Protein AF-A0A1J0LMI7-F1 (afdb_monomer)

Secondary structure (DSSP, 8-state):
-------------------------------PPPPPEEEEEEEES--BTTPEEEEEEEEE-SS-PPB---EEEEEEESSTT-TT-EE-TT--SSEEE--GGGTT-EEEEEEE-BBTTS-B---EEPPPEEPPBPTT-----EEEEEEEETTEE-SPEEP---THHHHHHH-HHHHHHHHHHHHHHS-HHHHTTEEEEEEE-GGGTTT-SEEEEE-SSTTSEEEEEEHHHHSGGGS--HHHHHHHHHHHHHHHHHSSTTTEETTS-GGG-SS------TTS--SS-EEPTTSHHHHHHHHHTHHHHHHHHHTT--S--HHHHHHH-TTT-SSTGGGS-HHHHHHHHHHHHHTT---SSHHHHHHHHHHTT-HHHHHHHHHHHHHHTHHHHHHHHHHHHHTSS------------

Foldseek 3Di:
DDDDDDDDDDDDDDDDDDDDPPDPPPPPVCPPFDAKDKAPWDWDWALEAQIKIAIDIDIGGPVGFAWDDKWKWKWKAQDQVRHPIDTDPPPTDRMDHHHPVLANIWMKMKIWTAGPVGGTDDIDIYGTHDPRHYPPDPLFQWAWKFFADLLDTDPIDGDRDDDPSVVLSPPVVLVVVLSLLLVLQFDSVCSVLEGMETEGAQVSVQNDQWAKAADPAQSHIHTYGYSCNCQPVHRGPSLVSNLSSLLRVLCNQQQGPVFADLVADPVRAPFDQPDDDPPRRRRRHHTDCPGPLRVQCVPQPPVVVVVCVVVVDDAQPLCCQCVVPVLSAPDSQLSRDSSNRLSNLLSCLLLVHADPRVNSNVSSCSLVVPPVSVVSSVSSCVSCDCVSVVSNVVVVVVPPDDPDPPRDDDPDD

Solvent-accessible surface area (backbone atoms only — not comparable to full-atom values): 23473 Å² total; per-residue (Å²): 135,82,90,85,84,91,87,87,84,88,88,81,88,88,90,84,90,81,88,79,83,82,73,79,74,76,74,69,77,76,74,74,86,71,59,27,39,65,41,82,52,40,72,44,68,59,53,30,43,74,31,56,32,36,54,44,66,44,81,49,40,92,92,63,60,53,80,39,82,54,46,39,40,33,33,39,13,71,38,75,86,48,48,82,61,41,78,44,85,90,38,54,52,58,56,44,71,38,43,79,91,41,46,67,20,15,38,31,41,33,42,31,34,18,24,69,88,66,47,59,24,63,74,44,72,30,67,51,46,58,69,16,39,60,79,87,71,73,91,60,28,58,31,35,39,22,47,40,56,92,70,41,73,53,83,64,52,70,52,97,60,60,70,73,52,34,57,56,58,68,39,58,66,60,55,48,56,54,47,52,51,45,61,28,59,45,41,81,92,51,38,70,30,35,44,31,43,32,38,26,37,14,81,74,53,81,60,40,59,54,48,63,44,61,55,100,48,46,70,36,24,34,41,34,40,14,52,58,62,31,23,53,97,78,44,77,35,67,60,64,41,47,52,48,45,41,30,41,47,38,47,60,73,38,55,18,59,89,18,23,39,64,86,40,49,80,93,73,38,91,49,50,59,59,63,82,46,99,79,82,58,64,83,39,17,19,28,38,82,86,13,62,50,27,62,49,31,60,84,73,35,48,69,61,50,54,54,41,47,76,71,70,48,89,67,80,52,34,71,53,42,27,69,75,44,52,63,63,35,90,45,62,66,23,30,41,42,70,69,45,30,49,15,55,36,47,40,35,45,60,38,71,55,84,55,92,38,68,56,34,34,50,57,35,50,51,47,73,75,36,73,66,51,52,51,45,36,50,53,21,40,62,61,40,45,70,52,39,57,56,48,35,54,56,57,72,67,46,81,64,83,71,94,69,84,80,71,88,71,84,80,81,126

Structure (mmCIF, N/CA/C/O backbone):
data_AF-A0A1J0LMI7-F1
#
_entry.id   AF-A0A1J0LMI7-F1
#
loop_
_atom_site.group_PDB
_atom_site.id
_atom_site.type_symbol
_atom_site.label_atom_id
_atom_site.label_alt_id
_atom_site.label_comp_id
_atom_site.label_asym_id
_atom_site.label_entity_id
_atom_site.label_seq_id
_atom_site.pdbx_PDB_ins_code
_atom_site.Cartn_x
_atom_site.Cartn_y
_atom_site.Cartn_z
_atom_site.occupancy
_atom_site.B_iso_or_equiv
_atom_site.auth_seq_id
_atom_site.auth_comp_id
_atom_site.auth_asym_id
_atom_site.auth_atom_id
_atom_site.pdbx_PDB_model_num
ATOM 1 N N . MET A 1 1 ? -2.805 28.679 -95.267 1.00 33.19 1 MET A N 1
ATOM 2 C CA . MET A 1 1 ? -2.846 28.923 -96.724 1.00 33.19 1 MET A CA 1
ATOM 3 C C . MET A 1 1 ? -1.437 28.733 -97.281 1.00 33.19 1 MET A C 1
ATOM 5 O O . MET A 1 1 ? -0.583 29.512 -96.907 1.00 33.19 1 MET A O 1
ATOM 9 N N . ARG A 1 2 ? -1.238 27.694 -98.117 1.00 36.88 2 ARG A N 1
ATOM 10 C CA . ARG A 1 2 ? -0.105 27.423 -99.048 1.00 36.88 2 ARG A CA 1
ATOM 11 C C . ARG A 1 2 ? 1.322 27.319 -98.451 1.00 36.88 2 ARG A C 1
ATOM 13 O O . ARG A 1 2 ? 1.850 28.298 -97.960 1.00 36.88 2 ARG A O 1
ATOM 20 N N . ILE A 1 3 ? 1.893 26.108 -98.337 1.00 33.09 3 ILE A N 1
ATOM 21 C CA . ILE A 1 3 ? 2.705 25.357 -99.342 1.00 33.09 3 ILE A CA 1
ATOM 22 C C . ILE A 1 3 ? 4.093 25.984 -99.567 1.00 33.09 3 ILE A C 1
ATOM 24 O O . ILE A 1 3 ? 4.133 27.136 -99.959 1.00 33.09 3 ILE A O 1
ATOM 28 N N . PHE A 1 4 ? 5.180 25.207 -99.395 1.00 36.38 4 PHE A N 1
ATOM 29 C CA . PHE A 1 4 ? 6.261 24.925 -100.381 1.00 36.38 4 PHE A CA 1
ATOM 30 C C . PHE A 1 4 ? 7.337 24.007 -99.731 1.00 36.38 4 PHE A C 1
ATOM 32 O O . PHE A 1 4 ? 7.985 24.408 -98.775 1.00 36.38 4 PHE A O 1
ATOM 39 N N . LYS A 1 5 ? 7.316 22.689 -100.025 1.00 37.88 5 LYS A N 1
ATOM 40 C CA . LYS A 1 5 ? 8.276 21.897 -100.858 1.00 37.88 5 LYS A CA 1
ATOM 41 C C . LYS A 1 5 ? 9.727 21.908 -100.332 1.00 37.88 5 LYS A C 1
ATOM 43 O O . LYS A 1 5 ? 10.367 22.944 -100.381 1.00 37.88 5 LYS A O 1
ATOM 48 N N . LEU A 1 6 ? 10.259 20.839 -99.727 1.00 36.38 6 LEU A N 1
ATOM 49 C CA . LEU A 1 6 ? 10.685 19.532 -100.282 1.00 36.38 6 LEU A CA 1
ATOM 50 C C . LEU A 1 6 ? 11.757 19.639 -101.388 1.00 36.38 6 LEU A C 1
ATOM 52 O O . LEU A 1 6 ? 11.410 19.907 -102.535 1.00 36.38 6 LEU A O 1
ATOM 56 N N . ILE A 1 7 ? 13.018 19.327 -101.055 1.00 39.56 7 ILE A N 1
ATOM 57 C CA . ILE A 1 7 ? 14.010 18.773 -101.992 1.00 39.56 7 ILE A CA 1
ATOM 58 C C . ILE A 1 7 ? 14.743 17.621 -101.292 1.00 39.56 7 ILE A C 1
ATOM 60 O O . ILE A 1 7 ? 15.329 17.785 -100.227 1.00 39.56 7 ILE A O 1
ATOM 64 N N . ILE A 1 8 ? 14.649 16.457 -101.928 1.00 38.59 8 ILE A N 1
ATOM 65 C CA . ILE A 1 8 ? 15.298 15.180 -101.631 1.00 38.59 8 ILE A CA 1
ATOM 66 C C . ILE A 1 8 ? 16.487 15.055 -102.590 1.00 38.59 8 ILE A C 1
ATOM 68 O O . ILE A 1 8 ? 16.305 15.291 -103.785 1.00 38.59 8 ILE A O 1
ATOM 72 N N . VAL A 1 9 ? 17.653 14.609 -102.114 1.00 40.16 9 VAL A N 1
ATOM 73 C CA . VAL A 1 9 ? 18.681 13.991 -102.969 1.00 40.16 9 VAL A CA 1
ATOM 74 C C . VAL A 1 9 ? 19.178 12.709 -102.298 1.00 40.16 9 VAL A C 1
ATOM 76 O O . VAL A 1 9 ? 19.757 12.733 -101.217 1.00 40.16 9 VAL A O 1
ATOM 79 N N . PHE A 1 10 ? 18.884 11.593 -102.964 1.00 37.59 10 PHE A N 1
ATOM 80 C CA . PHE A 1 10 ? 19.430 10.249 -102.770 1.00 37.59 10 PHE A CA 1
ATOM 81 C C . PHE A 1 10 ? 20.903 10.197 -103.207 1.00 37.59 10 PHE A C 1
ATOM 83 O O . PHE A 1 10 ? 21.219 10.823 -104.211 1.00 37.59 10 PHE A O 1
ATOM 90 N N . PHE A 1 11 ? 21.749 9.372 -102.574 1.00 37.50 11 PHE A N 1
ATOM 91 C CA . PHE A 1 11 ? 22.572 8.371 -103.281 1.00 37.50 11 PHE A CA 1
ATOM 92 C C . PHE A 1 11 ? 23.215 7.354 -102.315 1.00 37.50 11 PHE A C 1
ATOM 94 O O . PHE A 1 11 ? 23.389 7.601 -101.126 1.00 37.50 11 PHE A O 1
ATOM 101 N N . THR A 1 12 ? 23.476 6.172 -102.861 1.00 38.16 12 THR A N 1
ATOM 102 C CA . THR A 1 12 ? 23.510 4.836 -102.247 1.00 38.16 12 THR A CA 1
ATOM 103 C C . THR A 1 12 ? 24.909 4.266 -101.955 1.00 38.16 12 THR A C 1
ATOM 105 O O . THR A 1 12 ? 25.794 4.370 -102.792 1.00 38.16 12 THR A O 1
ATOM 108 N N . ILE A 1 13 ? 25.022 3.570 -100.813 1.00 44.06 13 ILE A N 1
ATOM 109 C CA . ILE A 1 13 ? 25.651 2.252 -100.526 1.00 44.06 13 ILE A CA 1
ATOM 110 C C . ILE A 1 13 ? 26.977 1.875 -101.227 1.00 44.06 13 ILE A C 1
ATOM 112 O O . ILE A 1 13 ? 27.000 1.572 -102.418 1.00 44.06 13 ILE A O 1
ATOM 116 N N . THR A 1 14 ? 28.030 1.632 -100.428 1.00 39.88 14 THR A N 1
ATOM 117 C CA . THR A 1 14 ? 28.945 0.478 -100.595 1.00 39.88 14 THR A CA 1
ATOM 118 C C . THR A 1 14 ? 29.499 0.045 -99.225 1.00 39.88 14 THR A C 1
ATOM 120 O O . THR A 1 14 ? 29.896 0.879 -98.419 1.00 39.88 14 THR A O 1
ATOM 123 N N . LEU A 1 15 ? 29.468 -1.262 -98.956 1.00 37.34 15 LEU A N 1
ATOM 124 C CA . LEU A 1 15 ? 29.792 -1.948 -97.698 1.00 37.34 15 LEU A CA 1
ATOM 125 C C . LEU A 1 15 ? 31.090 -2.765 -97.876 1.00 37.34 15 LEU A C 1
ATOM 127 O O . LEU A 1 15 ? 31.120 -3.552 -98.816 1.00 37.34 15 LEU A O 1
ATOM 131 N N . LEU A 1 16 ? 32.102 -2.614 -97.000 1.00 36.31 16 LEU A N 1
ATOM 132 C CA . LEU A 1 16 ? 32.843 -3.684 -96.273 1.00 36.31 16 LEU A CA 1
ATOM 133 C C . LEU A 1 16 ? 34.152 -3.154 -95.609 1.00 36.31 16 LEU A C 1
ATOM 135 O O . LEU A 1 16 ? 35.082 -2.758 -96.303 1.00 36.31 16 LEU A O 1
ATOM 139 N N . MET A 1 17 ? 34.217 -3.323 -94.276 1.00 39.59 17 MET A N 1
ATOM 140 C CA . MET A 1 17 ? 35.350 -3.817 -93.449 1.00 39.59 17 MET A CA 1
ATOM 141 C C . MET A 1 17 ? 36.549 -2.902 -93.116 1.00 39.59 17 MET A C 1
ATOM 143 O O . MET A 1 17 ? 37.444 -2.723 -93.931 1.00 39.59 17 MET A O 1
ATOM 147 N N . ILE A 1 18 ? 36.646 -2.474 -91.845 1.00 41.72 18 ILE A N 1
ATOM 148 C CA . ILE A 1 18 ? 37.615 -2.939 -90.812 1.00 41.72 18 ILE A CA 1
ATOM 149 C C . ILE A 1 18 ? 37.576 -1.986 -89.598 1.00 41.72 18 ILE A C 1
ATOM 151 O O . ILE A 1 18 ? 37.440 -0.777 -89.752 1.00 41.72 18 ILE A O 1
ATOM 155 N N . GLN A 1 19 ? 37.642 -2.587 -88.404 1.00 43.38 19 GLN A N 1
ATOM 156 C CA . GLN A 1 19 ? 37.589 -2.031 -87.045 1.00 43.38 19 GLN A CA 1
ATOM 157 C C . GLN A 1 19 ? 38.051 -0.575 -86.825 1.00 43.38 19 GLN A C 1
ATOM 159 O O . GLN A 1 19 ? 39.177 -0.219 -87.151 1.00 43.38 19 GLN A O 1
ATOM 164 N N . CYS A 1 20 ? 37.292 0.158 -86.005 1.00 33.19 20 CYS A N 1
ATOM 165 C CA . CYS A 1 20 ? 37.746 0.472 -84.647 1.00 33.19 20 CYS A CA 1
ATOM 166 C C . CYS A 1 20 ? 36.524 0.667 -83.741 1.00 33.19 20 CYS A C 1
ATOM 168 O O . CYS A 1 20 ? 35.668 1.507 -84.000 1.00 33.19 20 CYS A O 1
ATOM 170 N N . SER A 1 21 ? 36.430 -0.184 -82.723 1.00 47.50 21 SER A N 1
ATOM 171 C CA . SER A 1 21 ? 35.571 0.007 -81.561 1.00 47.50 21 SER A CA 1
ATOM 172 C C . SER A 1 21 ? 36.118 1.211 -80.805 1.00 47.50 21 SER A C 1
ATOM 174 O O . SER A 1 21 ? 37.162 1.087 -80.169 1.00 47.50 21 SER A O 1
ATOM 176 N N . GLU A 1 22 ? 35.450 2.360 -80.868 1.00 52.56 22 GLU A N 1
ATOM 177 C CA . GLU A 1 22 ? 35.610 3.351 -79.807 1.00 52.56 22 GLU A CA 1
ATOM 178 C C . GLU A 1 22 ? 34.851 2.803 -78.604 1.00 52.56 22 GLU A C 1
ATOM 180 O O . GLU A 1 22 ? 33.629 2.859 -78.509 1.00 52.56 22 GLU A O 1
ATOM 185 N N . ASP A 1 23 ? 35.635 2.110 -77.785 1.00 49.56 23 ASP A N 1
ATOM 186 C CA . ASP A 1 23 ? 35.344 1.664 -76.437 1.00 49.56 23 ASP A CA 1
ATOM 187 C C . ASP A 1 23 ? 34.688 2.821 -75.668 1.00 49.56 23 ASP A C 1
ATOM 189 O O . ASP A 1 23 ? 35.362 3.741 -75.201 1.00 49.56 23 ASP A O 1
ATOM 193 N N . GLU A 1 24 ? 33.355 2.804 -75.560 1.00 54.66 24 GLU A N 1
ATOM 194 C CA . GLU A 1 24 ? 32.686 3.426 -74.424 1.00 54.66 24 GLU A CA 1
ATOM 195 C C . GLU A 1 24 ? 33.170 2.655 -73.201 1.00 54.66 24 GLU A C 1
ATOM 197 O O . GLU A 1 24 ? 32.558 1.680 -72.762 1.00 54.66 24 GLU A O 1
ATOM 202 N N . SER A 1 25 ? 34.315 3.088 -72.674 1.00 50.28 25 SER A N 1
ATOM 203 C CA . SER A 1 25 ? 34.786 2.688 -71.368 1.00 50.28 25 SER A CA 1
ATOM 204 C C . SER A 1 25 ? 33.684 3.063 -70.387 1.00 50.28 25 SER A C 1
ATOM 206 O O . SER A 1 25 ? 33.573 4.211 -69.948 1.00 50.28 25 SER A O 1
ATOM 208 N N . ILE A 1 26 ? 32.844 2.086 -70.061 1.00 52.62 26 ILE A N 1
ATOM 209 C CA . ILE A 1 26 ? 32.004 2.103 -68.881 1.00 52.62 26 ILE A CA 1
ATOM 210 C C . ILE A 1 26 ? 33.005 2.122 -67.731 1.00 52.62 26 ILE A C 1
ATOM 212 O O . ILE A 1 26 ? 33.441 1.074 -67.254 1.00 52.62 26 ILE A O 1
ATOM 216 N N . ILE A 1 27 ? 33.417 3.314 -67.302 1.00 49.88 27 ILE A N 1
ATOM 217 C CA . ILE A 1 27 ? 34.000 3.475 -65.980 1.00 49.88 27 ILE A CA 1
ATOM 218 C C . ILE A 1 27 ? 32.841 3.180 -65.033 1.00 49.88 27 ILE A C 1
ATOM 220 O O . ILE A 1 27 ? 32.073 4.059 -64.655 1.00 49.88 27 ILE A O 1
ATOM 224 N N . ARG A 1 28 ? 32.665 1.891 -64.713 1.00 51.44 28 ARG A N 1
ATOM 225 C CA . ARG A 1 28 ? 32.084 1.507 -63.437 1.00 51.44 28 ARG A CA 1
ATOM 226 C C . ARG A 1 28 ? 32.966 2.201 -62.420 1.00 51.44 28 ARG A C 1
ATOM 228 O O . ARG A 1 28 ? 34.119 1.813 -62.251 1.00 51.44 28 ARG A O 1
ATOM 235 N N . ASP A 1 29 ? 32.444 3.266 -61.832 1.00 50.97 29 ASP A N 1
ATOM 236 C CA . ASP A 1 29 ? 32.974 3.795 -60.594 1.00 50.97 29 ASP A CA 1
ATOM 237 C C . ASP A 1 29 ? 32.999 2.604 -59.632 1.00 50.97 29 ASP A C 1
ATOM 239 O O . ASP A 1 29 ? 31.952 2.090 -59.231 1.00 50.97 29 ASP A O 1
ATOM 243 N N . ILE A 1 30 ? 34.185 2.037 -59.403 1.00 56.69 30 ILE A N 1
ATOM 244 C CA . ILE A 1 30 ? 34.365 1.033 -58.364 1.00 56.69 30 ILE A CA 1
ATOM 245 C C . ILE A 1 30 ? 34.336 1.842 -57.076 1.00 56.69 30 ILE A C 1
ATOM 247 O O . ILE A 1 30 ? 35.377 2.184 -56.518 1.00 56.69 30 ILE A O 1
ATOM 251 N N . THR A 1 31 ? 33.132 2.191 -56.630 1.00 64.81 31 THR A N 1
ATOM 252 C CA . THR A 1 31 ? 32.911 2.584 -55.248 1.00 64.81 31 THR A CA 1
ATOM 253 C C . THR A 1 31 ? 33.305 1.364 -54.429 1.00 64.81 31 THR A C 1
ATOM 255 O O . THR A 1 31 ? 32.619 0.342 -54.435 1.00 64.81 31 THR A O 1
ATOM 258 N N . THR A 1 32 ? 34.496 1.407 -53.839 1.00 81.81 32 THR A N 1
ATOM 259 C CA . THR A 1 32 ? 34.970 0.365 -52.932 1.00 81.81 32 THR A CA 1
ATOM 260 C C . THR A 1 32 ? 33.956 0.242 -51.803 1.00 81.81 32 THR A C 1
ATOM 262 O O . THR A 1 32 ? 33.772 1.227 -51.091 1.00 81.81 32 THR A O 1
ATOM 265 N N . ASN A 1 33 ? 33.306 -0.918 -51.665 1.00 87.25 33 ASN A N 1
ATOM 266 C CA . ASN A 1 33 ? 32.366 -1.149 -50.571 1.00 87.25 33 ASN A CA 1
ATOM 267 C C . ASN A 1 33 ? 33.096 -0.978 -49.236 1.00 87.25 33 ASN A C 1
ATOM 269 O O . ASN A 1 33 ? 34.183 -1.559 -49.065 1.00 87.25 33 ASN A O 1
ATOM 273 N N . LEU A 1 34 ? 32.566 -0.130 -48.356 1.00 92.31 34 LEU A N 1
ATOM 274 C CA . LEU A 1 34 ? 33.193 0.163 -47.078 1.00 92.31 34 LEU A CA 1
ATOM 275 C C . LEU A 1 34 ? 32.632 -0.769 -46.005 1.00 92.31 34 LEU A C 1
ATOM 277 O O . LEU A 1 34 ? 31.488 -1.196 -46.091 1.00 92.31 34 LEU A O 1
ATOM 281 N N . PRO A 1 35 ? 33.447 -1.121 -45.000 1.00 94.19 35 PRO A N 1
ATOM 282 C CA . PRO A 1 35 ? 32.981 -1.987 -43.936 1.00 94.19 35 PRO A CA 1
ATOM 283 C C . PRO A 1 35 ? 31.952 -1.260 -43.056 1.00 94.19 35 PRO A C 1
ATOM 285 O O . PRO A 1 35 ? 32.098 -0.053 -42.817 1.00 94.19 35 PRO A O 1
ATOM 288 N N . PRO A 1 36 ? 30.983 -1.993 -42.479 1.00 97.62 36 PRO A N 1
ATOM 289 C CA . PRO A 1 36 ? 29.979 -1.398 -41.616 1.00 97.62 36 PRO A CA 1
ATOM 290 C C . PRO A 1 36 ? 30.594 -0.966 -40.281 1.00 97.62 36 PRO A C 1
ATOM 292 O O . PRO A 1 36 ? 31.697 -1.361 -39.898 1.00 97.62 36 PRO A O 1
ATOM 295 N N . THR A 1 37 ? 29.846 -0.180 -39.518 1.00 97.31 37 THR A N 1
ATOM 296 C CA . THR A 1 37 ? 30.247 0.342 -38.209 1.00 97.31 37 THR A CA 1
ATOM 297 C C . THR A 1 37 ? 29.218 -0.007 -37.142 1.00 97.31 37 THR A C 1
ATOM 299 O O . THR A 1 37 ? 28.015 -0.028 -37.399 1.00 97.31 37 THR A O 1
ATOM 302 N N . ALA A 1 38 ? 29.697 -0.278 -35.928 1.00 97.25 38 ALA A N 1
ATOM 303 C CA . ALA A 1 38 ? 28.867 -0.449 -34.742 1.00 97.25 38 ALA A CA 1
ATOM 304 C C . ALA A 1 38 ? 29.083 0.742 -33.804 1.00 97.25 38 ALA A C 1
ATOM 306 O O . ALA A 1 38 ? 30.216 1.135 -33.526 1.00 97.25 38 ALA A O 1
ATOM 307 N N . SER A 1 39 ? 27.999 1.322 -33.300 1.00 94.50 39 SER A N 1
ATOM 308 C CA . SER A 1 39 ? 28.038 2.461 -32.376 1.00 94.50 39 SER A CA 1
ATOM 309 C C . SER A 1 39 ? 26.987 2.330 -31.271 1.00 94.50 39 SER A C 1
ATOM 311 O O . SER A 1 39 ? 26.178 1.402 -31.278 1.00 94.50 39 SER A O 1
ATOM 313 N N . SER A 1 40 ? 27.020 3.228 -30.281 1.00 90.50 40 SER A N 1
ATOM 314 C CA . SER A 1 40 ? 26.037 3.282 -29.180 1.00 90.50 40 SER A CA 1
ATOM 315 C C . SER A 1 40 ? 25.914 1.990 -28.353 1.00 90.50 40 SER A C 1
ATOM 317 O O . SER A 1 40 ? 24.841 1.682 -27.827 1.00 90.50 40 SER A O 1
ATOM 319 N N . LEU A 1 41 ? 27.012 1.233 -28.228 1.00 95.38 41 LEU A N 1
ATOM 320 C CA . LEU A 1 41 ? 27.031 -0.036 -27.503 1.00 95.38 41 LEU A CA 1
ATOM 321 C C . LEU A 1 41 ? 26.663 0.163 -26.028 1.00 95.38 41 LEU A C 1
ATOM 323 O O . LEU A 1 41 ? 27.308 0.934 -25.313 1.00 95.38 41 LEU A O 1
ATOM 327 N N . ASN A 1 42 ? 25.665 -0.576 -25.554 1.00 86.12 42 ASN A N 1
ATOM 328 C CA . ASN A 1 42 ? 25.277 -0.620 -24.146 1.00 86.12 42 ASN A CA 1
ATOM 329 C C . ASN A 1 42 ? 24.706 -1.993 -23.778 1.00 86.12 42 ASN A C 1
ATOM 331 O O . ASN A 1 42 ? 24.350 -2.785 -24.650 1.00 86.12 42 ASN A O 1
ATOM 335 N N . ILE A 1 43 ? 24.608 -2.262 -22.479 1.00 88.25 43 ILE A N 1
ATOM 336 C CA . ILE A 1 43 ? 23.944 -3.449 -21.949 1.00 88.25 43 ILE A CA 1
ATOM 337 C C . ILE A 1 43 ? 22.708 -2.998 -21.176 1.00 88.25 43 ILE A C 1
ATOM 339 O O . ILE A 1 43 ? 22.784 -2.093 -20.348 1.00 88.25 43 ILE A O 1
ATOM 343 N N . SER A 1 44 ? 21.585 -3.657 -21.447 1.00 78.50 44 SER A N 1
ATOM 344 C CA . SER A 1 44 ? 20.328 -3.526 -20.705 1.00 78.50 44 SER A CA 1
ATOM 345 C C . SER A 1 44 ? 20.034 -4.800 -19.913 1.00 78.50 44 SER A C 1
ATOM 347 O O . SER A 1 44 ? 20.521 -5.872 -20.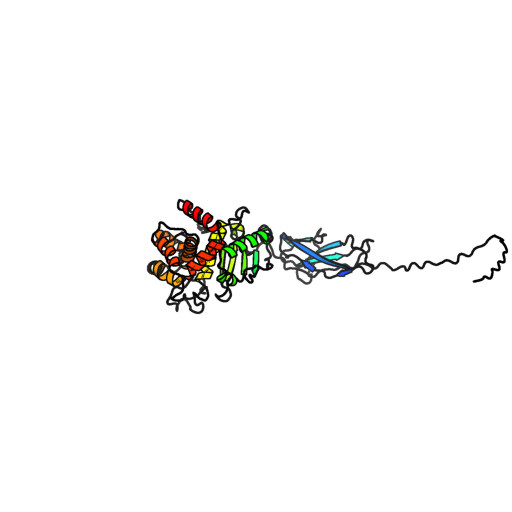273 1.00 78.50 44 SER A O 1
ATOM 349 N N . GLY A 1 45 ? 19.236 -4.686 -18.853 1.00 73.06 45 GLY A N 1
ATOM 350 C CA . GLY A 1 45 ? 19.028 -5.758 -17.876 1.00 73.06 45 GLY A CA 1
ATOM 351 C C . GLY A 1 45 ? 19.941 -5.604 -16.659 1.00 73.06 45 GLY A C 1
ATOM 352 O O . GLY A 1 45 ? 20.856 -4.778 -16.648 1.00 73.06 45 GLY A O 1
ATOM 353 N N . ALA A 1 46 ? 19.669 -6.376 -15.611 1.00 76.00 46 ALA A N 1
ATOM 354 C CA . ALA A 1 46 ? 20.393 -6.261 -14.356 1.00 76.00 46 ALA A CA 1
ATOM 355 C C . ALA A 1 46 ? 21.513 -7.306 -14.231 1.00 76.00 46 ALA A C 1
ATOM 357 O O . ALA A 1 46 ? 21.282 -8.483 -14.517 1.00 76.00 46 ALA A O 1
ATOM 358 N N . PRO A 1 47 ? 22.717 -6.918 -13.770 1.00 79.06 47 PRO A N 1
ATOM 359 C CA . PRO A 1 47 ? 23.823 -7.844 -13.556 1.00 79.06 47 PRO A CA 1
ATOM 360 C C . PRO A 1 47 ? 23.584 -8.656 -12.271 1.00 79.06 47 PRO A C 1
ATOM 362 O O . PRO A 1 47 ? 24.193 -8.404 -11.238 1.00 79.06 47 PRO A O 1
ATOM 365 N N . VAL A 1 48 ? 22.656 -9.609 -12.300 1.00 77.06 48 VAL A N 1
ATOM 366 C CA . VAL A 1 48 ? 22.325 -10.490 -11.167 1.00 77.06 48 VAL A CA 1
ATOM 367 C C . VAL A 1 48 ? 22.192 -11.913 -11.671 1.00 77.06 48 VAL A C 1
ATOM 369 O O . VAL A 1 48 ? 21.613 -12.128 -12.732 1.00 77.06 48 VAL A O 1
ATOM 372 N N . VAL A 1 49 ? 22.718 -12.884 -10.923 1.00 80.94 49 VAL A N 1
ATOM 373 C CA . VAL A 1 49 ? 22.626 -14.308 -11.280 1.00 80.94 49 VAL A CA 1
ATOM 374 C C . VAL A 1 49 ? 21.190 -14.709 -11.640 1.00 80.94 49 VAL A C 1
ATOM 376 O O . VAL A 1 49 ? 20.246 -14.400 -10.918 1.00 80.94 49 VAL A O 1
ATOM 379 N N . GLY A 1 50 ? 21.033 -15.413 -12.762 1.00 76.12 50 GLY A N 1
ATOM 380 C CA . GLY A 1 50 ? 19.753 -15.875 -13.298 1.00 76.12 50 GLY A CA 1
ATOM 381 C C . GLY A 1 50 ? 19.049 -14.880 -14.226 1.00 76.12 50 GLY A C 1
ATOM 382 O O . GLY A 1 50 ? 18.139 -15.286 -14.944 1.00 76.12 50 GLY A O 1
ATOM 383 N N . GLN A 1 51 ? 19.472 -13.610 -14.265 1.00 71.00 51 GLN A N 1
ATOM 384 C CA . GLN A 1 51 ? 18.880 -12.589 -15.136 1.00 71.00 51 GLN A CA 1
ATOM 385 C C . GLN A 1 51 ? 19.453 -12.591 -16.549 1.00 71.00 51 GLN A C 1
ATOM 387 O O . GLN A 1 51 ? 20.572 -13.044 -16.782 1.00 71.00 51 GLN A O 1
ATOM 392 N N . ILE A 1 52 ? 18.679 -12.056 -17.496 1.00 85.38 52 ILE A N 1
ATOM 393 C CA . ILE A 1 52 ? 19.106 -11.880 -18.886 1.00 85.38 52 ILE A CA 1
ATOM 394 C C . ILE A 1 52 ? 19.615 -10.453 -19.080 1.00 85.38 52 ILE A C 1
ATOM 396 O O . ILE A 1 52 ? 18.887 -9.478 -18.895 1.00 85.38 52 ILE A O 1
ATOM 400 N N . LEU A 1 53 ? 20.863 -10.338 -19.515 1.00 84.25 53 LEU A N 1
ATOM 401 C CA . LEU A 1 53 ? 21.421 -9.122 -20.078 1.00 84.25 53 LEU A CA 1
ATOM 402 C C . LEU A 1 53 ? 21.230 -9.126 -21.591 1.00 84.25 53 LEU A C 1
ATOM 404 O O . LEU A 1 53 ? 21.403 -10.154 -22.244 1.00 84.25 53 LEU A O 1
ATOM 408 N N . LYS A 1 54 ? 20.911 -7.965 -22.160 1.00 93.44 54 LYS A N 1
ATOM 409 C CA . LYS A 1 54 ? 20.818 -7.763 -23.606 1.00 93.44 54 LYS A CA 1
ATOM 410 C C . LYS A 1 54 ? 21.820 -6.709 -24.054 1.00 93.44 54 LYS A C 1
ATOM 412 O O . LYS A 1 54 ? 21.758 -5.567 -23.593 1.00 93.44 54 LYS A O 1
ATOM 417 N N . GLY A 1 55 ? 22.716 -7.103 -24.953 1.00 92.19 55 GLY A N 1
ATOM 418 C CA . GLY A 1 55 ? 23.634 -6.220 -25.660 1.00 92.19 55 GLY A CA 1
ATOM 419 C C . GLY A 1 55 ? 22.902 -5.471 -26.770 1.00 92.19 55 GLY A C 1
ATOM 420 O O . GLY A 1 55 ? 22.260 -6.080 -27.625 1.00 92.19 55 GLY A O 1
ATOM 421 N N . ASN A 1 56 ? 22.986 -4.144 -26.744 1.00 88.50 56 ASN A N 1
ATOM 422 C CA . ASN A 1 56 ? 22.383 -3.255 -27.730 1.00 88.50 56 ASN A CA 1
ATOM 423 C C . ASN A 1 56 ? 23.483 -2.493 -28.471 1.00 88.50 56 ASN A C 1
ATOM 425 O O . ASN A 1 56 ? 24.466 -2.078 -27.857 1.00 88.50 56 ASN A O 1
ATOM 429 N N . TYR A 1 57 ? 23.300 -2.272 -29.771 1.00 96.88 57 TYR A N 1
ATOM 430 C CA . TYR A 1 57 ? 24.178 -1.450 -30.604 1.00 96.88 57 TYR A CA 1
ATOM 431 C C . TYR A 1 57 ? 23.414 -0.912 -31.819 1.00 96.88 57 TYR A C 1
ATOM 433 O O . TYR A 1 57 ? 22.335 -1.396 -32.163 1.00 96.88 57 TYR A O 1
ATOM 441 N N . THR A 1 58 ? 23.984 0.099 -32.464 1.00 96.31 58 THR A N 1
ATOM 442 C CA . THR A 1 58 ? 23.515 0.648 -33.736 1.00 96.31 58 THR A CA 1
ATOM 443 C C . THR A 1 58 ? 24.469 0.217 -34.839 1.00 96.31 58 THR A C 1
ATOM 445 O O . THR A 1 58 ? 25.632 0.624 -34.840 1.00 96.31 58 THR A O 1
ATOM 448 N N . TYR A 1 59 ? 23.966 -0.583 -35.775 1.00 97.69 59 TYR A N 1
ATOM 449 C CA . TYR A 1 59 ? 24.634 -0.874 -37.038 1.00 97.69 59 TYR A CA 1
ATOM 450 C C . TYR A 1 59 ? 24.486 0.319 -37.990 1.00 97.69 59 TYR A C 1
ATOM 452 O O . TYR A 1 59 ? 23.410 0.913 -38.107 1.00 97.69 59 TYR A O 1
ATOM 460 N N . THR A 1 60 ? 25.554 0.693 -38.684 1.00 96.38 60 THR A N 1
ATOM 461 C CA . THR A 1 60 ? 25.510 1.708 -39.740 1.00 96.38 60 THR A CA 1
ATOM 462 C C . THR A 1 60 ? 26.475 1.330 -40.841 1.00 96.38 60 THR A C 1
ATOM 464 O O . THR A 1 60 ? 27.649 1.090 -40.577 1.00 96.38 60 THR A O 1
ATOM 467 N N . ASP A 1 61 ? 25.982 1.348 -42.069 1.00 96.38 61 ASP A N 1
ATOM 468 C CA . ASP A 1 61 ? 26.793 1.208 -43.264 1.00 96.38 61 ASP A CA 1
ATOM 469 C C . ASP A 1 61 ? 26.671 2.470 -44.132 1.00 96.38 61 ASP A C 1
ATOM 471 O O . ASP A 1 61 ? 25.620 3.122 -44.138 1.00 96.38 61 ASP A O 1
ATOM 475 N N . LYS A 1 62 ? 27.754 2.861 -44.809 1.00 93.25 62 LYS A N 1
ATOM 476 C CA . LYS A 1 62 ? 27.796 4.120 -45.569 1.00 93.25 62 LYS A CA 1
ATOM 477 C C . LYS A 1 62 ? 27.092 3.998 -46.917 1.00 93.25 62 LYS A C 1
ATOM 479 O O . LYS A 1 62 ? 26.511 4.979 -47.389 1.00 93.25 62 LYS A O 1
ATOM 484 N N . GLU A 1 63 ? 27.133 2.821 -47.517 1.00 93.81 63 GLU A N 1
ATOM 485 C CA . GLU A 1 63 ? 26.482 2.492 -48.779 1.00 93.81 63 GLU A CA 1
ATOM 486 C C . GLU A 1 63 ? 25.024 2.035 -48.567 1.00 93.81 63 GLU A C 1
ATOM 488 O O . GLU A 1 63 ? 24.223 2.046 -49.504 1.00 93.81 63 GLU A O 1
ATOM 493 N N . GLY A 1 64 ? 24.648 1.746 -47.318 1.00 92.25 64 GLY A N 1
ATOM 494 C CA . GLY A 1 64 ? 23.307 1.339 -46.909 1.00 92.25 64 GLY A CA 1
ATOM 495 C C . GLY A 1 64 ? 23.099 -0.174 -46.933 1.00 92.25 64 GLY A C 1
ATOM 496 O O . GLY A 1 64 ? 21.948 -0.625 -46.950 1.00 92.25 64 GLY A O 1
ATOM 497 N N . ASP A 1 65 ? 24.182 -0.952 -46.937 1.00 95.38 65 ASP A N 1
ATOM 498 C CA . ASP A 1 65 ? 24.135 -2.408 -46.923 1.00 95.38 65 ASP A CA 1
ATOM 499 C C . ASP A 1 65 ? 23.512 -2.927 -45.626 1.00 95.38 65 ASP A C 1
ATOM 501 O O . ASP A 1 65 ? 23.836 -2.498 -44.517 1.00 95.38 65 ASP A O 1
ATOM 505 N N . GLN A 1 66 ? 22.601 -3.890 -45.763 1.00 96.44 66 GLN A N 1
ATOM 506 C CA . GLN A 1 66 ? 21.911 -4.485 -44.624 1.00 96.44 66 GLN A CA 1
ATOM 507 C C . GLN A 1 66 ? 22.856 -5.345 -43.783 1.00 96.44 66 GLN A C 1
ATOM 509 O O . GLN A 1 66 ? 23.707 -6.067 -44.306 1.00 96.44 66 GLN A O 1
ATOM 514 N N . GLU A 1 67 ? 22.629 -5.328 -42.474 1.00 97.38 67 GLU A N 1
ATOM 515 C CA . GLU A 1 67 ? 23.299 -6.213 -41.534 1.00 97.38 67 GLU A CA 1
ATOM 516 C C . GLU A 1 67 ? 22.940 -7.684 -41.784 1.00 97.38 67 GLU A C 1
ATOM 518 O O . GLU A 1 67 ? 21.767 -8.043 -41.924 1.00 97.38 67 GLU A O 1
ATOM 523 N N . ASN A 1 68 ? 23.951 -8.555 -41.803 1.00 96.38 68 ASN A N 1
ATOM 524 C CA . ASN A 1 68 ? 23.765 -9.998 -41.855 1.00 96.38 68 ASN A CA 1
ATOM 525 C C . ASN A 1 68 ? 24.931 -10.751 -41.195 1.00 96.38 68 ASN A C 1
ATOM 527 O O . ASN A 1 68 ? 26.062 -10.759 -41.686 1.00 96.38 68 ASN A O 1
ATOM 531 N N . GLY A 1 69 ? 24.623 -11.479 -40.121 1.00 94.25 69 GLY A N 1
ATOM 532 C CA . GLY A 1 69 ? 25.568 -12.391 -39.480 1.00 94.25 69 GLY A CA 1
ATOM 533 C C . GLY A 1 69 ? 26.651 -11.702 -38.650 1.00 94.25 69 GLY A C 1
ATOM 534 O O . GLY A 1 69 ? 27.777 -12.201 -38.615 1.00 94.25 69 GLY A O 1
ATOM 535 N N . SER A 1 70 ? 26.327 -10.572 -38.013 1.00 97.94 70 SER A N 1
ATOM 536 C CA . SER A 1 70 ? 27.175 -9.950 -36.991 1.00 97.94 70 SER A CA 1
ATOM 537 C C . SER A 1 70 ? 27.506 -10.942 -35.876 1.00 97.94 70 SER A C 1
ATOM 539 O O . SER A 1 70 ? 26.696 -11.802 -35.524 1.00 97.94 70 SER A O 1
ATOM 541 N N . GLU A 1 71 ? 28.723 -10.842 -35.352 1.00 98.25 71 GLU A N 1
ATOM 542 C CA . GLU A 1 71 ? 29.273 -11.788 -34.379 1.00 98.25 71 GLU A CA 1
ATOM 543 C C . GLU A 1 71 ? 29.297 -11.154 -32.990 1.00 98.25 71 GLU A C 1
ATOM 545 O O . GLU A 1 71 ? 29.638 -9.977 -32.858 1.00 98.25 71 GLU A O 1
ATOM 550 N N . TYR A 1 72 ? 28.961 -11.937 -31.962 1.00 98.31 72 TYR A N 1
ATOM 551 C CA . TYR A 1 72 ? 28.827 -11.451 -30.591 1.00 98.31 72 TYR A CA 1
ATOM 552 C C . TYR A 1 72 ? 29.669 -12.256 -29.615 1.00 98.31 72 TYR A C 1
ATOM 554 O O . TYR A 1 72 ? 29.829 -13.470 -29.770 1.00 98.31 72 TYR A O 1
ATOM 562 N N . LYS A 1 73 ? 30.162 -11.574 -28.581 1.00 98.50 73 LYS A N 1
ATOM 563 C CA . LYS A 1 73 ? 30.821 -12.196 -27.431 1.00 98.50 73 LYS A CA 1
ATOM 564 C C . LYS A 1 73 ? 30.459 -11.483 -26.139 1.00 98.50 73 LYS A C 1
ATOM 566 O O . LYS A 1 73 ? 30.236 -10.272 -26.122 1.00 98.50 73 LYS A O 1
ATOM 571 N N . TRP A 1 74 ? 30.492 -12.229 -25.041 1.00 98.62 74 TRP A N 1
ATOM 572 C CA . TRP A 1 74 ? 30.406 -11.686 -23.690 1.00 98.62 74 TRP A CA 1
ATOM 573 C C . TRP A 1 74 ? 31.692 -11.941 -22.921 1.00 98.62 74 TRP A C 1
ATOM 575 O O . TRP A 1 74 ? 32.354 -12.968 -23.084 1.00 98.62 74 TRP A O 1
ATOM 585 N N . TYR A 1 75 ? 32.034 -11.001 -22.049 1.00 98.38 75 TYR A N 1
ATOM 586 C CA . TYR A 1 75 ? 33.219 -11.080 -21.210 1.00 98.38 75 TYR A CA 1
ATOM 587 C C . TYR A 1 75 ? 32.872 -10.801 -19.756 1.00 98.38 75 TYR A C 1
ATOM 589 O O . TYR A 1 75 ? 31.960 -10.027 -19.472 1.00 98.38 75 TYR A O 1
ATOM 597 N N . ARG A 1 76 ? 33.664 -11.374 -18.848 1.00 97.81 76 ARG A N 1
ATOM 598 C CA . ARG A 1 76 ? 33.679 -11.036 -17.422 1.00 97.81 76 ARG A CA 1
ATOM 599 C C . ARG A 1 76 ? 35.033 -10.458 -17.018 1.00 97.81 76 ARG A C 1
ATOM 601 O O . ARG A 1 76 ? 36.062 -10.897 -17.527 1.00 97.81 76 ARG A O 1
ATOM 608 N N . ALA A 1 77 ? 35.039 -9.498 -16.102 1.00 96.06 77 ALA A N 1
ATOM 609 C CA . ALA A 1 77 ? 36.232 -8.825 -15.594 1.00 96.06 77 ALA A CA 1
ATOM 610 C C . ALA A 1 77 ? 36.145 -8.568 -14.082 1.00 96.06 77 ALA A C 1
ATOM 612 O O . ALA A 1 77 ? 35.066 -8.599 -13.490 1.00 96.06 77 ALA A O 1
ATOM 613 N N . ASP A 1 78 ? 37.288 -8.286 -13.460 1.00 91.31 78 ASP A N 1
ATOM 614 C CA . ASP A 1 78 ? 37.396 -8.060 -12.013 1.00 91.31 78 ASP A CA 1
ATOM 615 C C . ASP A 1 78 ? 37.000 -6.637 -11.584 1.00 91.31 78 ASP A C 1
ATOM 617 O O . ASP A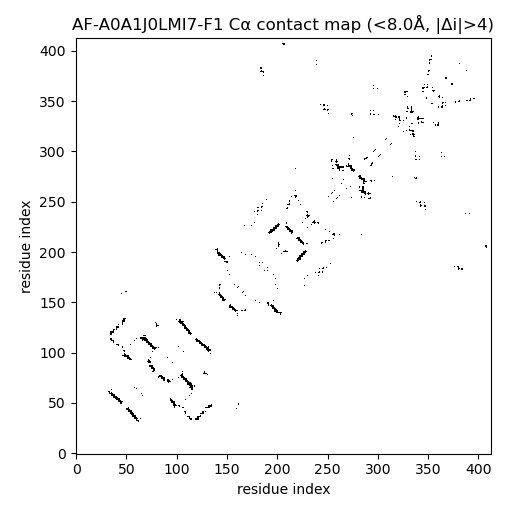 1 78 ? 36.801 -6.384 -10.398 1.00 91.31 78 ASP A O 1
ATOM 621 N N . ASN A 1 79 ? 36.888 -5.694 -12.523 1.00 83.38 79 ASN A N 1
ATOM 622 C CA . ASN A 1 79 ? 36.463 -4.320 -12.256 1.00 83.38 79 ASN A CA 1
ATOM 623 C C . ASN A 1 79 ? 35.780 -3.681 -13.481 1.00 83.38 79 ASN A C 1
ATOM 625 O O . ASN A 1 79 ? 35.762 -4.244 -14.577 1.00 83.38 79 ASN A O 1
ATOM 629 N N . ASN A 1 80 ? 35.273 -2.461 -13.306 1.00 86.62 80 ASN A N 1
ATOM 630 C CA . ASN A 1 80 ? 34.593 -1.691 -14.350 1.00 86.62 80 ASN A CA 1
ATOM 631 C C . ASN A 1 80 ? 35.510 -1.142 -15.466 1.00 86.62 80 ASN A C 1
ATOM 633 O O . ASN A 1 80 ? 35.015 -0.478 -16.374 1.00 86.62 80 ASN A O 1
ATOM 637 N N . THR A 1 81 ? 36.823 -1.406 -15.425 1.00 89.25 81 THR A N 1
ATOM 638 C CA . THR A 1 81 ? 37.781 -1.024 -16.479 1.00 89.25 81 THR A CA 1
ATOM 639 C C . THR A 1 81 ? 38.318 -2.217 -17.270 1.00 89.25 81 THR A C 1
ATOM 641 O O . THR A 1 81 ? 39.099 -2.029 -18.203 1.00 89.25 81 THR A O 1
ATOM 644 N N . GLY A 1 82 ? 37.888 -3.442 -16.950 1.00 93.50 82 GLY A N 1
ATOM 645 C CA . GLY A 1 82 ? 38.270 -4.646 -17.684 1.00 93.50 82 GLY A CA 1
ATOM 646 C C . GLY A 1 82 ? 39.524 -5.360 -17.189 1.00 93.50 82 GLY A C 1
ATOM 647 O O . GLY A 1 82 ? 40.140 -6.109 -17.950 1.00 93.50 82 GLY A O 1
ATOM 648 N N . LEU A 1 83 ? 39.923 -5.148 -15.931 1.00 94.81 83 LEU A N 1
ATOM 649 C CA . LEU A 1 83 ? 41.028 -5.888 -15.319 1.00 94.81 83 LEU A CA 1
ATOM 650 C C . LEU A 1 83 ? 40.753 -7.399 -15.368 1.00 94.81 83 LEU A C 1
ATOM 652 O O . LEU A 1 83 ? 39.665 -7.843 -15.005 1.00 94.81 83 LEU A O 1
ATOM 656 N N . ASN A 1 84 ? 41.750 -8.179 -15.800 1.00 95.94 84 ASN A N 1
ATOM 657 C CA . ASN A 1 84 ? 41.668 -9.638 -15.943 1.00 95.94 84 ASN A CA 1
ATOM 658 C C . ASN A 1 84 ? 40.449 -10.112 -16.755 1.00 95.94 84 ASN A C 1
ATOM 660 O O . ASN A 1 84 ? 39.837 -11.125 -16.421 1.00 95.94 84 ASN A O 1
ATOM 664 N N . ARG A 1 85 ? 40.086 -9.380 -17.818 1.00 97.44 85 ARG A N 1
ATOM 665 C CA . ARG A 1 85 ? 38.986 -9.761 -18.711 1.00 97.44 85 ARG A CA 1
ATOM 666 C C . ARG A 1 85 ? 39.180 -11.178 -19.265 1.00 97.44 85 ARG A C 1
ATOM 668 O O . ARG A 1 85 ? 40.217 -11.480 -19.855 1.00 97.44 85 ARG A O 1
ATOM 675 N N . ILE A 1 86 ? 38.142 -12.001 -19.149 1.00 97.69 86 ILE A N 1
ATOM 676 C CA . ILE A 1 86 ? 38.063 -13.357 -19.704 1.00 97.69 86 ILE A CA 1
ATOM 677 C C . ILE A 1 86 ? 36.783 -13.478 -20.540 1.00 97.69 86 ILE A C 1
ATOM 679 O O . ILE A 1 86 ? 35.724 -12.996 -20.137 1.00 97.69 86 ILE A O 1
ATOM 683 N N . GLU A 1 87 ? 36.888 -14.101 -21.716 1.00 98.25 87 GLU A N 1
ATOM 684 C CA . GLU A 1 87 ? 35.744 -14.426 -22.582 1.00 98.25 87 GLU A CA 1
ATOM 685 C C . GLU A 1 87 ? 34.868 -15.499 -21.930 1.00 98.25 87 GLU A C 1
ATOM 687 O O . GLU A 1 87 ? 35.380 -16.481 -21.387 1.00 98.25 87 GLU A O 1
ATOM 692 N N . ILE A 1 88 ? 33.549 -15.322 -21.992 1.00 97.94 88 ILE A N 1
ATOM 693 C CA . ILE A 1 88 ? 32.581 -16.293 -21.488 1.00 97.94 88 ILE A CA 1
ATOM 694 C C . ILE A 1 88 ? 32.291 -17.306 -22.605 1.00 97.94 88 ILE A C 1
ATOM 696 O O . ILE A 1 88 ? 31.724 -16.930 -23.634 1.00 97.94 88 ILE A O 1
ATOM 700 N N . PRO A 1 89 ? 32.662 -18.591 -22.442 1.00 95.62 89 PRO A N 1
ATOM 701 C CA . PRO A 1 89 ? 32.525 -19.571 -23.514 1.00 95.62 89 PRO A CA 1
ATOM 702 C C . PRO A 1 89 ? 31.070 -19.749 -23.963 1.00 95.62 89 PRO A C 1
ATOM 704 O O . PRO A 1 89 ? 30.177 -19.896 -23.132 1.00 95.62 89 PRO A O 1
ATOM 707 N N . ASN A 1 90 ? 30.855 -19.816 -25.280 1.00 93.88 90 ASN A N 1
ATOM 708 C CA . ASN A 1 90 ? 29.557 -20.038 -25.938 1.00 93.88 90 ASN A CA 1
ATOM 709 C C . ASN A 1 90 ? 28.507 -18.923 -25.758 1.00 93.88 90 ASN A C 1
ATOM 711 O O . ASN A 1 90 ? 27.380 -19.085 -26.216 1.00 93.88 90 ASN A O 1
ATOM 715 N N . ALA A 1 91 ? 28.850 -17.791 -25.138 1.00 96.69 91 ALA A N 1
ATOM 716 C CA . ALA A 1 91 ? 27.970 -16.627 -25.056 1.00 96.69 91 ALA A CA 1
ATOM 717 C C . ALA A 1 91 ? 28.038 -15.812 -26.361 1.00 96.69 91 ALA A C 1
ATOM 719 O O . ALA A 1 91 ? 28.685 -14.766 -26.422 1.00 96.69 91 ALA A O 1
ATOM 720 N N . THR A 1 92 ? 27.415 -16.340 -27.417 1.00 97.50 92 THR A N 1
ATOM 721 C CA . THR A 1 92 ? 27.508 -15.826 -28.798 1.00 97.50 92 THR A CA 1
ATOM 722 C C . THR A 1 92 ? 26.238 -15.147 -29.308 1.00 97.50 92 THR A C 1
ATOM 724 O O . THR A 1 92 ? 26.157 -14.820 -30.489 1.00 97.50 92 THR A O 1
ATOM 727 N N . ASP A 1 93 ? 25.249 -14.943 -28.440 1.00 97.12 93 ASP A N 1
ATOM 728 C CA . ASP A 1 93 ? 24.004 -14.241 -28.751 1.00 97.12 93 ASP A CA 1
ATOM 729 C C . ASP A 1 93 ? 24.027 -12.796 -28.229 1.00 97.12 93 ASP A C 1
ATOM 731 O O . ASP A 1 93 ? 24.805 -12.425 -27.344 1.00 97.12 93 ASP A O 1
ATOM 735 N N . THR A 1 94 ? 23.101 -11.967 -28.720 1.00 94.19 94 THR A N 1
ATOM 736 C CA . THR A 1 94 ? 22.861 -10.620 -28.166 1.00 94.19 94 THR A CA 1
ATOM 737 C C . THR A 1 94 ? 22.266 -10.652 -26.757 1.00 94.19 94 THR A C 1
ATOM 739 O O . THR A 1 94 ? 22.120 -9.607 -26.128 1.00 94.19 94 THR A O 1
ATOM 742 N N . VAL A 1 95 ? 21.875 -11.831 -26.272 1.00 93.38 95 VAL A N 1
ATOM 743 C CA . VAL A 1 95 ? 21.344 -12.059 -24.928 1.00 93.38 95 VAL A CA 1
ATOM 744 C C . VAL A 1 95 ? 22.274 -12.985 -24.150 1.00 93.38 95 VAL A C 1
ATOM 746 O O . VAL A 1 95 ? 22.816 -13.936 -24.707 1.00 93.38 95 VAL A O 1
ATOM 749 N N . TYR A 1 96 ? 22.454 -12.714 -22.861 1.00 95.81 96 TYR A N 1
ATOM 750 C CA . TYR A 1 96 ? 23.283 -13.515 -21.965 1.00 95.81 96 TYR A CA 1
ATOM 751 C C . TYR A 1 96 ? 22.601 -13.698 -20.615 1.00 95.81 96 TYR A C 1
ATOM 753 O O . TYR A 1 96 ? 22.248 -12.719 -19.962 1.00 95.81 96 TYR A O 1
ATOM 761 N N . THR A 1 97 ? 22.436 -14.947 -20.182 1.00 92.38 97 THR A N 1
ATOM 762 C CA . THR A 1 97 ? 21.953 -15.261 -18.833 1.00 92.38 97 THR A CA 1
ATOM 763 C C . THR A 1 97 ? 23.122 -15.252 -17.855 1.00 92.38 97 THR A C 1
ATOM 765 O O . THR A 1 97 ? 24.060 -16.034 -17.997 1.00 92.38 97 THR A O 1
ATOM 768 N N . VAL A 1 98 ? 23.059 -14.383 -16.849 1.00 90.06 98 VAL A N 1
ATOM 769 C CA . VAL A 1 98 ? 24.085 -14.245 -15.812 1.00 90.06 98 VAL A CA 1
ATOM 770 C C . VAL A 1 98 ? 24.149 -15.517 -14.966 1.00 90.06 98 VAL A C 1
ATOM 772 O O . VAL A 1 98 ? 23.127 -16.049 -14.534 1.00 90.06 98 VAL A O 1
ATOM 775 N N . THR A 1 99 ? 25.358 -15.998 -14.701 1.00 91.12 99 THR A N 1
ATOM 776 C CA . THR A 1 99 ? 25.619 -17.257 -13.990 1.00 91.12 99 THR A CA 1
ATOM 777 C C . THR A 1 99 ? 26.288 -17.006 -12.643 1.00 91.12 99 THR A C 1
ATOM 779 O O . THR A 1 99 ? 26.884 -15.953 -12.431 1.00 91.12 99 THR A O 1
ATOM 782 N N . ASP A 1 100 ? 26.289 -17.999 -11.751 1.00 85.00 100 ASP A N 1
ATOM 783 C CA . ASP A 1 100 ? 27.011 -17.919 -10.468 1.00 85.00 100 ASP A CA 1
ATOM 784 C C . ASP A 1 100 ? 28.500 -17.576 -10.637 1.00 85.00 100 ASP A C 1
ATOM 786 O O . ASP A 1 100 ? 29.112 -16.925 -9.795 1.00 85.00 100 ASP A O 1
ATOM 790 N N . ALA A 1 101 ? 29.098 -17.979 -11.759 1.00 90.12 101 ALA A N 1
ATOM 791 C CA . ALA A 1 101 ? 30.501 -17.714 -12.051 1.00 90.12 101 ALA A CA 1
ATOM 792 C C . ALA A 1 101 ? 30.787 -16.239 -12.406 1.00 90.12 101 ALA A C 1
ATOM 794 O O . ALA A 1 101 ? 31.955 -15.860 -12.547 1.00 90.12 101 ALA A O 1
ATOM 795 N N . ASP A 1 102 ? 29.741 -15.427 -12.568 1.00 94.31 102 ASP A N 1
ATOM 796 C CA . ASP A 1 102 ? 29.824 -13.988 -12.793 1.00 94.31 102 ASP A CA 1
ATOM 797 C C . ASP A 1 102 ? 29.729 -13.186 -11.488 1.00 94.31 102 ASP A C 1
ATOM 799 O O . ASP A 1 102 ? 30.029 -11.999 -11.510 1.00 94.31 102 ASP A O 1
ATOM 803 N N . VAL A 1 103 ? 29.363 -13.794 -10.351 1.00 86.81 103 VAL A N 1
ATOM 804 C CA . VAL A 1 103 ? 29.230 -13.091 -9.062 1.00 86.81 103 VAL A CA 1
ATOM 805 C C . VAL A 1 103 ? 30.493 -12.309 -8.721 1.00 86.81 103 VAL A C 1
ATOM 807 O O . VAL A 1 103 ? 31.622 -12.785 -8.865 1.00 86.81 103 VAL A O 1
ATOM 810 N N . SER A 1 104 ? 30.294 -11.084 -8.238 1.00 83.69 104 SER A N 1
ATOM 811 C CA . SER A 1 104 ? 31.346 -10.120 -7.928 1.00 83.69 104 SER A CA 1
ATOM 812 C C . SER A 1 104 ? 32.180 -9.652 -9.131 1.00 83.69 104 SER A C 1
ATOM 814 O O . SER A 1 104 ? 33.159 -8.930 -8.929 1.00 83.69 104 SER A O 1
ATOM 816 N N . LYS A 1 105 ? 31.806 -10.015 -10.366 1.00 94.56 105 LYS A N 1
ATOM 817 C CA . LYS A 1 105 ? 32.460 -9.581 -11.611 1.00 94.56 105 LYS A CA 1
ATOM 818 C C . LYS A 1 105 ? 31.698 -8.449 -12.290 1.00 94.56 105 LYS A C 1
ATOM 820 O O . LYS A 1 105 ? 30.625 -8.034 -11.864 1.00 94.56 105 LYS A O 1
ATOM 825 N N . PHE A 1 106 ? 32.284 -7.952 -13.366 1.00 95.81 106 PHE A N 1
ATOM 826 C CA . PHE A 1 106 ? 31.701 -6.979 -14.273 1.00 95.81 106 PHE A CA 1
ATOM 827 C C . PHE A 1 106 ? 31.600 -7.592 -15.669 1.00 95.81 106 PHE A C 1
ATOM 829 O O . PHE A 1 106 ? 32.539 -8.249 -16.113 1.00 95.81 106 PHE A O 1
ATOM 836 N N . LEU A 1 107 ? 30.483 -7.379 -16.358 1.00 97.50 107 LEU A N 1
ATOM 837 C CA . LEU A 1 107 ? 30.170 -7.987 -17.650 1.00 97.50 107 LEU A CA 1
ATOM 838 C C . LEU A 1 107 ? 30.236 -6.955 -18.779 1.00 97.50 107 LEU A C 1
ATOM 840 O O . LEU A 1 107 ? 29.805 -5.820 -18.594 1.00 97.50 107 LEU A O 1
ATOM 844 N N . SER A 1 108 ? 30.750 -7.339 -19.947 1.00 97.81 108 SER A N 1
ATOM 845 C CA . SER A 1 108 ? 30.748 -6.501 -21.157 1.00 97.81 108 SER A CA 1
ATOM 846 C C . SER A 1 108 ? 30.328 -7.293 -22.391 1.00 97.81 108 SER A C 1
ATOM 848 O O . SER A 1 108 ? 30.584 -8.495 -22.478 1.00 97.81 108 SER A O 1
ATOM 850 N N . PHE A 1 109 ? 29.760 -6.591 -23.364 1.00 98.19 109 PHE A N 1
ATOM 851 C CA . PHE A 1 109 ? 29.267 -7.119 -24.628 1.00 98.19 109 PHE A CA 1
ATOM 852 C C . PHE A 1 109 ? 30.145 -6.615 -25.773 1.00 98.19 109 PHE A C 1
ATOM 854 O O . PHE A 1 109 ? 30.491 -5.435 -25.824 1.00 98.19 109 PHE A O 1
ATOM 861 N N . GLU A 1 110 ? 30.503 -7.504 -26.688 1.00 98.38 110 GLU A N 1
ATOM 862 C CA . GLU A 1 110 ? 31.282 -7.203 -27.883 1.00 98.38 110 GLU A CA 1
ATOM 863 C C . GLU A 1 110 ? 30.492 -7.560 -29.132 1.00 98.38 110 GLU A C 1
ATOM 865 O O . GLU A 1 110 ? 29.828 -8.598 -29.179 1.00 98.38 110 GLU A O 1
ATOM 870 N N . VAL A 1 111 ? 30.611 -6.711 -30.150 1.00 98.50 111 VAL A N 1
ATOM 871 C CA . VAL A 1 111 ? 30.041 -6.949 -31.472 1.00 98.50 111 VAL A CA 1
ATOM 872 C C . VAL A 1 111 ? 31.065 -6.671 -32.566 1.00 98.50 111 VAL A C 1
ATOM 874 O O . VAL A 1 111 ? 31.775 -5.664 -32.538 1.00 98.50 111 VAL A O 1
ATOM 877 N N . THR A 1 112 ? 31.094 -7.549 -33.565 1.00 98.31 112 THR A N 1
ATOM 878 C CA . THR A 1 112 ? 31.719 -7.304 -34.867 1.00 98.31 112 THR A CA 1
ATOM 879 C C . THR A 1 112 ? 30.603 -7.218 -35.910 1.00 98.31 112 THR A C 1
ATOM 881 O O . THR A 1 112 ? 30.038 -8.261 -36.262 1.00 98.31 112 THR A O 1
ATOM 884 N N . PRO A 1 113 ? 30.246 -6.011 -36.390 1.00 97.94 113 PRO A N 1
ATOM 885 C CA . PRO A 1 113 ? 29.166 -5.856 -37.352 1.00 97.94 113 PRO A CA 1
ATOM 886 C C . PRO A 1 113 ? 29.572 -6.478 -38.688 1.00 97.94 113 PRO A C 1
ATOM 888 O O . PRO A 1 113 ? 30.725 -6.367 -39.122 1.00 97.94 113 PRO A O 1
ATOM 891 N N . LYS A 1 114 ? 28.624 -7.140 -39.343 1.00 97.81 114 LYS A N 1
ATOM 892 C CA . LYS A 1 114 ? 28.843 -7.800 -40.627 1.00 97.81 114 LYS A CA 1
ATOM 893 C C . LYS A 1 114 ? 27.694 -7.487 -41.565 1.00 97.81 114 LYS A C 1
ATOM 895 O O . LYS A 1 114 ? 26.531 -7.599 -41.184 1.00 97.81 114 LYS A O 1
ATOM 900 N N . GLN A 1 115 ? 28.028 -7.110 -42.788 1.00 96.00 115 GLN A N 1
ATOM 901 C CA . GLN A 1 115 ? 27.036 -6.762 -43.795 1.00 96.00 115 GLN A CA 1
ATOM 902 C C . GLN A 1 115 ? 26.715 -7.937 -44.720 1.00 96.00 115 GLN A C 1
ATOM 904 O O . GLN A 1 115 ? 27.350 -8.997 -44.669 1.00 96.00 115 GLN A O 1
ATOM 909 N N . ILE A 1 116 ? 25.707 -7.754 -45.572 1.00 94.56 116 ILE A N 1
ATOM 910 C CA . ILE A 1 116 ? 25.137 -8.791 -46.444 1.00 94.56 116 ILE A CA 1
ATOM 911 C C . ILE A 1 116 ? 26.162 -9.496 -47.349 1.00 94.56 116 ILE A C 1
ATOM 913 O O . ILE A 1 116 ? 26.020 -10.693 -47.607 1.00 94.56 116 ILE A O 1
ATOM 917 N N . ASP A 1 117 ? 27.222 -8.806 -47.778 1.00 90.81 117 ASP A N 1
ATOM 918 C CA . ASP A 1 117 ? 28.300 -9.351 -48.618 1.00 90.81 117 ASP A CA 1
ATOM 919 C C . ASP A 1 117 ? 29.422 -10.054 -47.823 1.00 90.81 117 ASP A C 1
ATOM 921 O O . ASP A 1 117 ? 30.414 -10.514 -48.389 1.00 90.81 117 ASP A O 1
ATOM 925 N N . SER A 1 118 ? 29.235 -10.196 -46.508 1.00 91.94 118 SER A N 1
ATOM 926 C CA . SER A 1 118 ? 30.173 -10.760 -45.539 1.00 91.94 118 SER A CA 1
ATOM 927 C C . SER A 1 118 ? 31.411 -9.933 -45.191 1.00 91.94 118 SER A C 1
ATOM 929 O O . SER A 1 118 ? 32.257 -10.438 -44.441 1.00 91.94 118 SER A O 1
ATOM 931 N N . GLN A 1 119 ? 31.518 -8.684 -45.646 1.00 94.75 119 GLN A N 1
ATOM 932 C CA . GLN A 1 119 ? 32.527 -7.759 -45.133 1.00 94.75 119 GLN A CA 1
ATOM 933 C C . GLN A 1 119 ? 32.239 -7.414 -43.659 1.00 94.75 119 GLN A C 1
ATOM 935 O O . GLN A 1 119 ? 31.085 -7.310 -43.235 1.00 94.75 119 GLN A O 1
ATOM 940 N N . LYS A 1 120 ? 33.306 -7.287 -42.861 1.00 97.25 120 LYS A N 1
ATOM 941 C CA . LYS A 1 120 ? 33.243 -7.042 -41.414 1.00 97.25 120 LYS A CA 1
ATOM 942 C C . LYS A 1 120 ? 33.742 -5.645 -41.073 1.00 97.25 120 LYS A C 1
ATOM 944 O O . LYS A 1 120 ? 34.744 -5.201 -41.632 1.00 97.25 120 LYS A O 1
ATOM 949 N N . GLY A 1 121 ? 33.068 -5.019 -40.119 1.00 96.81 121 GLY A N 1
ATOM 950 C CA . GLY A 1 121 ? 33.513 -3.796 -39.467 1.00 96.81 121 GLY A CA 1
ATOM 951 C C . GLY A 1 121 ? 34.543 -4.019 -38.373 1.00 96.81 121 GLY A C 1
ATOM 952 O O . GLY A 1 121 ? 34.962 -5.143 -38.088 1.00 96.81 121 GLY A O 1
ATOM 953 N N . GLU A 1 122 ? 34.928 -2.916 -37.736 1.00 97.25 122 GLU A N 1
ATOM 954 C CA . GLU A 1 122 ? 35.741 -2.960 -36.526 1.00 97.25 122 GLU A CA 1
ATOM 955 C C . GLU A 1 122 ? 34.953 -3.564 -35.359 1.00 97.25 122 GLU A C 1
ATOM 957 O O . GLU A 1 122 ? 33.763 -3.301 -35.170 1.00 97.25 122 GLU A O 1
ATOM 962 N N . THR A 1 123 ? 35.638 -4.380 -34.560 1.00 97.75 123 THR A N 1
ATOM 963 C CA . THR A 1 123 ? 35.083 -4.942 -33.331 1.00 97.75 123 THR A CA 1
ATOM 964 C C . THR A 1 123 ? 34.981 -3.867 -32.261 1.00 97.75 123 THR A C 1
ATOM 966 O O . THR A 1 123 ? 35.969 -3.205 -31.943 1.00 97.75 123 THR A O 1
ATOM 969 N N . MET A 1 124 ? 33.802 -3.750 -31.656 1.00 97.50 124 MET A N 1
ATOM 970 C CA . MET A 1 124 ? 33.515 -2.768 -30.618 1.00 97.50 124 MET A CA 1
ATOM 971 C C . MET A 1 124 ? 33.105 -3.461 -29.321 1.00 97.50 124 MET A C 1
ATOM 973 O O . MET A 1 124 ? 32.352 -4.433 -29.337 1.00 97.50 124 MET A O 1
ATOM 977 N N . LEU A 1 125 ? 33.577 -2.926 -28.193 1.00 96.75 125 LEU A N 1
ATOM 978 C CA . LEU A 1 125 ? 33.277 -3.409 -26.845 1.00 96.75 125 LEU A CA 1
ATOM 979 C C . LEU A 1 125 ? 32.436 -2.371 -26.094 1.00 96.75 125 LEU A C 1
ATOM 981 O O . LEU A 1 125 ? 32.732 -1.175 -26.141 1.00 96.75 125 LEU A O 1
ATOM 985 N N . SER A 1 126 ? 31.402 -2.818 -25.387 1.00 95.44 126 SER A N 1
ATOM 986 C CA . SER A 1 126 ? 30.602 -1.965 -24.511 1.00 95.44 126 SER A CA 1
ATOM 987 C C . SER A 1 126 ? 31.377 -1.551 -23.257 1.00 95.44 126 SER A C 1
ATOM 989 O O . SER A 1 126 ? 32.368 -2.171 -22.866 1.00 95.44 126 SER A O 1
ATOM 991 N N . ASN A 1 127 ? 30.847 -0.556 -22.543 1.00 92.50 127 ASN A N 1
ATOM 992 C CA . ASN A 1 127 ? 31.199 -0.371 -21.137 1.00 92.50 127 ASN A CA 1
ATOM 993 C C . ASN A 1 127 ? 30.807 -1.609 -20.316 1.00 92.50 127 ASN A C 1
ATOM 995 O O . ASN A 1 127 ? 29.911 -2.370 -20.698 1.00 92.50 127 ASN A O 1
ATOM 999 N N . TYR A 1 128 ? 31.466 -1.780 -19.175 1.00 93.62 128 TYR A N 1
ATOM 1000 C CA . TYR A 1 128 ? 31.157 -2.849 -18.238 1.00 93.62 128 TYR A CA 1
ATOM 1001 C C . TYR A 1 128 ? 29.938 -2.513 -17.372 1.00 93.62 128 TYR A C 1
ATOM 1003 O O . TYR A 1 128 ? 29.815 -1.388 -16.887 1.00 93.62 128 TYR A O 1
ATOM 1011 N N . VAL A 1 129 ? 29.090 -3.510 -17.113 1.00 82.62 129 VAL A N 1
ATOM 1012 C CA . VAL A 1 129 ? 27.991 -3.453 -16.137 1.00 82.62 129 VAL A CA 1
ATOM 1013 C C . VAL A 1 129 ? 28.252 -4.419 -14.983 1.00 82.62 129 VAL A C 1
ATOM 1015 O O . VAL A 1 129 ? 28.786 -5.509 -15.172 1.00 82.62 129 VAL A O 1
ATOM 1018 N N . GLY A 1 130 ? 27.918 -4.008 -13.766 1.00 83.88 130 GLY A N 1
ATOM 1019 C CA . GLY A 1 130 ? 28.237 -4.728 -12.534 1.00 83.88 130 GLY A CA 1
ATOM 1020 C C . GLY A 1 130 ? 28.420 -3.748 -11.372 1.00 83.88 130 GLY A C 1
ATOM 1021 O O . GLY A 1 130 ? 28.236 -2.545 -11.542 1.00 83.88 130 GLY A O 1
ATOM 1022 N N . GLN A 1 131 ? 28.811 -4.185 -10.182 1.00 89.38 131 GLN A N 1
ATOM 1023 C CA . GLN A 1 131 ? 29.224 -5.538 -9.811 1.00 89.38 131 GLN A CA 1
ATOM 1024 C C . GLN A 1 131 ? 28.050 -6.532 -9.842 1.00 89.38 131 GLN A C 1
ATOM 1026 O O . GLN A 1 131 ? 26.948 -6.191 -9.424 1.00 89.38 131 GLN A O 1
ATOM 1031 N N . VAL A 1 132 ? 28.274 -7.739 -10.372 1.00 83.19 132 VAL A N 1
ATOM 1032 C CA . VAL A 1 132 ? 27.239 -8.776 -10.426 1.00 83.19 132 VAL A CA 1
ATOM 1033 C C . VAL A 1 132 ? 26.931 -9.264 -9.019 1.00 83.19 132 VAL A C 1
ATOM 1035 O O . VAL A 1 132 ? 27.828 -9.748 -8.324 1.00 83.19 132 VAL A O 1
ATOM 1038 N N . ASN A 1 133 ? 25.666 -9.181 -8.622 1.00 76.00 133 ASN A N 1
ATOM 1039 C CA . ASN A 1 133 ? 25.228 -9.671 -7.320 1.00 76.00 133 ASN A CA 1
ATOM 1040 C C . ASN A 1 133 ? 24.829 -11.144 -7.407 1.00 76.00 133 ASN A C 1
ATOM 1042 O O . ASN A 1 133 ? 24.271 -11.595 -8.415 1.00 76.00 133 ASN A O 1
ATOM 1046 N N . ASP A 1 134 ? 25.117 -11.887 -6.339 1.00 71.56 134 ASP A N 1
ATOM 1047 C CA . ASP A 1 134 ? 24.516 -13.197 -6.156 1.00 71.56 134 ASP A CA 1
ATOM 1048 C C . ASP A 1 134 ? 23.018 -13.056 -5.865 1.00 71.56 134 ASP A C 1
ATOM 1050 O O . ASP A 1 134 ? 22.521 -12.008 -5.452 1.00 71.56 134 ASP A O 1
ATOM 1054 N N . ASN A 1 135 ? 22.279 -14.138 -6.081 1.00 58.47 135 ASN A N 1
ATOM 1055 C CA . ASN A 1 135 ? 20.872 -14.196 -5.700 1.00 58.47 135 ASN A CA 1
ATOM 1056 C C . ASN A 1 135 ? 20.691 -14.367 -4.170 1.00 58.47 135 ASN A C 1
ATOM 1058 O O . ASN A 1 135 ? 19.583 -14.595 -3.692 1.00 58.47 135 ASN A O 1
ATOM 1062 N N . SER A 1 136 ? 21.769 -14.287 -3.378 1.00 50.94 136 SER A N 1
ATOM 1063 C CA . SER A 1 136 ? 21.764 -14.559 -1.932 1.00 50.94 136 SER A CA 1
ATOM 1064 C C . SER A 1 136 ? 21.442 -13.332 -1.076 1.00 50.94 136 SER A C 1
ATOM 1066 O O . SER A 1 136 ? 21.514 -13.415 0.150 1.00 50.94 136 SER A O 1
ATOM 1068 N N . SER A 1 137 ? 21.123 -12.183 -1.674 1.00 44.22 137 SER A N 1
ATOM 1069 C CA . SER A 1 137 ? 20.993 -10.924 -0.928 1.00 44.22 137 SER A CA 1
ATOM 1070 C C . SER A 1 137 ? 19.921 -9.964 -1.451 1.00 44.22 137 SER A C 1
ATOM 1072 O O . SER A 1 137 ? 19.985 -8.766 -1.185 1.00 44.22 137 SER A O 1
ATOM 1074 N N . ILE A 1 138 ? 18.873 -10.471 -2.110 1.00 45.50 138 ILE A N 1
ATOM 1075 C CA . ILE A 1 138 ? 17.663 -9.676 -2.364 1.00 45.50 138 ILE A CA 1
ATOM 1076 C C . ILE A 1 138 ? 16.614 -10.021 -1.301 1.00 45.50 138 ILE A C 1
ATOM 1078 O O . ILE A 1 138 ? 15.688 -10.796 -1.516 1.00 45.50 138 ILE A O 1
ATOM 1082 N N . SER A 1 139 ? 16.761 -9.402 -0.129 1.00 49.12 139 SER A N 1
ATOM 1083 C CA . SER A 1 139 ? 15.685 -9.210 0.855 1.00 49.12 139 SER A CA 1
ATOM 1084 C C . SER A 1 139 ? 14.677 -8.172 0.337 1.00 49.12 139 SER A C 1
ATOM 1086 O O . SER A 1 139 ? 14.361 -7.203 1.026 1.00 49.12 139 SER A O 1
ATOM 1088 N N . GLN A 1 140 ? 14.223 -8.303 -0.908 1.00 59.12 140 GLN A N 1
ATOM 1089 C CA . GLN A 1 140 ? 13.280 -7.360 -1.491 1.00 59.12 140 GLN A CA 1
ATOM 1090 C C . GLN A 1 140 ? 11.974 -8.083 -1.781 1.00 59.12 140 GLN A C 1
ATOM 1092 O O . GLN A 1 140 ? 11.776 -8.676 -2.835 1.00 59.12 140 GLN A O 1
ATOM 1097 N N . SER A 1 141 ? 11.096 -8.054 -0.781 1.00 74.88 141 SER A N 1
ATOM 1098 C CA . SER A 1 141 ? 9.675 -8.342 -0.946 1.00 74.88 141 SER A CA 1
ATOM 1099 C C . SER A 1 141 ? 9.027 -7.335 -1.895 1.00 74.88 141 SER A C 1
ATOM 1101 O O . SER A 1 141 ? 8.121 -7.688 -2.636 1.00 74.88 141 SER A O 1
ATOM 1103 N N . MET A 1 142 ? 9.501 -6.087 -1.909 1.00 85.25 142 MET A N 1
ATOM 1104 C CA . MET A 1 142 ? 8.976 -5.028 -2.764 1.00 85.25 142 MET A CA 1
ATOM 1105 C C . MET A 1 142 ? 9.314 -5.258 -4.244 1.00 85.25 142 MET A C 1
ATOM 1107 O O . MET A 1 142 ? 10.486 -5.308 -4.612 1.00 85.25 142 MET A O 1
ATOM 1111 N N . ILE A 1 143 ? 8.298 -5.348 -5.104 1.00 89.88 143 ILE A N 1
ATOM 1112 C CA . ILE A 1 143 ? 8.495 -5.637 -6.532 1.00 89.88 143 ILE A CA 1
ATOM 1113 C C . ILE A 1 143 ? 8.308 -4.396 -7.406 1.00 89.88 143 ILE A C 1
ATOM 1115 O O . ILE A 1 143 ? 9.098 -4.178 -8.324 1.00 89.88 143 ILE A O 1
ATOM 1119 N N . THR A 1 144 ? 7.349 -3.524 -7.089 1.00 91.88 144 THR A N 1
ATOM 1120 C CA . THR A 1 144 ? 7.010 -2.371 -7.938 1.00 91.88 144 THR A CA 1
ATOM 1121 C C . THR A 1 144 ? 6.493 -1.194 -7.117 1.00 91.88 144 THR A C 1
ATOM 1123 O O . THR A 1 144 ? 5.758 -1.389 -6.152 1.00 91.88 144 THR A O 1
ATOM 1126 N N . VAL A 1 145 ? 6.828 0.031 -7.535 1.00 90.44 145 VAL A N 1
ATOM 1127 C CA . VAL A 1 145 ? 6.256 1.280 -7.007 1.00 90.44 145 VAL A CA 1
ATOM 1128 C C . VAL A 1 145 ? 5.630 2.089 -8.132 1.00 90.44 145 VAL A C 1
ATOM 1130 O O . VAL A 1 145 ? 6.258 2.340 -9.158 1.00 90.44 145 VAL A O 1
ATOM 1133 N N . TYR A 1 146 ? 4.416 2.553 -7.896 1.00 95.06 146 TYR A N 1
ATOM 1134 C CA . TYR A 1 146 ? 3.684 3.499 -8.718 1.00 95.06 146 TYR A CA 1
ATOM 1135 C C . TYR A 1 146 ? 3.600 4.838 -7.997 1.00 95.06 146 TYR A C 1
ATOM 1137 O O . TYR A 1 146 ? 3.319 4.868 -6.801 1.00 95.06 146 TYR A O 1
ATOM 1145 N N . GLN A 1 147 ? 3.776 5.942 -8.722 1.00 93.81 147 GLN A N 1
ATOM 1146 C CA . GLN A 1 147 ? 3.343 7.246 -8.223 1.00 93.81 147 GLN A CA 1
ATOM 1147 C C . GLN A 1 147 ? 1.840 7.380 -8.466 1.00 93.81 147 GLN A C 1
ATOM 1149 O O . GLN A 1 147 ? 1.340 6.915 -9.493 1.00 93.81 147 GLN A O 1
ATOM 1154 N N . VAL A 1 148 ? 1.127 8.016 -7.544 1.00 94.06 148 VAL A N 1
ATOM 1155 C CA . VAL A 1 148 ? -0.313 8.262 -7.645 1.00 94.06 148 VAL A CA 1
ATOM 1156 C C . VAL A 1 148 ? -0.538 9.750 -7.884 1.00 94.06 148 VAL A C 1
ATOM 1158 O O . VAL A 1 148 ? -0.162 10.592 -7.075 1.00 94.06 148 VAL A O 1
ATOM 1161 N N . ASN A 1 149 ? -1.165 10.085 -9.009 1.00 89.25 149 ASN A N 1
ATOM 1162 C CA . ASN A 1 149 ? -1.467 11.458 -9.400 1.00 89.25 149 ASN A CA 1
ATOM 1163 C C . ASN A 1 149 ? -2.956 11.590 -9.710 1.00 89.25 149 ASN A C 1
ATOM 1165 O O . ASN A 1 149 ? -3.447 10.986 -10.662 1.00 89.25 149 ASN A O 1
ATOM 1169 N N . ASN A 1 150 ? -3.673 12.410 -8.935 1.00 89.00 150 ASN A N 1
ATOM 1170 C CA . ASN A 1 150 ? -5.122 12.605 -9.079 1.00 89.00 150 ASN A CA 1
ATOM 1171 C C . ASN A 1 150 ? -5.904 11.278 -9.079 1.00 89.00 150 ASN A C 1
ATOM 1173 O O . ASN A 1 150 ? -6.818 11.086 -9.878 1.00 89.00 150 ASN A O 1
ATOM 1177 N N . GLY A 1 151 ? -5.496 10.349 -8.213 1.00 91.00 151 GLY A N 1
ATOM 1178 C CA . GLY A 1 151 ? -6.075 9.013 -8.110 1.00 91.00 151 GLY A CA 1
ATOM 1179 C C . GLY A 1 151 ? -5.632 8.013 -9.178 1.00 91.00 151 GLY A C 1
ATOM 1180 O O . GLY A 1 151 ? -6.012 6.856 -9.078 1.00 91.00 151 GLY A O 1
ATOM 1181 N N . GLU A 1 152 ? -4.812 8.376 -10.164 1.00 95.06 152 GLU A N 1
ATOM 1182 C CA . GLU A 1 152 ? -4.319 7.429 -11.174 1.00 95.06 152 GLU A CA 1
ATOM 1183 C C . GLU A 1 152 ? -2.851 7.055 -10.946 1.00 95.06 152 GLU A C 1
ATOM 1185 O O . GLU A 1 152 ? -2.034 7.903 -10.586 1.00 95.06 152 GLU A O 1
ATOM 1190 N N . ILE A 1 153 ? -2.513 5.781 -11.170 1.00 95.69 153 ILE A N 1
ATOM 1191 C CA . ILE A 1 153 ? -1.134 5.286 -11.074 1.00 95.69 153 ILE A CA 1
ATOM 1192 C C . ILE A 1 153 ? -0.350 5.555 -12.365 1.00 95.69 153 ILE A C 1
ATOM 1194 O O . ILE A 1 153 ? -0.890 5.460 -13.466 1.00 95.69 153 ILE A O 1
ATOM 1198 N N . THR A 1 154 ? 0.928 5.914 -12.233 1.00 90.69 154 THR A N 1
ATOM 1199 C CA . THR A 1 154 ? 1.827 6.222 -13.363 1.00 90.69 154 THR A CA 1
ATOM 1200 C C . THR A 1 154 ? 2.469 4.978 -13.981 1.00 90.69 154 THR A C 1
ATOM 1202 O O . THR A 1 154 ? 2.186 3.850 -13.593 1.00 90.69 154 THR A O 1
ATOM 1205 N N . ASP A 1 155 ? 3.416 5.172 -14.904 1.00 87.69 155 ASP A N 1
ATOM 1206 C CA . ASP A 1 155 ? 4.390 4.125 -15.211 1.00 87.69 155 ASP A CA 1
ATOM 1207 C C . ASP A 1 155 ? 5.179 3.752 -13.938 1.00 87.69 155 ASP A C 1
ATOM 1209 O O . ASP A 1 155 ? 5.551 4.649 -13.165 1.00 87.69 155 ASP A O 1
ATOM 1213 N N . PRO A 1 156 ? 5.420 2.452 -13.690 1.00 90.44 156 PRO A N 1
ATOM 1214 C CA . PRO A 1 156 ? 6.053 2.001 -12.462 1.00 90.44 156 PRO A CA 1
ATOM 1215 C C . PRO A 1 156 ? 7.571 2.180 -12.457 1.00 90.44 156 PRO A C 1
ATOM 1217 O O . PRO A 1 156 ? 8.256 1.955 -13.458 1.00 90.44 156 PRO A O 1
ATOM 1220 N N . PHE A 1 157 ? 8.116 2.431 -11.269 1.00 82.00 157 PHE A N 1
ATOM 1221 C CA . PHE A 1 157 ? 9.483 2.052 -10.944 1.00 82.00 157 PHE A CA 1
ATOM 1222 C C . PHE A 1 157 ? 9.508 0.576 -10.533 1.00 82.00 157 PHE A C 1
ATOM 1224 O O . PHE A 1 157 ? 8.864 0.170 -9.564 1.00 82.00 157 PHE A O 1
ATOM 1231 N N . ASN A 1 158 ? 10.274 -0.228 -11.262 1.00 86.44 158 ASN A N 1
ATOM 1232 C CA . ASN A 1 158 ? 10.401 -1.658 -11.016 1.00 86.44 158 ASN A CA 1
ATOM 1233 C C . ASN A 1 158 ? 11.711 -1.962 -10.298 1.00 86.44 158 ASN A C 1
ATOM 1235 O O . ASN A 1 158 ? 12.793 -1.605 -10.773 1.00 86.44 158 ASN A O 1
ATOM 1239 N N . TYR A 1 159 ? 11.608 -2.657 -9.166 1.00 78.06 159 TYR A N 1
ATOM 1240 C CA . TYR A 1 159 ? 12.782 -3.185 -8.492 1.00 78.06 159 TYR A CA 1
ATOM 1241 C C . TYR A 1 159 ? 13.387 -4.325 -9.297 1.00 78.06 159 TYR A C 1
ATOM 1243 O O . TYR A 1 159 ? 12.716 -5.010 -10.071 1.00 78.06 159 TYR A O 1
ATOM 1251 N N . ASN A 1 160 ? 14.682 -4.537 -9.110 1.00 70.31 160 ASN A N 1
ATOM 1252 C CA . ASN A 1 160 ? 15.373 -5.624 -9.770 1.00 70.31 160 ASN A CA 1
ATOM 1253 C C . ASN A 1 160 ? 15.063 -6.953 -9.062 1.00 70.31 160 ASN A C 1
ATOM 1255 O O . ASN A 1 160 ? 15.750 -7.326 -8.112 1.00 70.31 160 ASN A O 1
ATOM 1259 N N . VAL A 1 161 ? 14.014 -7.639 -9.517 1.00 73.62 161 VAL A N 1
ATOM 1260 C CA . VAL A 1 161 ? 13.501 -8.893 -8.945 1.00 73.62 161 VAL A CA 1
ATOM 1261 C C . VAL A 1 161 ? 13.530 -10.024 -9.974 1.00 73.62 161 VAL A C 1
ATOM 1263 O O . VAL A 1 161 ? 13.649 -9.785 -11.176 1.00 73.62 161 VAL A O 1
ATOM 1266 N N . ILE A 1 162 ? 13.466 -11.276 -9.509 1.00 66.38 162 ILE A N 1
ATOM 1267 C CA . ILE A 1 162 ? 13.654 -12.470 -10.346 1.00 66.38 162 ILE A CA 1
ATOM 1268 C C . ILE A 1 162 ? 12.580 -13.537 -10.072 1.00 66.38 162 ILE A C 1
ATOM 1270 O O . ILE A 1 162 ? 11.903 -13.486 -9.047 1.00 66.38 162 ILE A O 1
ATOM 1274 N N . GLY A 1 163 ? 12.458 -14.537 -10.954 1.00 79.62 163 GLY A N 1
ATOM 1275 C CA . GLY A 1 163 ? 11.559 -15.682 -10.749 1.00 79.62 163 GLY A CA 1
ATOM 1276 C C . GLY A 1 163 ? 10.091 -15.266 -10.624 1.00 79.62 163 GLY A C 1
ATOM 1277 O O . GLY A 1 163 ? 9.637 -14.394 -11.360 1.00 79.62 163 GLY A O 1
ATOM 1278 N N . GLU A 1 164 ? 9.367 -15.846 -9.665 1.00 82.50 164 GLU A N 1
ATOM 1279 C CA . GLU A 1 164 ? 7.943 -15.549 -9.421 1.00 82.50 164 GLU A CA 1
ATOM 1280 C C . GLU A 1 164 ? 7.687 -14.061 -9.113 1.00 82.50 164 GLU A C 1
ATOM 1282 O O . GLU A 1 164 ? 6.668 -13.513 -9.524 1.00 82.50 164 GLU A O 1
ATOM 1287 N N . LEU A 1 165 ? 8.638 -13.365 -8.472 1.00 86.06 165 LEU A N 1
ATOM 1288 C CA . LEU A 1 165 ? 8.541 -11.919 -8.227 1.00 86.06 165 LEU A CA 1
ATOM 1289 C C . LEU A 1 165 ? 8.596 -11.113 -9.525 1.00 86.06 165 LEU A C 1
ATOM 1291 O O . LEU A 1 165 ? 7.911 -10.102 -9.657 1.00 86.06 165 LEU A O 1
ATOM 1295 N N . TYR A 1 166 ? 9.419 -11.554 -10.480 1.00 83.94 166 TYR A N 1
ATOM 1296 C CA . TYR A 1 166 ? 9.494 -10.934 -11.798 1.00 83.94 166 TYR A CA 1
ATOM 1297 C C . TYR A 1 166 ? 8.218 -11.196 -12.594 1.00 83.94 166 TYR A C 1
ATOM 1299 O O . TYR A 1 166 ? 7.668 -10.263 -13.170 1.00 83.94 166 TYR A O 1
ATOM 1307 N N . GLU A 1 167 ? 7.705 -12.428 -12.579 1.00 88.00 167 GLU A N 1
ATOM 1308 C CA . GLU A 1 167 ? 6.425 -12.758 -13.220 1.00 88.00 167 GLU A CA 1
ATOM 1309 C C . GLU A 1 167 ? 5.278 -11.909 -12.658 1.00 88.00 167 GLU A C 1
ATOM 1311 O O . GLU A 1 167 ? 4.518 -11.322 -13.428 1.00 88.00 167 GLU A O 1
ATOM 1316 N N . ALA A 1 168 ? 5.205 -11.772 -11.331 1.00 91.75 168 ALA A N 1
ATOM 1317 C CA . ALA A 1 168 ? 4.247 -10.904 -10.656 1.00 91.75 168 ALA A CA 1
ATOM 1318 C C . ALA A 1 168 ? 4.429 -9.428 -11.049 1.00 91.75 168 ALA A C 1
ATOM 1320 O O . ALA A 1 168 ? 3.456 -8.772 -11.404 1.00 91.75 168 ALA A O 1
ATOM 1321 N N . GLN A 1 169 ? 5.670 -8.929 -11.077 1.00 92.31 169 GLN A N 1
ATOM 1322 C CA . GLN A 1 169 ? 5.998 -7.555 -11.474 1.00 92.31 169 GLN A CA 1
ATOM 1323 C C . GLN A 1 169 ? 5.530 -7.220 -12.900 1.00 92.31 169 GLN A C 1
ATOM 1325 O O . GLN A 1 169 ? 5.149 -6.079 -13.168 1.00 92.31 169 GLN A O 1
ATOM 1330 N N . GLN A 1 170 ? 5.580 -8.182 -13.828 1.00 93.38 170 GLN A N 1
ATOM 1331 C CA . GLN A 1 170 ? 5.158 -7.965 -15.215 1.00 93.38 170 GLN A CA 1
ATOM 1332 C C . GLN A 1 170 ? 3.628 -7.973 -15.396 1.00 93.38 170 GLN A C 1
ATOM 1334 O O . GLN A 1 170 ? 3.142 -7.554 -16.450 1.00 93.38 170 GLN A O 1
ATOM 1339 N N . ASP A 1 171 ? 2.850 -8.417 -14.404 1.00 96.56 171 ASP A N 1
ATOM 1340 C CA . ASP A 1 171 ? 1.390 -8.528 -14.500 1.00 96.56 171 ASP A CA 1
ATOM 1341 C C . ASP A 1 171 ? 0.684 -7.203 -14.157 1.00 96.56 171 ASP A C 1
ATOM 1343 O O . ASP A 1 171 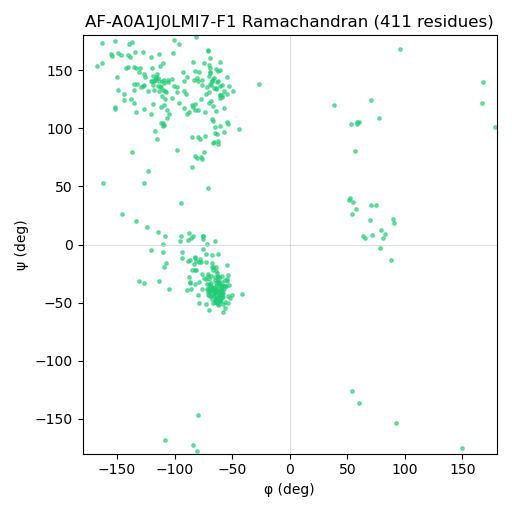? -0.046 -7.053 -13.174 1.00 96.56 171 ASP A O 1
ATOM 1347 N N . ILE A 1 172 ? 0.894 -6.209 -15.022 1.00 96.50 172 ILE A N 1
ATOM 1348 C CA . ILE A 1 172 ? 0.329 -4.859 -14.882 1.00 96.50 172 ILE A CA 1
ATOM 1349 C C . ILE A 1 172 ? -1.208 -4.881 -14.831 1.00 96.50 172 ILE A C 1
ATOM 1351 O O . ILE A 1 172 ? -1.820 -3.996 -14.231 1.00 96.50 172 ILE A O 1
ATOM 1355 N N . ALA A 1 173 ? -1.856 -5.886 -15.428 1.00 97.94 173 ALA A N 1
ATOM 1356 C CA . ALA A 1 173 ? -3.306 -6.041 -15.349 1.00 97.94 173 ALA A CA 1
ATOM 1357 C C . ALA A 1 173 ? -3.755 -6.311 -13.906 1.00 97.94 173 ALA A C 1
ATOM 1359 O O . ALA A 1 173 ? -4.659 -5.630 -13.420 1.00 97.94 173 ALA A O 1
ATOM 1360 N N . LYS A 1 174 ? -3.072 -7.218 -13.195 1.00 98.31 174 LYS A N 1
ATOM 1361 C CA . LYS A 1 174 ? -3.350 -7.479 -11.777 1.00 98.31 174 LYS A CA 1
ATOM 1362 C C . LYS A 1 174 ? -3.079 -6.273 -10.889 1.00 98.31 174 LYS A C 1
ATOM 1364 O O . LYS A 1 174 ? -3.856 -6.012 -9.974 1.00 98.31 174 LYS A O 1
ATOM 1369 N N . HIS A 1 175 ? -2.011 -5.522 -11.160 1.00 98.38 175 HIS A N 1
ATOM 1370 C CA . HIS A 1 175 ? -1.706 -4.299 -10.410 1.00 98.38 175 HIS A CA 1
ATOM 1371 C C . HIS A 1 175 ? -2.830 -3.265 -10.547 1.00 98.38 175 HIS A C 1
ATOM 1373 O O . HIS A 1 175 ? -3.270 -2.701 -9.545 1.00 98.38 175 HIS A O 1
ATOM 1379 N N . ASN A 1 176 ? -3.335 -3.062 -11.770 1.00 98.44 176 ASN A N 1
ATOM 1380 C CA . ASN A 1 176 ? -4.471 -2.176 -12.025 1.00 98.44 176 ASN A CA 1
ATOM 1381 C C . ASN A 1 176 ? -5.758 -2.681 -11.363 1.00 98.44 176 ASN A C 1
ATOM 1383 O O . ASN A 1 176 ? -6.487 -1.882 -10.789 1.00 98.44 176 ASN A O 1
ATOM 1387 N N . GLU A 1 177 ? -6.029 -3.987 -11.393 1.00 98.50 177 GLU A N 1
ATOM 1388 C CA . GLU A 1 177 ? -7.216 -4.565 -10.748 1.00 98.50 177 GLU A CA 1
ATOM 1389 C C . GLU A 1 177 ? -7.193 -4.376 -9.218 1.00 98.50 177 GLU A C 1
ATOM 1391 O O . GLU A 1 177 ? -8.214 -4.014 -8.627 1.00 98.50 177 GLU A O 1
ATOM 1396 N N . ILE A 1 178 ? -6.023 -4.516 -8.578 1.00 98.62 178 ILE A N 1
ATOM 1397 C CA . ILE A 1 178 ? -5.843 -4.173 -7.157 1.00 98.62 178 ILE A CA 1
ATOM 1398 C C . ILE A 1 178 ? -6.065 -2.671 -6.942 1.00 98.62 178 ILE A C 1
ATOM 1400 O O . ILE A 1 178 ? -6.834 -2.286 -6.060 1.00 98.62 178 ILE A O 1
ATOM 1404 N N . TRP A 1 179 ? -5.422 -1.813 -7.742 1.00 98.56 179 TRP A N 1
ATOM 1405 C CA . TRP A 1 179 ? -5.547 -0.360 -7.601 1.00 98.56 179 TRP A CA 1
ATOM 1406 C C . TRP A 1 179 ? -6.989 0.127 -7.791 1.00 98.56 179 TRP A C 1
ATOM 1408 O O . TRP A 1 179 ? -7.467 0.970 -7.036 1.00 98.56 179 TRP A O 1
ATOM 1418 N N . ASP A 1 180 ? -7.733 -0.445 -8.735 1.00 98.38 180 ASP A N 1
ATOM 1419 C CA . ASP A 1 180 ? -9.147 -0.136 -8.944 1.00 98.38 180 ASP A CA 1
ATOM 1420 C C . ASP A 1 180 ? -10.002 -0.480 -7.718 1.00 98.38 180 ASP A C 1
ATOM 1422 O O . ASP A 1 180 ? -10.968 0.230 -7.417 1.00 98.38 180 ASP A O 1
ATOM 1426 N N . LEU A 1 181 ? -9.662 -1.542 -6.980 1.00 98.56 181 LEU A N 1
ATOM 1427 C CA . LEU A 1 181 ? -10.313 -1.848 -5.708 1.00 98.56 181 LEU A CA 1
ATOM 1428 C C . LEU A 1 181 ? -9.924 -0.844 -4.613 1.00 98.56 181 LEU A C 1
ATOM 1430 O O . LEU A 1 181 ? -10.801 -0.425 -3.853 1.00 98.56 181 LEU A O 1
ATOM 1434 N N . VAL A 1 182 ? -8.666 -0.390 -4.574 1.00 98.50 182 VAL A N 1
ATOM 1435 C CA . VAL A 1 182 ? -8.229 0.707 -3.688 1.00 98.50 182 VAL A CA 1
ATOM 1436 C C . VAL A 1 182 ? -9.038 1.975 -3.966 1.00 98.50 182 VAL A C 1
ATOM 1438 O O . VAL A 1 182 ? -9.679 2.495 -3.051 1.00 98.50 182 VAL A O 1
ATOM 1441 N N . LYS A 1 183 ? -9.141 2.405 -5.230 1.00 97.88 183 LYS A N 1
ATOM 1442 C CA . LYS A 1 183 ? -9.948 3.571 -5.643 1.00 97.88 183 LYS A CA 1
ATOM 1443 C C . LYS A 1 183 ? -11.426 3.459 -5.262 1.00 97.88 183 LYS A C 1
ATOM 1445 O O . LYS A 1 183 ? -12.056 4.457 -4.926 1.00 97.88 183 LYS A O 1
ATOM 1450 N N . LYS A 1 184 ? -12.006 2.255 -5.318 1.00 97.25 184 LYS A N 1
ATOM 1451 C CA . LYS A 1 184 ? -13.402 2.025 -4.898 1.00 97.25 184 LYS A CA 1
ATOM 1452 C C . LYS A 1 184 ? -13.583 2.072 -3.382 1.00 97.25 184 LYS A C 1
ATOM 1454 O O . LYS A 1 184 ? -14.671 2.397 -2.917 1.00 97.25 184 LYS A O 1
ATOM 1459 N N . SER A 1 185 ? -12.550 1.707 -2.630 1.00 97.44 185 SER A N 1
ATOM 1460 C CA . SER A 1 185 ? -12.602 1.588 -1.170 1.00 97.44 185 SER A CA 1
ATOM 1461 C C . SER A 1 185 ? -12.312 2.916 -0.467 1.00 97.44 185 SER A C 1
ATOM 1463 O O . SER A 1 185 ? -12.887 3.194 0.586 1.00 97.44 185 SER A O 1
ATOM 1465 N N . VAL A 1 186 ? -11.450 3.741 -1.065 1.00 97.38 186 VAL A N 1
ATOM 1466 C CA . VAL A 1 186 ? -11.009 5.033 -0.531 1.00 97.38 186 VAL A CA 1
ATOM 1467 C C . VAL A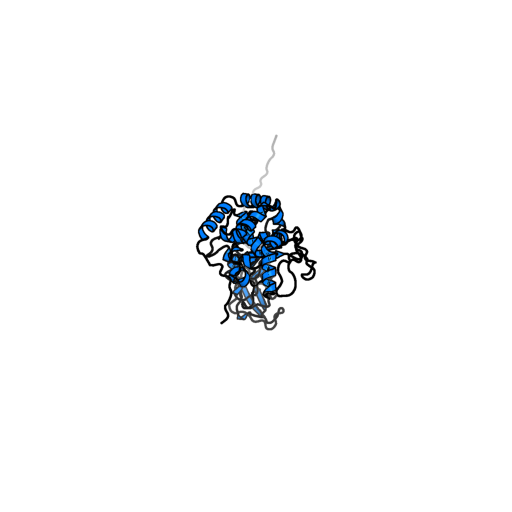 1 186 ? -11.910 6.170 -1.058 1.00 97.38 186 VAL A C 1
ATOM 1469 O O . VAL A 1 186 ? -12.174 6.243 -2.264 1.00 97.38 186 VAL A O 1
ATOM 1472 N N . PRO A 1 187 ? -12.402 7.077 -0.193 1.00 96.00 187 PRO A N 1
ATOM 1473 C CA . PRO A 1 187 ? -13.142 8.265 -0.618 1.00 96.00 187 PRO A CA 1
ATOM 1474 C C . PRO A 1 187 ? -12.318 9.190 -1.524 1.00 96.00 187 PRO A C 1
ATOM 1476 O O . PRO A 1 187 ? -11.102 9.313 -1.368 1.00 96.00 187 PRO A O 1
ATOM 1479 N N . ASP A 1 188 ? -12.975 9.909 -2.434 1.00 93.50 188 ASP A N 1
ATOM 1480 C CA . ASP A 1 188 ? -12.325 10.794 -3.413 1.00 93.50 188 ASP A CA 1
ATOM 1481 C C . ASP A 1 188 ? -11.559 11.931 -2.725 1.00 93.50 188 ASP A C 1
ATOM 1483 O O . ASP A 1 188 ? -10.506 12.355 -3.198 1.00 93.50 188 ASP A O 1
ATOM 1487 N N . SER A 1 189 ? -12.048 12.401 -1.573 1.00 94.19 189 SER A N 1
ATOM 1488 C CA . SER A 1 189 ? -11.361 13.411 -0.760 1.00 94.19 189 SER A CA 1
ATOM 1489 C C . SER A 1 189 ? -10.046 12.912 -0.152 1.00 94.19 189 SER A C 1
ATOM 1491 O O . SER A 1 189 ? -9.200 13.730 0.202 1.00 94.19 189 SER A O 1
ATOM 1493 N N . TYR A 1 190 ? -9.852 11.594 -0.059 1.00 96.06 190 TYR A N 1
ATOM 1494 C CA . TYR A 1 190 ? -8.681 10.970 0.553 1.00 96.06 190 TYR A CA 1
ATOM 1495 C C . TYR A 1 190 ? -7.724 10.331 -0.458 1.00 96.06 190 TYR A C 1
ATOM 1497 O O . TYR A 1 190 ? -6.571 10.089 -0.106 1.00 96.06 190 TYR A O 1
ATOM 1505 N N . ILE A 1 191 ? -8.132 10.092 -1.711 1.00 95.31 191 ILE A N 1
ATOM 1506 C CA . ILE A 1 191 ? -7.284 9.376 -2.680 1.00 95.31 191 ILE A CA 1
ATOM 1507 C C . ILE A 1 191 ? -5.947 10.086 -2.941 1.00 95.31 191 ILE A C 1
ATOM 1509 O O . ILE A 1 191 ? -4.915 9.436 -3.058 1.00 95.31 191 ILE A O 1
ATOM 1513 N N . ASN A 1 192 ? -5.938 11.423 -2.940 1.00 92.56 192 ASN A N 1
ATOM 1514 C CA . ASN A 1 192 ? -4.729 12.230 -3.146 1.00 92.56 192 ASN A CA 1
ATOM 1515 C C . ASN A 1 192 ? -3.794 12.262 -1.930 1.00 92.56 192 ASN A C 1
ATOM 1517 O O . ASN A 1 192 ? -2.716 12.846 -2.002 1.00 92.56 192 ASN A O 1
ATOM 1521 N N . ARG A 1 193 ? -4.198 11.649 -0.815 1.00 94.38 193 ARG A N 1
ATOM 1522 C CA . ARG A 1 193 ? -3.312 11.410 0.324 1.00 94.38 193 ARG A CA 1
ATOM 1523 C C . ARG A 1 193 ? -2.453 10.170 0.122 1.00 94.38 193 ARG A C 1
ATOM 1525 O O . ARG A 1 193 ? -1.518 9.978 0.884 1.00 94.38 193 ARG A O 1
ATOM 1532 N N . ILE A 1 194 ? -2.744 9.342 -0.880 1.00 96.25 194 ILE A N 1
ATOM 1533 C CA . ILE A 1 194 ? -1.869 8.251 -1.299 1.00 96.25 194 ILE A CA 1
ATOM 1534 C C . ILE A 1 194 ? -0.926 8.820 -2.358 1.00 96.25 194 ILE A C 1
ATOM 1536 O O . ILE A 1 194 ? -1.376 9.184 -3.439 1.00 96.25 194 ILE A O 1
ATOM 1540 N N . ALA A 1 195 ? 0.362 8.926 -2.037 1.00 91.38 195 ALA A N 1
ATOM 1541 C CA . ALA A 1 195 ? 1.396 9.411 -2.954 1.00 91.38 195 ALA A CA 1
ATOM 1542 C C . ALA A 1 195 ? 2.012 8.269 -3.768 1.00 91.38 195 ALA A C 1
ATOM 1544 O O . ALA A 1 195 ? 2.261 8.415 -4.964 1.00 91.38 195 ALA A O 1
ATOM 1545 N N . GLU A 1 196 ? 2.221 7.115 -3.130 1.00 92.38 196 GLU A N 1
ATOM 1546 C CA . GLU A 1 196 ? 2.764 5.929 -3.782 1.00 92.38 196 GLU A CA 1
ATOM 1547 C C . GLU A 1 196 ? 1.860 4.722 -3.563 1.00 92.38 196 GLU A C 1
ATOM 1549 O O . GLU A 1 196 ? 1.409 4.461 -2.446 1.00 92.38 196 GLU A O 1
ATOM 1554 N N . PHE A 1 197 ? 1.659 3.946 -4.625 1.00 97.56 197 PHE A N 1
ATOM 1555 C CA . PHE A 1 197 ? 1.063 2.620 -4.555 1.00 97.56 197 PHE A CA 1
ATOM 1556 C C . PHE A 1 197 ? 2.136 1.564 -4.813 1.00 97.56 197 PHE A C 1
ATOM 1558 O O . PHE A 1 197 ? 2.849 1.603 -5.815 1.00 97.56 197 PHE A O 1
ATOM 1565 N N . LYS A 1 198 ? 2.284 0.626 -3.885 1.00 94.12 198 LYS A N 1
ATOM 1566 C CA . LYS A 1 198 ? 3.389 -0.328 -3.828 1.00 94.12 198 LYS A CA 1
ATOM 1567 C C . LYS A 1 198 ? 2.861 -1.747 -3.960 1.00 94.12 198 LYS A C 1
ATOM 1569 O O . LYS A 1 198 ? 1.927 -2.132 -3.261 1.00 94.12 198 LYS A O 1
ATOM 1574 N N . ILE A 1 199 ? 3.495 -2.534 -4.819 1.00 96.62 199 ILE A N 1
ATOM 1575 C CA . ILE A 1 199 ? 3.255 -3.971 -4.909 1.00 96.62 199 ILE A CA 1
ATOM 1576 C C . ILE A 1 199 ? 4.455 -4.691 -4.314 1.00 96.62 199 ILE A C 1
ATOM 1578 O O . ILE A 1 199 ? 5.604 -4.415 -4.675 1.00 96.62 199 ILE A O 1
ATOM 1582 N N . PHE A 1 200 ? 4.181 -5.641 -3.430 1.00 92.94 200 PHE A N 1
ATOM 1583 C CA . PHE A 1 200 ? 5.194 -6.495 -2.827 1.00 92.94 200 PHE A CA 1
ATOM 1584 C C . PHE A 1 200 ? 4.732 -7.951 -2.760 1.00 92.94 200 PHE A C 1
ATOM 1586 O O . PHE A 1 200 ? 3.599 -8.283 -3.102 1.00 92.94 200 PHE A O 1
ATOM 1593 N N . TRP A 1 201 ? 5.635 -8.823 -2.331 1.00 89.31 201 TRP A N 1
ATOM 1594 C CA . TRP A 1 201 ? 5.399 -10.235 -2.087 1.00 89.31 201 TRP A CA 1
ATOM 1595 C C . TRP A 1 201 ? 5.352 -10.498 -0.586 1.00 89.31 201 TRP A C 1
ATOM 1597 O O . TRP A 1 201 ? 6.356 -10.402 0.125 1.00 89.31 201 TRP A O 1
ATOM 1607 N N . GLY A 1 202 ? 4.162 -10.794 -0.085 1.00 80.81 202 GLY A N 1
ATOM 1608 C CA . GLY A 1 202 ? 3.862 -10.855 1.333 1.00 80.81 202 GLY A CA 1
ATOM 1609 C C . GLY A 1 202 ? 4.556 -12.003 2.047 1.00 80.81 202 GLY A C 1
ATOM 1610 O O . GLY A 1 202 ? 5.047 -11.809 3.161 1.00 80.81 202 GLY A O 1
ATOM 1611 N N . VAL A 1 203 ? 4.679 -13.182 1.425 1.00 73.50 203 VAL A N 1
ATOM 1612 C CA . VAL A 1 203 ? 5.362 -14.335 2.048 1.00 73.50 203 VAL A CA 1
ATOM 1613 C C . VAL A 1 203 ? 6.800 -14.003 2.461 1.00 73.50 203 VAL A C 1
ATOM 1615 O O . VAL A 1 203 ? 7.254 -14.479 3.507 1.00 73.50 203 VAL A O 1
ATOM 1618 N N . THR A 1 204 ? 7.508 -13.182 1.684 1.00 62.09 204 THR A N 1
ATOM 1619 C CA . THR A 1 204 ? 8.886 -12.765 1.984 1.00 62.09 204 THR A CA 1
ATOM 1620 C C . THR A 1 204 ? 8.955 -11.509 2.860 1.00 62.09 204 THR A C 1
ATOM 1622 O O . THR A 1 204 ? 9.993 -11.285 3.476 1.00 62.09 204 THR A O 1
ATOM 1625 N N . ASP A 1 205 ? 7.854 -10.762 3.026 1.00 54.69 205 ASP A N 1
ATOM 1626 C CA . ASP A 1 205 ? 7.740 -9.592 3.920 1.00 54.69 205 ASP A CA 1
ATOM 1627 C C . ASP A 1 205 ? 7.173 -9.922 5.311 1.00 54.69 205 ASP A C 1
ATOM 1629 O O . ASP A 1 205 ? 6.376 -9.184 5.888 1.00 54.69 205 ASP A O 1
ATOM 1633 N N . GLY A 1 206 ? 7.508 -11.087 5.862 1.00 61.12 206 GLY A N 1
ATOM 1634 C CA . GLY A 1 206 ? 6.978 -11.490 7.168 1.00 61.12 206 GLY A CA 1
ATOM 1635 C C . GLY A 1 206 ? 5.480 -11.828 7.164 1.00 61.12 206 GLY A C 1
ATOM 1636 O O . GLY A 1 206 ? 4.879 -11.881 8.236 1.00 61.12 206 GLY A O 1
ATOM 1637 N N . ARG A 1 207 ? 4.905 -12.143 5.991 1.00 70.00 207 ARG A N 1
ATOM 1638 C CA . ARG A 1 207 ? 3.497 -12.542 5.777 1.00 70.00 207 ARG A CA 1
ATOM 1639 C C . ARG A 1 207 ? 2.476 -11.415 5.962 1.00 70.00 207 ARG A C 1
ATOM 1641 O O . ARG A 1 207 ? 1.369 -11.674 6.430 1.00 70.00 207 ARG A O 1
ATOM 1648 N N . LYS A 1 208 ? 2.838 -10.182 5.604 1.00 78.38 208 LYS A N 1
ATOM 1649 C CA . LYS A 1 208 ? 1.896 -9.053 5.572 1.00 78.38 208 LYS A CA 1
ATOM 1650 C C . LYS A 1 208 ? 0.985 -9.129 4.346 1.00 78.38 208 LYS A C 1
ATOM 1652 O O . LYS A 1 208 ? 1.446 -9.488 3.265 1.00 78.38 208 LYS A O 1
ATOM 1657 N N . LEU A 1 209 ? -0.284 -8.766 4.529 1.00 87.25 209 LEU A N 1
ATOM 1658 C CA . LEU A 1 209 ? -1.285 -8.666 3.455 1.00 87.25 209 LEU A CA 1
ATOM 1659 C C . LEU A 1 209 ? -1.226 -7.297 2.761 1.00 87.25 209 LEU A C 1
ATOM 1661 O O . LEU A 1 209 ? -1.333 -7.196 1.543 1.00 87.25 209 LEU A O 1
ATOM 1665 N N . GLY A 1 210 ? -1.000 -6.253 3.548 1.00 91.25 210 GLY A N 1
ATOM 1666 C CA . GLY A 1 210 ? -0.831 -4.875 3.126 1.00 91.25 210 GLY A CA 1
ATOM 1667 C C . GLY A 1 210 ? -0.180 -4.086 4.255 1.00 91.25 210 GLY A C 1
ATOM 1668 O O . GLY A 1 210 ? 0.087 -4.644 5.323 1.00 91.25 210 GLY A O 1
ATOM 1669 N N . TYR A 1 211 ? 0.159 -2.834 3.978 1.00 89.38 211 TYR A N 1
ATOM 1670 C CA . TYR A 1 211 ? 0.500 -1.852 5.002 1.00 89.38 211 TYR A CA 1
ATOM 1671 C C . TYR A 1 211 ? 0.421 -0.439 4.423 1.00 89.38 211 TYR A C 1
ATOM 1673 O O . TYR A 1 211 ? 0.631 -0.235 3.221 1.00 89.38 211 TYR A O 1
ATOM 1681 N N . VAL A 1 212 ? 0.221 0.549 5.291 1.00 89.81 212 VAL A N 1
ATOM 1682 C CA . VAL A 1 212 ? 0.471 1.959 4.975 1.00 89.81 212 VAL A CA 1
ATOM 1683 C C . VAL A 1 212 ? 1.634 2.542 5.767 1.0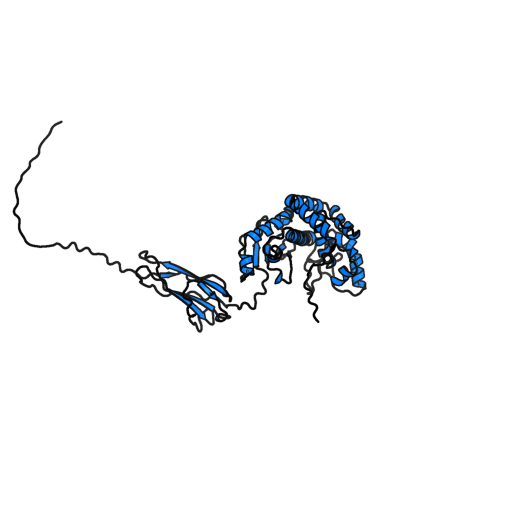0 89.81 212 VAL A C 1
ATOM 1685 O O . VAL A 1 212 ? 2.008 2.092 6.856 1.00 89.81 212 VAL A O 1
ATOM 1688 N N . GLU A 1 213 ? 2.252 3.554 5.177 1.00 85.38 213 GLU A N 1
ATOM 1689 C CA . GLU A 1 213 ? 3.371 4.280 5.761 1.00 85.38 213 GLU A CA 1
ATOM 1690 C C . GLU A 1 213 ? 3.285 5.752 5.387 1.00 85.38 213 GLU A C 1
ATOM 1692 O O . GLU A 1 213 ? 3.243 6.076 4.203 1.00 85.38 213 GLU A O 1
ATOM 1697 N N . ALA A 1 214 ? 3.274 6.640 6.377 1.00 83.00 214 ALA A N 1
ATOM 1698 C CA . ALA A 1 214 ? 3.408 8.066 6.122 1.00 83.00 214 ALA A CA 1
ATOM 1699 C C . ALA A 1 214 ? 4.769 8.370 5.473 1.00 83.00 214 ALA A C 1
ATOM 1701 O O . ALA A 1 214 ? 5.753 7.664 5.709 1.00 83.00 214 ALA A O 1
ATOM 1702 N N . ASN A 1 215 ? 4.821 9.407 4.640 1.00 77.12 215 ASN A N 1
ATOM 1703 C CA . ASN A 1 215 ? 6.078 9.893 4.075 1.00 77.12 215 ASN A CA 1
ATOM 1704 C C . ASN A 1 215 ? 6.829 10.761 5.101 1.00 77.12 215 ASN A C 1
ATOM 1706 O O . ASN A 1 215 ? 6.809 10.485 6.295 1.00 77.12 215 ASN A O 1
ATOM 1710 N N . SER A 1 216 ? 7.554 11.786 4.647 1.00 71.88 216 SER A N 1
ATOM 1711 C CA . SER A 1 216 ? 8.309 12.684 5.527 1.00 71.88 216 SER A CA 1
ATOM 1712 C C . SER A 1 216 ? 7.439 13.494 6.486 1.00 71.88 216 SER A C 1
ATOM 1714 O O . SER A 1 216 ? 7.978 14.024 7.448 1.00 71.88 216 SER A O 1
ATOM 1716 N N . ASP A 1 217 ? 6.148 13.619 6.181 1.00 78.44 217 ASP A N 1
ATOM 1717 C CA . ASP A 1 217 ? 5.120 14.195 7.038 1.00 78.44 217 ASP A CA 1
ATOM 1718 C C . ASP A 1 217 ? 3.839 13.343 6.928 1.00 78.44 217 ASP A C 1
ATOM 1720 O O . ASP A 1 217 ? 3.656 12.563 5.985 1.00 78.44 217 ASP A O 1
ATOM 1724 N N . LEU A 1 218 ? 2.935 13.480 7.898 1.00 86.81 218 LEU A N 1
ATOM 1725 C CA . LEU A 1 218 ? 1.687 12.706 7.968 1.00 86.81 218 LEU A CA 1
ATOM 1726 C C . LEU A 1 218 ? 0.606 13.158 6.968 1.00 86.81 218 LEU A C 1
ATOM 1728 O O . LEU A 1 218 ? -0.540 12.687 7.027 1.00 86.81 218 LEU A O 1
ATOM 1732 N N . THR A 1 219 ? 0.930 14.075 6.049 1.00 88.94 219 THR A N 1
ATOM 1733 C CA . THR A 1 219 ? -0.038 14.607 5.081 1.00 88.94 219 THR A CA 1
ATOM 1734 C C . THR A 1 219 ? -0.315 13.596 3.967 1.00 88.94 219 THR A C 1
ATOM 1736 O O . THR A 1 219 ? -1.479 13.412 3.580 1.00 88.94 219 THR A O 1
ATOM 1739 N N . VAL A 1 220 ? 0.729 12.883 3.523 1.00 88.81 220 VAL A N 1
ATOM 1740 C CA . VAL A 1 220 ? 0.701 11.909 2.425 1.00 88.81 220 VAL A CA 1
ATOM 1741 C C . VAL A 1 220 ? 1.350 10.577 2.806 1.00 88.81 220 VAL A C 1
ATOM 1743 O O . VAL A 1 220 ? 2.292 10.508 3.591 1.00 88.81 220 VAL A O 1
ATOM 1746 N N . TRP A 1 221 ? 0.839 9.503 2.214 1.00 90.75 221 TRP A N 1
ATOM 1747 C CA . TRP A 1 221 ? 1.076 8.124 2.620 1.00 90.75 221 TRP A CA 1
ATOM 1748 C C . TRP A 1 221 ? 1.418 7.242 1.423 1.00 90.75 221 TRP A C 1
ATOM 1750 O O . TRP A 1 221 ? 0.980 7.468 0.295 1.00 90.75 221 TRP A O 1
ATOM 1760 N N . ASN A 1 222 ? 2.177 6.194 1.692 1.00 90.44 222 ASN A N 1
ATOM 1761 C CA . ASN A 1 222 ? 2.445 5.098 0.785 1.00 90.44 222 ASN A CA 1
ATOM 1762 C C . ASN A 1 222 ? 1.508 3.952 1.136 1.00 90.44 222 ASN A C 1
ATOM 1764 O O . ASN A 1 222 ? 1.411 3.567 2.300 1.00 90.44 222 ASN A O 1
ATOM 1768 N N . PHE A 1 223 ? 0.852 3.394 0.129 1.00 95.25 223 PHE A N 1
ATOM 1769 C CA . PHE A 1 223 ? -0.072 2.282 0.277 1.00 95.25 223 PHE A CA 1
ATOM 1770 C C . PHE A 1 223 ? 0.525 1.044 -0.385 1.00 95.25 223 PHE A C 1
ATOM 1772 O O . PHE A 1 223 ? 0.761 1.049 -1.592 1.00 95.25 223 PHE A O 1
ATOM 1779 N N . ALA A 1 224 ? 0.774 -0.016 0.378 1.00 95.06 224 ALA A N 1
ATOM 1780 C CA . ALA A 1 224 ? 1.383 -1.242 -0.119 1.00 95.06 224 ALA A CA 1
ATOM 1781 C C . ALA A 1 224 ? 0.412 -2.424 -0.051 1.00 95.06 224 ALA A C 1
ATOM 1783 O O . ALA A 1 224 ? -0.249 -2.634 0.964 1.00 95.06 224 ALA A O 1
ATOM 1784 N N . MET A 1 225 ? 0.369 -3.231 -1.113 1.00 97.38 225 MET A N 1
ATOM 1785 C CA . MET A 1 225 ? -0.447 -4.444 -1.193 1.00 97.38 225 MET A CA 1
ATOM 1786 C C . MET A 1 225 ? 0.388 -5.649 -1.634 1.00 97.38 225 MET A C 1
ATOM 1788 O O . MET A 1 225 ? 1.186 -5.560 -2.575 1.00 97.38 225 MET A O 1
ATOM 1792 N N . ALA A 1 226 ? 0.188 -6.783 -0.963 1.00 95.31 226 ALA A N 1
ATOM 1793 C CA . ALA A 1 226 ? 0.854 -8.033 -1.291 1.00 95.31 226 ALA A CA 1
ATOM 1794 C C . ALA A 1 226 ? 0.128 -8.753 -2.438 1.00 95.31 226 ALA A C 1
ATOM 1796 O O . ALA A 1 226 ? -1.019 -9.181 -2.292 1.00 95.31 226 ALA A O 1
ATOM 1797 N N . ILE A 1 227 ? 0.783 -8.909 -3.590 1.00 96.38 227 ILE A N 1
ATOM 1798 C CA . ILE A 1 227 ? 0.137 -9.485 -4.782 1.00 96.38 227 ILE A CA 1
ATOM 1799 C C . ILE A 1 227 ? -0.155 -10.982 -4.646 1.00 96.38 227 ILE A C 1
ATOM 1801 O O . ILE A 1 227 ? -1.179 -11.453 -5.135 1.00 96.38 227 ILE A O 1
ATOM 1805 N N . ASP A 1 228 ? 0.699 -11.726 -3.950 1.00 92.94 228 ASP A N 1
ATOM 1806 C CA . ASP A 1 228 ? 0.532 -13.153 -3.655 1.00 92.94 228 ASP A CA 1
ATOM 1807 C C . ASP A 1 228 ? -0.679 -13.431 -2.754 1.00 92.94 228 ASP A C 1
ATOM 1809 O O . ASP A 1 228 ? -1.328 -14.467 -2.896 1.00 92.94 228 ASP A O 1
ATOM 1813 N N . TYR A 1 229 ? -1.028 -12.493 -1.871 1.00 92.25 229 TYR A N 1
ATOM 1814 C CA . TYR A 1 229 ? -2.235 -12.578 -1.045 1.00 92.25 229 TYR A CA 1
ATOM 1815 C C . TYR A 1 229 ? -3.480 -11.999 -1.711 1.00 92.25 229 TYR A C 1
ATOM 1817 O O . TYR A 1 229 ? -4.580 -12.462 -1.422 1.00 92.25 229 TYR A O 1
ATOM 1825 N N . ALA A 1 230 ? -3.326 -11.031 -2.615 1.00 96.56 230 ALA A N 1
ATOM 1826 C CA . ALA A 1 230 ? -4.425 -10.576 -3.458 1.00 96.56 230 ALA A CA 1
ATOM 1827 C C . ALA A 1 230 ? -4.823 -11.643 -4.493 1.00 96.56 230 ALA A C 1
ATOM 1829 O O . ALA A 1 230 ? -5.990 -11.730 -4.861 1.00 96.56 230 ALA A O 1
ATOM 1830 N N . TYR A 1 231 ? -3.878 -12.480 -4.939 1.00 96.31 231 TYR A N 1
ATOM 1831 C CA . TYR A 1 231 ? -4.100 -13.551 -5.916 1.00 96.31 231 TYR A CA 1
ATOM 1832 C C . TYR A 1 231 ? -3.689 -14.931 -5.385 1.00 96.31 231 TYR A C 1
ATOM 1834 O O . TYR A 1 231 ? -2.799 -15.567 -5.968 1.00 96.31 231 TYR A O 1
ATOM 1842 N N . PRO A 1 232 ? -4.331 -15.444 -4.319 1.00 89.88 232 PRO A N 1
ATOM 1843 C CA . PRO A 1 232 ? -4.066 -16.798 -3.862 1.00 89.88 232 PRO A CA 1
ATOM 1844 C C . PRO A 1 232 ? -4.367 -17.782 -4.999 1.00 89.88 232 PRO A C 1
ATOM 1846 O O . PRO A 1 232 ? -5.421 -17.724 -5.637 1.00 89.88 232 PRO A O 1
ATOM 1849 N N . ASP A 1 233 ? -3.407 -18.657 -5.296 1.00 88.31 233 ASP A N 1
ATOM 1850 C CA . ASP A 1 233 ? -3.473 -19.613 -6.410 1.00 88.31 233 ASP A CA 1
ATOM 1851 C C . ASP A 1 233 ? -3.763 -18.956 -7.784 1.00 88.31 233 ASP A C 1
ATOM 1853 O O . ASP A 1 233 ? -4.307 -19.586 -8.694 1.00 88.31 233 ASP A O 1
ATOM 1857 N N . GLY A 1 234 ? -3.403 -17.676 -7.946 1.00 89.88 234 GLY A N 1
ATOM 1858 C CA . GLY A 1 234 ? -3.565 -16.910 -9.184 1.00 89.88 234 GLY A CA 1
ATOM 1859 C C . GLY A 1 234 ? -4.965 -16.332 -9.425 1.00 89.88 234 GLY A C 1
ATOM 1860 O O . GLY A 1 234 ? -5.192 -15.758 -10.492 1.00 89.88 234 GLY A O 1
ATOM 1861 N N . VAL A 1 235 ? -5.895 -16.454 -8.473 1.00 94.62 235 VAL A N 1
ATOM 1862 C CA . VAL A 1 235 ? -7.274 -15.942 -8.578 1.00 94.62 235 VAL A CA 1
ATOM 1863 C C . VAL A 1 235 ? -7.450 -14.733 -7.671 1.00 94.62 235 VAL A C 1
ATOM 1865 O O . VAL A 1 235 ? -7.113 -14.817 -6.498 1.00 94.62 235 VAL A O 1
ATOM 1868 N N . PHE A 1 236 ? -8.023 -13.639 -8.183 1.00 96.69 236 PHE A N 1
ATOM 1869 C CA . PHE A 1 236 ? -8.213 -12.430 -7.383 1.00 96.69 236 PHE A CA 1
ATOM 1870 C C . PHE A 1 236 ? -9.170 -12.671 -6.206 1.00 96.69 236 PHE A C 1
ATOM 1872 O O . PHE A 1 236 ? -10.369 -12.914 -6.396 1.00 96.69 236 PHE A O 1
ATOM 1879 N N . ASP A 1 237 ? -8.658 -12.570 -4.982 1.00 95.44 237 ASP A N 1
ATOM 1880 C CA . ASP A 1 237 ? -9.461 -12.525 -3.766 1.00 95.44 237 ASP A CA 1
ATOM 1881 C C . ASP A 1 237 ? -9.963 -11.098 -3.530 1.00 95.44 237 ASP A C 1
ATOM 1883 O O . ASP A 1 237 ? -9.475 -10.356 -2.676 1.00 95.44 237 ASP A O 1
ATOM 1887 N N . GLU A 1 238 ? -10.973 -10.711 -4.311 1.00 95.06 238 GLU A N 1
ATOM 1888 C CA . GLU A 1 238 ? -11.611 -9.390 -4.238 1.00 95.06 238 GLU A CA 1
ATOM 1889 C C . GLU A 1 238 ? -12.141 -9.078 -2.821 1.00 95.06 238 GLU A C 1
ATOM 1891 O O . GLU A 1 238 ? -12.169 -7.923 -2.406 1.00 95.06 238 GLU A O 1
ATOM 1896 N N . ALA A 1 239 ? -12.550 -10.096 -2.050 1.00 93.31 239 ALA A N 1
ATOM 1897 C CA . ALA A 1 239 ? -13.083 -9.908 -0.701 1.00 93.31 239 ALA A CA 1
ATOM 1898 C C . ALA A 1 239 ? -11.971 -9.684 0.332 1.00 93.31 239 ALA A C 1
ATOM 1900 O O . ALA A 1 239 ? -12.036 -8.705 1.074 1.00 93.31 239 ALA A O 1
ATOM 1901 N N . GLY A 1 240 ? -10.951 -10.548 0.357 1.00 92.12 240 GLY A N 1
ATOM 1902 C CA . GLY A 1 240 ? -9.809 -10.394 1.264 1.00 92.12 240 GLY A CA 1
ATOM 1903 C C . GLY A 1 240 ? -8.989 -9.136 0.964 1.00 92.12 240 GLY A C 1
ATOM 1904 O O . GLY A 1 240 ? -8.572 -8.424 1.881 1.00 92.12 240 GLY A O 1
ATOM 1905 N N . THR A 1 241 ? -8.841 -8.791 -0.321 1.00 96.12 241 THR A N 1
ATOM 1906 C CA . THR A 1 241 ? -8.176 -7.547 -0.740 1.00 96.12 241 THR A CA 1
ATOM 1907 C C . THR A 1 241 ? -8.989 -6.317 -0.324 1.00 96.12 241 THR A C 1
ATOM 1909 O O . THR A 1 241 ? -8.405 -5.322 0.100 1.00 96.12 241 THR A O 1
ATOM 1912 N N . LEU A 1 242 ? -10.329 -6.370 -0.378 1.00 97.31 242 LEU A N 1
ATOM 1913 C CA . LEU A 1 242 ? -11.188 -5.287 0.119 1.00 97.31 242 LEU A CA 1
ATOM 1914 C C . LEU A 1 242 ? -11.036 -5.092 1.631 1.00 97.31 242 LEU A C 1
ATOM 1916 O O . LEU A 1 242 ? -10.892 -3.958 2.077 1.00 97.31 242 LEU A O 1
ATOM 1920 N N . GLU A 1 243 ? -11.068 -6.171 2.417 1.00 95.69 243 GLU A N 1
ATOM 1921 C CA . GLU A 1 243 ? -10.902 -6.095 3.877 1.00 95.69 243 GLU A CA 1
ATOM 1922 C C . GLU A 1 243 ? -9.543 -5.491 4.242 1.00 95.69 243 GLU A C 1
ATOM 1924 O O . GLU A 1 243 ? -9.496 -4.523 4.999 1.00 95.69 243 GLU A O 1
ATOM 1929 N N . THR A 1 244 ? -8.469 -5.970 3.606 1.00 95.88 244 THR A N 1
ATOM 1930 C CA . THR A 1 244 ? -7.118 -5.403 3.765 1.00 95.88 244 THR A CA 1
ATOM 1931 C C . THR A 1 244 ? -7.094 -3.925 3.372 1.00 95.88 244 THR A C 1
ATOM 1933 O O . THR A 1 244 ? -6.544 -3.092 4.079 1.00 95.88 244 THR A O 1
ATOM 1936 N N . THR A 1 245 ? -7.747 -3.556 2.271 1.00 98.25 245 THR A N 1
ATOM 1937 C CA . THR A 1 245 ? -7.753 -2.167 1.801 1.00 98.25 245 THR A CA 1
ATOM 1938 C C . THR A 1 245 ? -8.465 -1.224 2.765 1.00 98.25 245 THR A C 1
ATOM 1940 O O . THR A 1 245 ? -7.978 -0.128 3.040 1.00 98.25 245 THR A O 1
ATOM 1943 N N . LEU A 1 246 ? -9.623 -1.639 3.282 1.00 98.44 246 LEU A N 1
ATOM 1944 C CA . LEU A 1 246 ? -10.376 -0.870 4.271 1.00 98.44 246 LEU A CA 1
ATOM 1945 C C . LEU A 1 246 ? -9.607 -0.749 5.590 1.00 98.44 246 LEU A C 1
ATOM 1947 O O . LEU A 1 246 ? -9.642 0.321 6.194 1.00 98.44 246 LEU A O 1
ATOM 1951 N N . HIS A 1 247 ? -8.909 -1.812 5.998 1.00 97.56 247 HIS A N 1
ATOM 1952 C CA . HIS A 1 247 ? -8.025 -1.813 7.159 1.00 97.56 247 HIS A CA 1
ATOM 1953 C C . HIS A 1 247 ? -6.938 -0.738 7.018 1.00 97.56 247 HIS A C 1
ATOM 1955 O O . HIS A 1 247 ? -6.857 0.186 7.824 1.00 97.56 247 HIS A O 1
ATOM 1961 N N . GLU A 1 248 ? -6.146 -0.808 5.948 1.00 97.06 248 GLU A N 1
ATOM 1962 C CA . GLU A 1 248 ? -5.030 0.114 5.730 1.00 97.06 248 GLU A CA 1
ATOM 1963 C C . GLU A 1 248 ? -5.489 1.564 5.540 1.00 97.06 248 GLU A C 1
ATOM 1965 O O . GLU A 1 248 ? -4.853 2.508 6.014 1.00 97.06 248 GLU A O 1
ATOM 1970 N N . PHE A 1 249 ? -6.639 1.768 4.894 1.00 98.38 249 PHE A N 1
ATOM 1971 C CA . PHE A 1 249 ? -7.224 3.098 4.778 1.00 98.38 249 PHE A CA 1
ATOM 1972 C C . PHE A 1 249 ? -7.637 3.682 6.140 1.00 98.38 249 PHE A C 1
ATOM 1974 O O . PHE A 1 249 ? -7.513 4.891 6.336 1.00 98.38 249 PHE A O 1
ATOM 1981 N N . ALA A 1 250 ? -8.082 2.861 7.096 1.00 98.19 250 ALA A N 1
ATOM 1982 C CA . ALA A 1 250 ? -8.440 3.345 8.429 1.00 98.19 250 ALA A CA 1
ATOM 1983 C C . ALA A 1 250 ? -7.244 3.987 9.152 1.00 98.19 250 ALA A C 1
ATOM 1985 O O . ALA A 1 250 ? -7.419 5.001 9.834 1.00 98.19 250 ALA A O 1
ATOM 1986 N N . HIS A 1 251 ? -6.031 3.463 8.948 1.00 95.50 251 HIS A N 1
ATOM 1987 C CA . HIS A 1 251 ? -4.800 4.073 9.462 1.00 95.50 251 HIS A CA 1
ATOM 1988 C C . HIS A 1 251 ? -4.552 5.448 8.829 1.00 95.50 251 HIS A C 1
ATOM 1990 O O . HIS A 1 251 ? -4.375 6.423 9.556 1.00 95.50 251 HIS A O 1
ATOM 1996 N N . ILE A 1 252 ? -4.657 5.578 7.498 1.00 96.00 252 ILE A N 1
ATOM 1997 C CA . ILE A 1 252 ? -4.547 6.886 6.813 1.00 96.00 252 ILE A CA 1
ATOM 1998 C C . ILE A 1 252 ? -5.603 7.870 7.341 1.00 96.00 252 ILE A C 1
ATOM 2000 O O . ILE A 1 252 ? -5.317 9.045 7.562 1.00 96.00 252 ILE A O 1
ATOM 2004 N N . LEU A 1 253 ? -6.837 7.412 7.550 1.00 97.62 253 LEU A N 1
ATOM 2005 C CA . LEU A 1 253 ? -7.943 8.249 8.015 1.00 97.62 253 LEU A CA 1
ATOM 2006 C C . LEU A 1 253 ? -7.746 8.745 9.456 1.00 97.62 253 LEU A C 1
ATOM 2008 O O . LEU A 1 253 ? -8.092 9.885 9.759 1.00 97.62 253 LEU A O 1
ATOM 2012 N N . THR A 1 254 ? -7.198 7.911 10.342 1.00 96.94 254 THR A N 1
ATOM 2013 C CA . THR A 1 254 ? -7.208 8.168 11.794 1.00 96.94 254 THR A CA 1
ATOM 2014 C C . THR A 1 254 ? -5.857 8.514 12.410 1.00 96.94 254 THR A C 1
ATOM 2016 O O . THR A 1 254 ? -5.827 8.912 13.572 1.00 96.94 254 THR A O 1
ATOM 2019 N N . LEU A 1 255 ? -4.764 8.429 11.646 1.00 94.12 255 LEU A N 1
ATOM 2020 C CA . LEU A 1 255 ? -3.398 8.708 12.112 1.00 94.12 255 LEU A CA 1
ATOM 2021 C C . LEU A 1 255 ? -2.677 9.786 11.289 1.00 94.12 255 LEU A C 1
ATOM 2023 O O . LEU A 1 255 ? -1.459 9.905 11.358 1.00 94.12 255 LEU A O 1
ATOM 2027 N N . ASN A 1 256 ? -3.405 10.558 10.485 1.00 94.25 256 ASN A N 1
ATOM 2028 C CA . ASN A 1 256 ? -2.816 11.613 9.663 1.00 94.25 256 ASN A CA 1
ATOM 2029 C C . ASN A 1 256 ? -2.544 12.933 10.412 1.00 94.25 256 ASN A C 1
ATOM 2031 O O . ASN A 1 256 ? -2.886 13.073 11.582 1.00 94.25 256 ASN A O 1
ATOM 2035 N N . ASP A 1 257 ? -1.986 13.919 9.706 1.00 94.06 257 ASP A N 1
ATOM 2036 C CA . ASP A 1 257 ? -1.619 15.264 10.190 1.00 94.06 257 ASP A CA 1
ATOM 2037 C C . ASP A 1 257 ? -2.747 16.068 10.867 1.00 94.06 257 ASP A C 1
ATOM 2039 O O . ASP A 1 257 ? -2.480 17.022 11.592 1.00 94.06 257 ASP A O 1
ATOM 2043 N N . THR A 1 258 ? -4.014 15.701 10.662 1.00 95.81 258 THR A N 1
ATOM 2044 C CA . THR A 1 258 ? -5.159 16.314 11.364 1.00 95.81 258 THR A CA 1
ATOM 2045 C C . THR A 1 258 ? -5.573 15.563 12.629 1.00 95.81 258 THR A C 1
ATOM 2047 O O . THR A 1 258 ? -6.467 16.007 13.343 1.00 95.81 258 THR A O 1
ATOM 2050 N N . GLN A 1 259 ? -4.970 14.403 12.886 1.00 96.50 259 GLN A N 1
ATOM 2051 C CA . GLN A 1 259 ? -5.337 13.479 13.960 1.00 96.50 259 GLN A CA 1
ATOM 2052 C C . GLN A 1 259 ? -4.251 13.377 15.027 1.00 96.50 259 GLN A C 1
ATOM 2054 O O . GLN A 1 259 ? -4.556 13.166 16.202 1.00 96.50 259 GLN A O 1
ATOM 2059 N N . VAL A 1 260 ? -2.989 13.529 14.639 1.00 94.38 260 VAL A N 1
ATOM 2060 C CA . VAL A 1 260 ? -1.842 13.379 15.531 1.00 94.38 260 VAL A CA 1
ATOM 2061 C C . VAL A 1 260 ? -0.780 14.437 15.224 1.00 94.38 260 VAL A C 1
ATOM 2063 O O . VAL A 1 260 ? -0.671 14.921 14.099 1.00 94.38 260 VAL A O 1
ATOM 2066 N N . ASP A 1 261 ? -0.001 14.776 16.243 1.00 92.12 261 ASP A N 1
ATOM 2067 C CA . ASP A 1 261 ? 1.115 15.714 16.202 1.00 92.12 261 ASP A CA 1
ATOM 2068 C C . ASP A 1 261 ? 2.437 14.951 16.356 1.00 92.12 261 ASP A C 1
ATOM 2070 O O . ASP A 1 261 ? 2.792 14.512 17.460 1.00 92.12 261 ASP A O 1
ATOM 2074 N N . GLU A 1 262 ? 3.158 14.797 15.243 1.00 87.69 262 GLU A N 1
ATOM 2075 C CA . GLU A 1 262 ? 4.434 14.076 15.166 1.00 87.69 262 GLU A CA 1
ATOM 2076 C C . GLU A 1 262 ? 5.584 14.762 15.920 1.00 87.69 262 GLU A C 1
ATOM 2078 O O . GLU A 1 262 ? 6.589 14.115 16.228 1.00 87.69 262 GLU A O 1
ATOM 2083 N N . GLU A 1 263 ? 5.444 16.043 16.284 1.00 87.75 263 GLU A N 1
ATOM 2084 C CA . GLU A 1 263 ? 6.474 16.787 17.017 1.00 87.75 263 GLU A CA 1
ATOM 2085 C C . GLU A 1 263 ? 6.438 16.504 18.528 1.00 87.75 263 GLU A C 1
ATOM 2087 O O . GLU A 1 263 ? 7.437 16.685 19.240 1.00 87.75 263 GLU A O 1
ATOM 2092 N N . ILE A 1 264 ? 5.299 16.036 19.049 1.00 88.81 264 ILE A N 1
ATOM 2093 C CA . ILE A 1 264 ? 5.135 15.745 20.473 1.00 88.81 264 ILE A CA 1
ATOM 2094 C C . ILE A 1 264 ? 5.676 14.347 20.775 1.00 88.81 264 ILE A C 1
ATOM 2096 O O . ILE A 1 264 ? 5.163 13.336 20.310 1.00 88.81 264 ILE A O 1
ATOM 2100 N N . SER A 1 265 ? 6.701 14.275 21.626 1.00 86.06 265 SER A N 1
ATOM 2101 C CA . SER A 1 265 ? 7.240 12.998 22.113 1.00 86.06 265 SER A CA 1
ATOM 2102 C C . SER A 1 265 ? 6.331 12.327 23.150 1.00 86.06 265 SER A C 1
ATOM 2104 O O . SER A 1 265 ? 5.614 12.997 23.891 1.00 86.06 265 SER A O 1
ATOM 2106 N N . VAL A 1 266 ? 6.442 11.001 23.283 1.00 83.06 266 VAL A N 1
ATOM 2107 C CA . VAL A 1 266 ? 5.613 10.180 24.190 1.00 83.06 266 VAL A CA 1
ATOM 2108 C C . VAL A 1 266 ? 5.594 10.669 25.643 1.00 83.06 266 VAL A C 1
ATOM 2110 O O . VAL A 1 266 ? 4.565 10.595 26.301 1.00 83.06 266 VAL A O 1
ATOM 2113 N N . GLY A 1 267 ? 6.709 11.209 26.150 1.00 83.38 267 GLY A N 1
ATOM 2114 C CA . GLY A 1 267 ? 6.796 11.714 27.526 1.00 83.38 267 GLY A CA 1
ATOM 2115 C C . GLY A 1 267 ? 6.040 13.024 27.768 1.00 83.38 267 GLY A C 1
ATOM 2116 O O . GLY A 1 267 ? 5.818 13.382 28.920 1.00 83.38 267 GLY A O 1
ATOM 2117 N N . ASN A 1 268 ? 5.656 13.717 26.694 1.00 88.38 268 ASN A N 1
ATOM 2118 C CA . ASN A 1 268 ? 4.935 14.989 26.717 1.00 88.38 268 ASN A CA 1
ATOM 2119 C C . ASN A 1 268 ? 3.521 14.862 26.123 1.00 88.38 268 ASN A C 1
ATOM 2121 O O . ASN A 1 268 ? 2.895 15.880 25.841 1.00 88.38 268 ASN A O 1
ATOM 2125 N N . CYS A 1 269 ? 3.044 13.639 25.874 1.00 90.69 269 CYS A N 1
ATOM 2126 C CA . CYS A 1 269 ? 1.722 13.413 25.312 1.00 90.69 269 CYS A CA 1
ATOM 2127 C C . CYS A 1 269 ? 0.683 13.224 26.419 1.00 90.69 269 CYS A C 1
ATOM 2129 O O . CYS A 1 269 ? 0.761 12.266 27.187 1.00 90.69 269 CYS A O 1
ATOM 2131 N N . ASP A 1 270 ? -0.299 14.124 26.471 1.00 92.38 270 ASP A N 1
ATOM 2132 C CA . ASP A 1 270 ? -1.416 14.053 27.422 1.00 92.38 270 ASP A CA 1
ATOM 2133 C C . ASP A 1 270 ? -2.554 13.128 26.944 1.00 92.38 270 ASP A C 1
ATOM 2135 O O . ASP A 1 270 ? -3.403 12.724 27.736 1.00 92.38 270 ASP A O 1
ATOM 2139 N N . ASN A 1 271 ? -2.579 12.799 25.650 1.00 93.88 271 ASN A N 1
ATOM 2140 C CA . ASN A 1 271 ? -3.603 11.976 25.006 1.00 93.88 271 ASN A CA 1
ATOM 2141 C C . ASN A 1 271 ? -3.046 10.589 24.634 1.00 93.88 271 ASN A C 1
ATOM 2143 O O . ASN A 1 271 ? -1.956 10.190 25.049 1.00 93.88 271 ASN A O 1
ATOM 2147 N N . TYR A 1 272 ? -3.786 9.831 23.823 1.00 91.00 272 TYR A N 1
ATOM 2148 C CA . TYR A 1 272 ? -3.268 8.592 23.255 1.00 91.00 272 TYR A CA 1
ATOM 2149 C C . TYR A 1 272 ? -2.045 8.843 22.357 1.00 91.00 272 TYR A C 1
ATOM 2151 O O . TYR A 1 272 ? -2.007 9.802 21.586 1.00 91.00 272 TYR A O 1
ATOM 2159 N N . PHE A 1 273 ? -1.061 7.950 22.428 1.00 89.19 273 PHE A N 1
ATOM 2160 C CA . PHE A 1 273 ? 0.149 7.985 21.616 1.00 89.19 273 PHE A CA 1
ATOM 2161 C C . PHE A 1 273 ? 0.197 6.739 20.720 1.00 89.19 273 PHE A C 1
ATOM 2163 O O . PHE A 1 273 ? 0.561 5.663 21.214 1.00 89.19 273 PHE A O 1
ATOM 2170 N N . PRO A 1 274 ? -0.224 6.833 19.443 1.00 84.56 274 PRO A N 1
ATOM 2171 C CA . PRO A 1 274 ? -0.239 5.695 18.535 1.00 84.56 274 PRO A CA 1
ATOM 2172 C C . PRO A 1 274 ? 1.157 5.106 18.323 1.00 84.56 274 PRO A C 1
ATOM 2174 O O . PRO A 1 274 ? 2.101 5.816 17.984 1.00 84.56 274 PRO A O 1
ATOM 2177 N N . ASP A 1 275 ? 1.241 3.791 18.513 1.00 68.06 275 ASP A N 1
ATOM 2178 C CA . ASP A 1 275 ? 2.406 2.930 18.309 1.00 68.06 275 ASP A CA 1
ATOM 2179 C C . ASP A 1 275 ? 3.700 3.353 19.022 1.00 68.06 275 ASP A C 1
ATOM 2181 O O . ASP A 1 275 ? 4.475 4.205 18.586 1.00 68.06 275 ASP A O 1
ATOM 2185 N N . TYR A 1 276 ? 3.997 2.638 20.112 1.00 55.09 276 TYR A N 1
ATOM 2186 C CA . TYR A 1 276 ? 5.315 2.671 20.731 1.00 55.09 276 TYR A CA 1
ATOM 2187 C C . TYR A 1 276 ? 6.301 1.888 19.845 1.00 55.09 276 TYR A C 1
ATOM 2189 O O . TYR A 1 276 ? 6.166 0.668 19.703 1.00 55.09 276 TYR A O 1
ATOM 2197 N N . PRO A 1 277 ? 7.306 2.529 19.236 1.00 49.25 277 PRO A N 1
ATOM 2198 C CA . PRO A 1 277 ? 8.337 1.813 18.496 1.00 49.25 277 PRO A CA 1
ATOM 2199 C C . PRO A 1 277 ? 9.123 0.906 19.450 1.00 49.25 277 PRO A C 1
ATOM 2201 O O . PRO A 1 277 ? 9.541 1.316 20.533 1.00 49.25 277 PRO A O 1
ATOM 2204 N N . LYS A 1 278 ? 9.460 -0.304 18.998 1.00 44.25 278 LYS A N 1
ATOM 2205 C CA . LYS A 1 278 ? 10.476 -1.134 19.668 1.00 44.25 278 LYS A CA 1
ATOM 2206 C C . LYS A 1 278 ? 11.876 -0.482 19.677 1.00 44.25 278 LYS A C 1
ATOM 2208 O O . LYS A 1 278 ? 12.760 -0.993 20.355 1.00 44.25 278 LYS A O 1
ATOM 2213 N N . GLU A 1 279 ? 12.072 0.641 18.971 1.00 41.00 279 GLU A N 1
ATOM 2214 C CA . GLU A 1 279 ? 13.380 1.278 18.733 1.00 41.00 279 GLU A CA 1
ATOM 2215 C C . GLU A 1 279 ? 13.429 2.810 18.965 1.00 41.00 279 GLU A C 1
ATOM 2217 O O . GLU A 1 279 ? 14.344 3.480 18.497 1.00 41.00 279 GLU A O 1
ATOM 2222 N N . GLY A 1 280 ? 12.492 3.394 19.724 1.00 36.44 280 GLY A N 1
ATOM 2223 C CA . GLY A 1 280 ? 12.677 4.745 20.291 1.00 36.44 280 GLY A CA 1
ATOM 2224 C C . GLY A 1 280 ? 12.369 5.967 19.405 1.00 36.44 280 GLY A C 1
ATOM 2225 O O . GLY A 1 280 ? 12.618 7.083 19.855 1.00 36.44 280 GLY A O 1
ATOM 2226 N N . PHE A 1 281 ? 11.778 5.801 18.216 1.00 37.41 281 PHE A N 1
ATOM 2227 C CA . PHE A 1 281 ? 11.191 6.896 17.419 1.00 37.41 281 PHE A CA 1
ATOM 2228 C C . PHE A 1 281 ? 9.701 6.681 17.163 1.00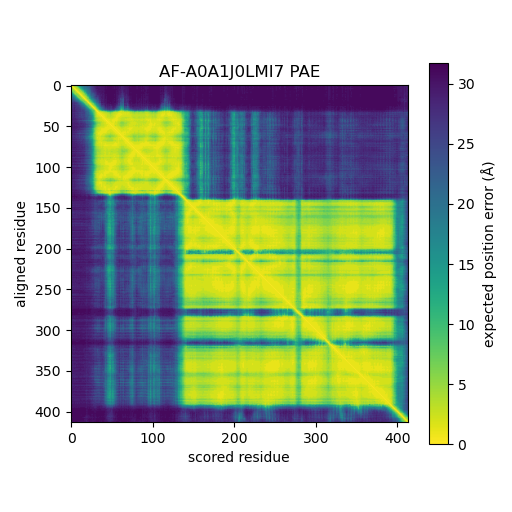 37.41 281 PHE A C 1
ATOM 2230 O O . PHE A 1 281 ? 9.314 5.717 16.506 1.00 37.41 281 PHE A O 1
ATOM 2237 N N . ALA A 1 282 ? 8.863 7.526 17.754 1.00 52.97 282 ALA A N 1
ATOM 2238 C CA . ALA A 1 282 ? 7.427 7.480 17.542 1.00 52.97 282 ALA A CA 1
ATOM 2239 C C . ALA A 1 282 ? 7.090 7.700 16.071 1.00 52.97 282 ALA A C 1
ATOM 2241 O O . ALA A 1 282 ? 7.576 8.662 15.484 1.00 52.97 282 ALA A O 1
ATOM 2242 N N . ARG A 1 283 ? 6.279 6.814 15.487 1.00 64.81 283 ARG A N 1
ATOM 2243 C CA . ARG A 1 283 ? 5.958 6.871 14.054 1.00 64.81 283 ARG A CA 1
ATOM 2244 C C . ARG A 1 283 ? 4.943 7.967 13.715 1.00 64.81 283 ARG A C 1
ATOM 2246 O O . ARG A 1 283 ? 4.929 8.428 12.585 1.00 64.81 283 ARG A O 1
ATOM 2253 N N . TYR A 1 284 ? 4.115 8.357 14.687 1.00 78.69 284 TYR A N 1
ATOM 2254 C CA . TYR A 1 284 ? 2.969 9.248 14.471 1.00 78.69 284 TYR A CA 1
ATOM 2255 C C . TYR A 1 284 ? 2.897 10.419 15.461 1.00 78.69 284 TYR A C 1
ATOM 2257 O O . TYR A 1 284 ? 2.437 11.492 15.100 1.00 78.69 284 TYR A O 1
ATOM 2265 N N . GLY A 1 285 ? 3.360 10.238 16.703 1.00 87.19 285 GLY A N 1
ATOM 2266 C CA . GLY A 1 285 ? 3.344 11.284 17.731 1.00 87.19 285 GLY A CA 1
ATOM 2267 C C . GLY A 1 285 ? 2.096 11.271 18.614 1.00 87.19 285 GLY A C 1
ATOM 2268 O O . GLY A 1 285 ? 1.505 10.219 18.849 1.00 87.19 285 GLY A O 1
ATOM 2269 N N . CYS A 1 286 ? 1.729 12.421 19.179 1.00 93.12 286 CYS A N 1
ATOM 2270 C CA . CYS A 1 286 ? 0.633 12.517 20.145 1.00 93.12 286 CYS A CA 1
ATOM 2271 C C . CYS A 1 286 ? -0.699 12.796 19.458 1.00 93.12 286 CYS A C 1
ATOM 2273 O O . CYS A 1 286 ? -0.813 13.748 18.695 1.00 93.12 286 CYS A O 1
ATOM 2275 N N . SER A 1 287 ? -1.736 12.019 19.758 1.00 96.06 287 SER A N 1
ATOM 2276 C CA . SER A 1 287 ? -3.064 12.291 19.207 1.00 96.06 287 SER A CA 1
ATOM 2277 C C . SER A 1 287 ? -3.647 13.612 19.716 1.00 96.06 287 SER A C 1
ATOM 2279 O O . SER A 1 287 ? -3.481 13.988 20.881 1.00 96.06 287 SER A O 1
ATOM 2281 N N . PHE A 1 288 ? -4.370 14.326 18.852 1.00 97.56 288 PHE A N 1
ATOM 2282 C CA . PHE A 1 288 ? -5.157 15.478 19.284 1.00 97.56 288 PHE A CA 1
ATOM 2283 C C . PHE A 1 288 ? -6.341 15.019 20.133 1.00 97.56 288 PHE A C 1
ATOM 2285 O O . PHE A 1 288 ? -6.867 13.916 19.962 1.00 97.56 288 PHE A O 1
ATOM 2292 N N . THR A 1 289 ? -6.797 15.880 21.040 1.00 96.31 289 THR A N 1
ATOM 2293 C CA . THR A 1 289 ? -7.890 15.550 21.963 1.00 96.31 289 THR A CA 1
ATOM 2294 C C . THR A 1 289 ? -9.175 15.170 21.223 1.00 96.31 289 THR A C 1
ATOM 2296 O O . THR A 1 289 ? -9.866 14.243 21.643 1.00 96.31 289 THR A O 1
ATOM 2299 N N . ASP A 1 290 ? -9.472 15.852 20.117 1.00 96.00 290 ASP A N 1
ATOM 2300 C CA . ASP A 1 290 ? -10.631 15.636 19.249 1.00 96.00 290 ASP A CA 1
ATOM 2301 C C . ASP A 1 290 ? -10.349 14.708 18.056 1.00 96.00 290 ASP A C 1
ATOM 2303 O O . ASP A 1 290 ? -11.236 14.497 17.230 1.00 96.00 290 ASP A O 1
ATOM 2307 N N . SER A 1 291 ? -9.172 14.083 17.984 1.00 97.56 291 SER A N 1
ATOM 2308 C CA . SER A 1 291 ? -8.888 13.068 16.965 1.00 97.56 291 SER A CA 1
ATOM 2309 C C . SER A 1 291 ? -9.776 11.834 17.121 1.00 97.56 291 SER A C 1
ATOM 2311 O O . SER A 1 291 ? -10.177 11.452 18.226 1.00 97.56 291 SER A O 1
ATOM 2313 N N . TYR A 1 292 ? -10.055 11.162 16.009 1.00 97.94 292 TYR A N 1
ATOM 2314 C CA . TYR A 1 292 ? -10.861 9.946 15.984 1.00 97.94 292 TYR A CA 1
ATOM 2315 C C . TYR A 1 292 ? -10.235 8.833 16.817 1.00 97.94 292 TYR A C 1
ATOM 2317 O O . TYR A 1 292 ? -10.938 8.170 17.580 1.00 97.94 292 TYR A O 1
ATOM 2325 N N . ILE A 1 293 ? -8.914 8.665 16.726 1.00 95.94 293 ILE A N 1
ATOM 2326 C CA . ILE A 1 293 ? -8.207 7.637 17.484 1.00 95.94 293 ILE A CA 1
ATOM 2327 C C . ILE A 1 293 ? -8.242 7.911 18.993 1.00 95.94 293 ILE A C 1
ATOM 2329 O O . ILE A 1 293 ? -8.446 6.977 19.766 1.00 95.94 293 ILE A O 1
ATOM 2333 N N . ASN A 1 294 ? -8.134 9.169 19.435 1.00 97.00 294 ASN A N 1
ATOM 2334 C CA . ASN A 1 294 ? -8.229 9.500 20.858 1.00 97.00 294 ASN A CA 1
ATOM 2335 C C . ASN A 1 294 ? -9.662 9.343 21.385 1.00 97.00 294 ASN A C 1
ATOM 2337 O O . ASN A 1 294 ? -9.877 8.750 22.443 1.00 97.00 294 ASN A O 1
ATOM 2341 N N . GLN A 1 295 ? -10.655 9.809 20.619 1.00 97.62 295 GLN A N 1
ATOM 2342 C CA . GLN A 1 295 ? -12.073 9.635 20.949 1.00 97.62 295 GLN A CA 1
ATOM 2343 C C . GLN A 1 295 ? -12.495 8.159 21.000 1.00 97.62 295 GLN A C 1
ATOM 2345 O O . GLN A 1 295 ? -13.420 7.819 21.735 1.00 97.62 295 GLN A O 1
ATOM 2350 N N . TYR A 1 296 ? -11.815 7.286 20.254 1.00 97.56 296 TYR A N 1
ATOM 2351 C CA . TYR A 1 296 ? -11.984 5.837 20.326 1.00 97.56 296 TYR A CA 1
ATOM 2352 C C . TYR A 1 296 ? -11.225 5.225 21.518 1.00 97.56 296 TYR A C 1
ATOM 2354 O O . TYR A 1 296 ? -11.770 4.404 22.258 1.00 97.56 296 TYR A O 1
ATOM 2362 N N . TYR A 1 297 ? -9.981 5.650 21.752 1.00 95.50 297 TYR A N 1
ATOM 2363 C CA . TYR A 1 297 ? -9.126 5.145 22.827 1.00 95.50 297 TYR A CA 1
ATOM 2364 C C . TYR A 1 297 ? -9.725 5.371 24.222 1.00 95.50 297 TYR A C 1
ATOM 2366 O O . TYR A 1 297 ? -9.786 4.438 25.024 1.00 95.50 297 TYR A O 1
ATOM 2374 N N . VAL A 1 298 ? -10.189 6.587 24.519 1.00 96.12 298 VAL A N 1
ATOM 2375 C CA . VAL A 1 298 ? -10.665 6.958 25.863 1.00 96.12 298 VAL A CA 1
ATOM 2376 C C . VAL A 1 298 ? -11.782 6.028 26.377 1.00 96.12 298 VAL A C 1
ATOM 2378 O O . VAL A 1 298 ? -11.617 5.434 27.444 1.00 96.12 298 VAL A O 1
ATOM 2381 N N . PRO A 1 299 ? -12.906 5.825 25.662 1.00 96.44 299 PRO A N 1
ATOM 2382 C CA . PRO A 1 299 ? -13.988 4.975 26.157 1.00 96.44 299 PRO A CA 1
ATOM 2383 C C . PRO A 1 299 ? -13.686 3.472 26.092 1.00 96.44 299 PRO A C 1
ATOM 2385 O O . PRO A 1 299 ? -14.233 2.722 26.902 1.00 96.44 299 PRO 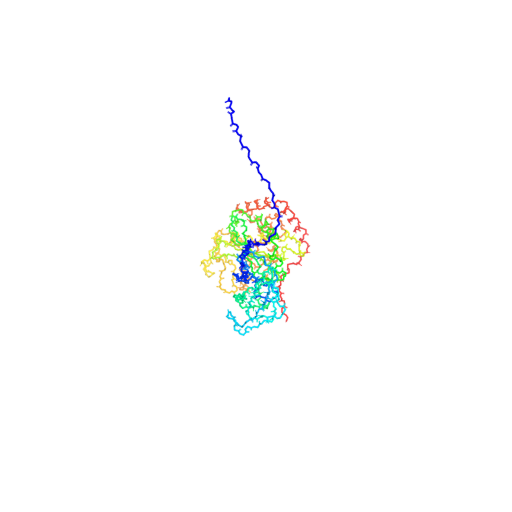A O 1
ATOM 2388 N N . PHE A 1 300 ? -12.860 3.016 25.143 1.00 96.00 300 PHE A N 1
ATOM 2389 C CA . PHE A 1 300 ? -12.730 1.585 24.842 1.00 96.00 300 PHE A CA 1
ATOM 2390 C C . PHE A 1 300 ? -11.409 0.946 25.271 1.00 96.00 300 PHE A C 1
ATOM 2392 O O . PHE A 1 300 ? -11.351 -0.274 25.404 1.00 96.00 300 PHE A O 1
ATOM 2399 N N . TRP A 1 301 ? -10.360 1.735 25.495 1.00 92.75 301 TRP A N 1
ATOM 2400 C CA . TRP A 1 301 ? -9.009 1.226 25.736 1.00 92.75 301 TRP A CA 1
ATOM 2401 C C . TRP A 1 301 ? -8.359 1.759 27.006 1.00 92.75 301 TRP A C 1
ATOM 2403 O O . TRP A 1 301 ? -7.641 0.995 27.644 1.00 92.75 301 TRP A O 1
ATOM 2413 N N . GLU A 1 302 ? -8.620 2.999 27.427 1.00 91.19 302 GLU A N 1
ATOM 2414 C CA . GLU A 1 302 ? -7.920 3.623 28.565 1.00 91.19 302 GLU A CA 1
ATOM 2415 C C . GLU A 1 302 ? -7.944 2.750 29.834 1.00 91.19 302 GLU A C 1
ATOM 2417 O O . GLU A 1 302 ? -6.910 2.501 30.456 1.00 91.19 302 GLU A O 1
ATOM 2422 N N . ASN A 1 303 ? -9.107 2.198 30.190 1.00 90.00 303 ASN A N 1
ATOM 2423 C CA . ASN A 1 303 ? -9.242 1.323 31.358 1.00 90.00 303 ASN A CA 1
ATOM 2424 C C . ASN A 1 303 ? -8.466 0.004 31.209 1.00 90.00 303 ASN A C 1
ATOM 2426 O O . ASN A 1 303 ? -7.828 -0.455 32.160 1.00 90.00 303 ASN A O 1
ATOM 2430 N N . ILE A 1 304 ? -8.512 -0.604 30.021 1.00 87.88 304 ILE A N 1
ATOM 2431 C CA . ILE A 1 304 ? -7.844 -1.876 29.716 1.00 87.88 304 ILE A CA 1
ATOM 2432 C C . ILE A 1 304 ? -6.323 -1.684 29.700 1.00 87.88 304 ILE A C 1
ATOM 2434 O O . ILE A 1 304 ? -5.581 -2.503 30.250 1.00 87.88 304 ILE A O 1
ATOM 2438 N N . TRP A 1 305 ? -5.867 -0.570 29.131 1.00 84.19 305 TRP A N 1
ATOM 2439 C CA . TRP A 1 305 ? -4.468 -0.173 29.080 1.00 84.19 305 TRP A CA 1
ATOM 2440 C C . TRP A 1 305 ? -3.914 0.106 30.479 1.00 84.19 305 TRP A C 1
ATOM 2442 O O . TRP A 1 305 ? -2.916 -0.489 30.881 1.00 84.19 305 TRP A O 1
ATOM 2452 N N . ASN A 1 306 ? -4.611 0.915 31.281 1.00 85.06 306 ASN A N 1
ATOM 2453 C CA . ASN A 1 306 ? -4.217 1.195 32.663 1.00 85.06 306 ASN A CA 1
ATOM 2454 C C . ASN A 1 306 ? -4.150 -0.082 33.516 1.00 85.06 306 ASN A C 1
ATOM 2456 O O . ASN A 1 306 ? -3.229 -0.254 34.318 1.00 85.06 306 ASN A O 1
ATOM 2460 N N . ALA A 1 307 ? -5.091 -1.013 33.329 1.00 84.88 307 ALA A N 1
ATOM 2461 C CA . ALA A 1 307 ? -5.052 -2.312 33.994 1.00 84.88 307 ALA A CA 1
ATOM 2462 C C . ALA A 1 307 ? -3.828 -3.149 33.577 1.00 84.88 307 ALA A C 1
ATOM 2464 O O . ALA A 1 307 ? -3.211 -3.787 34.430 1.00 84.88 307 ALA A O 1
ATOM 2465 N N . ALA A 1 308 ? -3.448 -3.132 32.296 1.00 80.31 308 ALA A N 1
ATOM 2466 C CA . ALA A 1 308 ? -2.253 -3.816 31.802 1.00 80.31 308 ALA A CA 1
ATOM 2467 C C . ALA A 1 308 ? -0.958 -3.234 32.392 1.00 80.31 308 ALA A C 1
ATOM 2469 O O . ALA A 1 308 ? -0.140 -3.992 32.918 1.00 80.31 308 ALA A O 1
ATOM 2470 N N . GLN A 1 309 ? -0.812 -1.905 32.402 1.00 78.25 309 GLN A N 1
ATOM 2471 C CA . GLN A 1 309 ? 0.356 -1.226 32.979 1.00 78.25 309 GLN A CA 1
ATOM 2472 C C . GLN A 1 309 ? 0.503 -1.526 34.481 1.00 78.25 309 GLN A C 1
ATOM 2474 O O . GLN A 1 309 ? 1.601 -1.801 34.965 1.00 78.25 309 GLN A O 1
ATOM 2479 N N . ASN A 1 310 ? -0.611 -1.559 35.223 1.00 81.62 310 ASN A N 1
ATOM 2480 C CA . ASN A 1 310 ? -0.617 -1.931 36.644 1.00 81.62 310 ASN A CA 1
ATOM 2481 C C . ASN A 1 310 ? -0.167 -3.382 36.897 1.00 81.62 310 ASN A C 1
ATOM 2483 O O . ASN A 1 310 ? 0.339 -3.686 37.976 1.00 81.62 310 ASN A O 1
ATOM 2487 N N . ASN A 1 311 ? -0.314 -4.267 35.908 1.00 76.75 311 ASN A N 1
ATOM 2488 C CA . ASN A 1 311 ? 0.169 -5.649 35.957 1.00 76.75 311 ASN A CA 1
ATOM 2489 C C . ASN A 1 311 ? 1.625 -5.800 35.475 1.00 76.75 311 ASN A C 1
ATOM 2491 O O . ASN A 1 311 ? 2.106 -6.922 35.325 1.00 76.75 311 ASN A O 1
ATOM 2495 N N . GLY A 1 312 ? 2.345 -4.692 35.267 1.00 71.50 312 GLY A N 1
ATOM 2496 C CA . GLY A 1 312 ? 3.762 -4.696 34.900 1.00 71.50 312 GLY A CA 1
ATOM 2497 C C . GLY A 1 312 ? 4.031 -4.975 33.423 1.00 71.50 312 GLY A C 1
ATOM 2498 O O . GLY A 1 312 ? 5.181 -5.221 33.057 1.00 71.50 312 GLY A O 1
ATOM 2499 N N . LEU A 1 313 ? 3.001 -4.930 32.577 1.00 70.19 313 LEU A N 1
ATOM 2500 C CA . LEU A 1 313 ? 3.198 -4.902 31.134 1.00 70.19 313 LEU A CA 1
ATOM 2501 C C . LEU A 1 313 ? 3.750 -3.530 30.758 1.00 70.19 313 LEU A C 1
ATOM 2503 O O . LEU A 1 313 ? 3.318 -2.516 31.294 1.00 70.19 313 LEU A O 1
ATOM 2507 N N . ILE A 1 314 ? 4.765 -3.522 29.898 1.00 57.97 314 ILE A N 1
ATOM 2508 C CA . ILE A 1 314 ? 5.477 -2.304 29.481 1.00 57.97 314 ILE A CA 1
ATOM 2509 C C . ILE A 1 314 ? 5.412 -2.076 27.968 1.00 57.97 314 ILE A C 1
ATOM 2511 O O . ILE A 1 314 ? 5.896 -1.055 27.502 1.00 57.97 314 ILE A O 1
ATOM 2515 N N . ASN A 1 315 ? 4.824 -3.015 27.216 1.00 56.62 315 ASN A N 1
ATOM 2516 C CA . ASN A 1 315 ? 4.662 -2.985 25.761 1.00 56.62 315 ASN A CA 1
ATOM 2517 C C . ASN A 1 315 ? 3.348 -3.677 25.353 1.00 56.62 315 ASN A C 1
ATOM 2519 O O . ASN A 1 315 ? 2.787 -4.458 26.126 1.00 56.62 315 ASN A O 1
ATOM 2523 N N . SER A 1 316 ? 2.893 -3.433 24.119 1.00 55.09 316 SER A N 1
ATOM 2524 C CA . SER A 1 316 ? 1.753 -4.117 23.497 1.00 55.09 316 SER A CA 1
ATOM 2525 C C . SER A 1 316 ? 2.047 -5.606 23.269 1.00 55.09 316 SER A C 1
ATOM 2527 O O . SER A 1 316 ? 2.530 -6.042 22.223 1.00 55.09 316 SER A O 1
ATOM 2529 N N . GLU A 1 317 ? 1.756 -6.431 24.270 1.00 60.56 317 GLU A N 1
ATOM 2530 C CA . GLU A 1 317 ? 1.735 -7.881 24.108 1.00 60.56 317 GLU A CA 1
ATOM 2531 C C . GLU A 1 317 ? 0.356 -8.290 23.581 1.00 60.56 317 GLU A C 1
ATOM 2533 O O . GLU A 1 317 ? -0.581 -8.512 24.340 1.00 60.56 317 GLU A O 1
ATOM 2538 N N . VAL A 1 318 ? 0.235 -8.380 22.253 1.00 56.03 318 VAL A N 1
ATOM 2539 C CA . VAL A 1 318 ? -0.962 -8.819 21.502 1.00 56.03 318 VAL A CA 1
ATOM 2540 C C . VAL A 1 318 ? -1.654 -10.026 22.145 1.00 56.03 318 VAL A C 1
ATOM 2542 O O . VAL A 1 318 ? -2.880 -10.093 22.253 1.00 56.03 318 VAL A O 1
ATOM 2545 N N . GLU A 1 319 ? -0.852 -10.998 22.585 1.00 61.53 319 GLU A N 1
ATOM 2546 C CA . GLU A 1 319 ? -1.329 -12.230 23.206 1.00 61.53 319 GLU A CA 1
ATOM 2547 C C . GLU A 1 319 ? -1.960 -11.969 24.582 1.00 61.53 319 GLU A C 1
ATOM 2549 O O . GLU A 1 319 ? -2.869 -12.690 24.980 1.00 61.53 319 GLU A O 1
ATOM 2554 N N . TYR A 1 320 ? -1.559 -10.918 25.297 1.00 70.50 320 TYR A N 1
ATOM 2555 C CA . TYR A 1 320 ? -2.170 -10.557 26.569 1.00 70.50 320 TYR A CA 1
ATOM 2556 C C . TYR A 1 320 ? -3.585 -10.013 26.379 1.00 70.50 320 TYR A C 1
ATOM 2558 O O . TYR A 1 320 ? -4.522 -10.563 26.956 1.00 70.50 320 TYR A O 1
ATOM 2566 N N . PHE A 1 321 ? -3.776 -8.966 25.571 1.00 78.94 321 PHE A N 1
ATOM 2567 C CA . PHE A 1 321 ? -5.090 -8.324 25.457 1.00 78.94 321 PHE A CA 1
ATOM 2568 C C . PHE A 1 321 ? -6.116 -9.234 24.789 1.00 78.94 321 PHE A C 1
ATOM 2570 O O . PHE A 1 321 ? -7.209 -9.414 25.325 1.00 78.94 321 PHE A O 1
ATOM 2577 N N . SER A 1 322 ? -5.748 -9.870 23.675 1.00 73.69 322 SER A N 1
ATOM 2578 C CA . SER A 1 322 ? -6.659 -10.757 22.944 1.00 73.69 322 SER A CA 1
ATOM 2579 C C . SER A 1 322 ? -7.087 -11.988 23.755 1.00 73.69 322 SER A C 1
ATOM 2581 O O . SER A 1 322 ? -8.224 -12.438 23.611 1.00 73.69 322 SER A O 1
ATOM 2583 N N . ASN A 1 323 ? -6.233 -12.501 24.652 1.00 78.50 323 ASN A N 1
ATOM 2584 C CA . ASN A 1 323 ? -6.590 -13.619 25.533 1.00 78.50 323 ASN A CA 1
ATOM 2585 C C . ASN A 1 323 ? -7.281 -13.182 26.831 1.00 78.50 323 ASN A C 1
ATOM 2587 O O . ASN A 1 323 ? -8.112 -13.925 27.352 1.00 78.50 323 ASN A O 1
ATOM 2591 N N . THR A 1 324 ? -6.939 -12.011 27.373 1.00 83.56 324 THR A N 1
ATOM 2592 C CA . THR A 1 324 ? -7.480 -11.522 28.656 1.00 83.56 324 THR A CA 1
ATOM 2593 C C . THR A 1 324 ? -8.845 -10.862 28.480 1.00 83.56 324 THR A C 1
ATOM 2595 O O . THR A 1 324 ? -9.712 -11.007 29.341 1.00 83.56 324 THR A O 1
ATOM 2598 N N . TYR A 1 325 ? -9.059 -10.187 27.348 1.00 87.19 325 TYR A N 1
ATOM 2599 C CA . TYR A 1 325 ? -10.269 -9.425 27.042 1.00 87.19 325 TYR A CA 1
ATOM 2600 C C . TYR A 1 325 ? -10.901 -9.833 25.693 1.00 87.19 325 TYR A C 1
ATOM 2602 O O . TYR A 1 325 ? -11.173 -8.983 24.848 1.00 87.19 325 TYR A O 1
ATOM 2610 N N . PRO A 1 326 ? -11.176 -11.129 25.444 1.00 86.12 326 PRO A N 1
ATOM 2611 C CA . PRO A 1 326 ? -11.634 -11.600 24.133 1.00 86.12 326 PRO A CA 1
ATOM 2612 C C . PRO A 1 326 ? -13.005 -11.044 23.717 1.00 86.12 326 PRO A C 1
ATOM 2614 O O . PRO A 1 326 ? -13.324 -11.015 22.528 1.00 86.12 326 PRO A O 1
ATOM 2617 N N . GLU A 1 327 ? -13.830 -10.608 24.671 1.00 90.75 327 GLU A N 1
ATOM 2618 C CA . GLU A 1 327 ? -15.147 -10.009 24.411 1.00 90.75 327 GLU A CA 1
ATOM 2619 C C . GLU A 1 327 ? -15.065 -8.549 23.935 1.00 90.75 327 GLU A C 1
ATOM 2621 O O . GLU A 1 327 ? -16.036 -8.031 23.382 1.00 90.75 327 GLU A O 1
ATOM 2626 N N . GLU A 1 328 ? -13.908 -7.904 24.101 1.00 91.94 328 GLU A N 1
ATOM 2627 C CA . GLU A 1 328 ? -13.689 -6.503 23.728 1.00 91.94 328 GLU A CA 1
ATOM 2628 C C . GLU A 1 328 ? -13.368 -6.337 22.239 1.00 91.94 328 GLU A C 1
ATOM 2630 O O . GLU A 1 328 ? -13.566 -5.258 21.685 1.00 91.94 328 GLU A O 1
ATOM 2635 N N . PHE A 1 329 ? -12.894 -7.393 21.571 1.00 91.94 329 PHE A N 1
ATOM 2636 C CA . PHE A 1 329 ? -12.312 -7.301 20.231 1.00 91.94 329 PHE A CA 1
ATOM 2637 C C . PHE A 1 329 ? -13.091 -8.105 19.187 1.00 91.94 329 PHE A C 1
ATOM 2639 O O . PHE A 1 329 ? -13.567 -9.222 19.441 1.00 91.94 329 PHE A O 1
ATOM 2646 N N . ILE A 1 330 ? -13.221 -7.537 17.984 1.00 90.94 330 ILE A N 1
ATOM 2647 C CA . ILE A 1 330 ? -13.890 -8.192 16.852 1.00 90.94 330 ILE A CA 1
ATOM 2648 C C . ILE A 1 330 ? -13.074 -9.378 16.317 1.00 90.94 330 ILE A C 1
ATOM 2650 O O . ILE A 1 330 ? -13.633 -10.441 16.042 1.00 90.94 330 ILE A O 1
ATOM 2654 N N . THR A 1 331 ? -11.750 -9.232 16.280 1.00 88.44 331 THR A N 1
ATOM 2655 C CA . THR A 1 331 ? -10.773 -10.282 15.970 1.00 88.44 331 THR A CA 1
ATOM 2656 C C . THR A 1 331 ? -9.713 -10.341 17.070 1.00 88.44 331 THR A C 1
ATOM 2658 O O . THR A 1 331 ? -9.591 -9.433 17.885 1.00 88.44 331 THR A O 1
ATOM 2661 N N . SER A 1 332 ? -8.917 -11.411 17.125 1.00 84.88 332 SER A N 1
ATOM 2662 C CA . SER A 1 332 ? -7.745 -11.421 18.014 1.00 84.88 332 SER A CA 1
ATOM 2663 C C . SER A 1 332 ? -6.703 -10.381 17.594 1.00 84.88 332 SER A C 1
ATOM 2665 O O . SER A 1 332 ? -5.947 -9.911 18.436 1.00 84.88 332 SER A O 1
ATOM 2667 N N . TYR A 1 333 ? -6.663 -10.045 16.299 1.00 82.75 333 TYR A N 1
ATOM 2668 C CA . TYR A 1 333 ? -5.750 -9.054 15.741 1.00 82.75 333 TYR A CA 1
ATOM 2669 C C . TYR A 1 333 ? -6.101 -7.639 16.204 1.00 82.75 333 TYR A C 1
ATOM 2671 O O . TYR A 1 333 ? -5.208 -6.925 16.619 1.00 82.75 333 TYR A O 1
ATOM 2679 N N . ALA A 1 334 ? -7.383 -7.288 16.308 1.00 89.31 334 ALA A N 1
ATOM 2680 C CA . ALA A 1 334 ? -7.814 -6.032 16.927 1.00 89.31 334 ALA A CA 1
ATOM 2681 C C . ALA A 1 334 ? -7.248 -5.814 18.352 1.00 89.31 334 ALA A C 1
ATOM 2683 O O . ALA A 1 334 ? -7.065 -4.688 18.785 1.00 89.31 334 ALA A O 1
ATOM 2684 N N . GLY A 1 335 ? -6.916 -6.873 19.098 1.00 85.75 335 GLY A N 1
ATOM 2685 C CA . GLY A 1 335 ? -6.300 -6.751 20.425 1.00 85.75 335 GLY A CA 1
ATOM 2686 C C . GLY A 1 335 ? -4.814 -6.360 20.428 1.00 85.75 335 GLY A C 1
ATOM 2687 O O . GLY A 1 335 ? -4.197 -6.390 21.492 1.00 85.75 335 GLY A O 1
ATOM 2688 N N . THR A 1 336 ? -4.197 -6.060 19.282 1.00 79.56 336 THR A N 1
ATOM 2689 C CA . THR A 1 336 ? -2.772 -5.692 19.193 1.00 79.56 336 THR A CA 1
ATOM 2690 C C . THR A 1 336 ? -2.514 -4.286 19.738 1.00 79.56 336 THR A C 1
ATOM 2692 O O . THR A 1 336 ? -1.640 -4.114 20.591 1.00 79.56 336 THR A O 1
ATOM 2695 N N . THR A 1 337 ? -3.277 -3.296 19.276 1.00 83.88 337 THR A N 1
ATOM 2696 C CA . THR A 1 337 ? -3.199 -1.884 19.665 1.00 83.88 337 THR A CA 1
ATOM 2697 C C . THR A 1 337 ? -4.562 -1.203 19.457 1.00 83.88 337 THR A C 1
ATOM 2699 O O . THR A 1 337 ? -5.400 -1.699 18.699 1.00 83.88 337 THR A O 1
ATOM 2702 N N . PRO A 1 338 ? -4.795 -0.032 20.076 1.00 90.38 338 PRO A N 1
ATOM 2703 C CA . PRO A 1 338 ? -5.974 0.781 19.782 1.00 90.38 338 PRO A CA 1
ATOM 2704 C C . PRO A 1 338 ? -6.151 1.147 18.298 1.00 90.38 338 PRO A C 1
ATOM 2706 O O . PRO A 1 338 ? -7.289 1.190 17.835 1.00 90.38 338 PRO A O 1
ATOM 2709 N N . SER A 1 339 ? -5.063 1.393 17.554 1.00 90.88 339 SER A N 1
ATOM 2710 C CA . SER A 1 339 ? -5.117 1.701 16.113 1.00 90.88 339 SER A CA 1
ATOM 2711 C C . SER A 1 339 ? -5.627 0.517 15.291 1.00 90.88 339 SER A C 1
ATOM 2713 O O . SER A 1 339 ? -6.484 0.683 14.426 1.00 90.88 339 SER A O 1
ATOM 2715 N N . GLU A 1 340 ? -5.172 -0.689 15.609 1.00 90.69 340 GLU A N 1
ATOM 2716 C CA . GLU A 1 340 ? -5.567 -1.921 14.921 1.00 90.69 340 GLU A CA 1
ATOM 2717 C C . GLU A 1 340 ? -7.010 -2.330 15.254 1.00 90.69 340 GLU A C 1
ATOM 2719 O O . GLU A 1 340 ? -7.766 -2.744 14.376 1.00 90.69 340 GLU A O 1
ATOM 2724 N N . ASP A 1 341 ? -7.448 -2.147 16.505 1.00 94.06 341 ASP A N 1
ATOM 2725 C CA . ASP A 1 341 ? -8.855 -2.332 16.887 1.00 94.06 341 ASP A CA 1
ATOM 2726 C C . ASP A 1 341 ? -9.791 -1.372 16.156 1.00 94.06 341 ASP A C 1
ATOM 2728 O O . ASP A 1 341 ? -10.866 -1.773 15.698 1.00 94.06 341 ASP A O 1
ATOM 2732 N N . LEU A 1 342 ? -9.385 -0.104 16.039 1.00 96.75 342 LEU A N 1
ATOM 2733 C CA . LEU A 1 342 ? -10.138 0.889 15.286 1.00 96.75 342 LEU A CA 1
ATOM 2734 C C . LEU A 1 342 ? -10.248 0.458 13.821 1.00 96.75 342 LEU A C 1
ATOM 2736 O O . LEU A 1 342 ? -11.358 0.453 13.287 1.00 96.75 342 LEU A O 1
ATOM 2740 N N . ALA A 1 343 ? -9.138 0.063 13.190 1.00 96.56 343 ALA A N 1
ATOM 2741 C CA . ALA A 1 343 ? -9.109 -0.359 11.792 1.00 96.56 343 ALA A CA 1
ATOM 2742 C C . ALA A 1 343 ? -10.001 -1.584 11.528 1.00 96.56 343 ALA A C 1
ATOM 2744 O O . ALA A 1 343 ? -10.837 -1.566 10.622 1.00 96.56 343 ALA A O 1
ATOM 2745 N N . GLU A 1 344 ? -9.928 -2.610 12.375 1.00 95.44 344 GLU A N 1
ATOM 2746 C CA . GLU A 1 344 ? -10.776 -3.804 12.269 1.00 95.44 344 GLU A CA 1
ATOM 2747 C C . GLU A 1 344 ? -12.267 -3.485 12.484 1.00 95.44 344 GLU A C 1
ATOM 2749 O O . GLU A 1 344 ? -13.149 -4.004 11.790 1.00 95.44 344 GLU A O 1
ATOM 2754 N N . THR A 1 345 ? -12.575 -2.594 13.427 1.00 97.75 345 THR A N 1
ATOM 2755 C CA . THR A 1 345 ? -13.957 -2.168 13.696 1.00 97.75 345 THR A CA 1
ATOM 2756 C C . THR A 1 345 ? -14.497 -1.275 12.569 1.00 97.75 345 THR A C 1
ATOM 2758 O O . THR A 1 345 ? -15.680 -1.362 12.219 1.00 97.75 345 THR A O 1
ATOM 2761 N N . TYR A 1 346 ? -13.645 -0.460 11.943 1.00 98.38 346 TYR A N 1
ATOM 2762 C CA . TYR A 1 346 ? -13.992 0.359 10.780 1.00 98.38 346 TYR A CA 1
ATOM 2763 C C . TYR A 1 346 ? -14.456 -0.503 9.597 1.00 98.38 346 TYR A C 1
ATOM 2765 O O . TYR A 1 346 ? -15.487 -0.199 8.986 1.00 98.38 346 TYR A O 1
ATOM 2773 N N . ILE A 1 347 ? -13.783 -1.628 9.325 1.00 97.44 347 ILE A N 1
ATOM 2774 C CA . ILE A 1 347 ? -14.201 -2.592 8.289 1.00 97.44 347 ILE A CA 1
ATOM 2775 C C . ILE A 1 347 ? -15.638 -3.059 8.548 1.00 97.44 347 ILE A C 1
ATOM 2777 O O . ILE A 1 347 ? -16.494 -3.000 7.657 1.00 97.44 347 ILE A O 1
ATOM 2781 N N . ALA A 1 348 ? -15.934 -3.475 9.784 1.00 96.56 348 ALA A N 1
ATOM 2782 C CA . ALA A 1 348 ? -17.269 -3.921 10.172 1.00 96.56 348 ALA A CA 1
ATOM 2783 C C . ALA A 1 348 ? -18.321 -2.817 9.984 1.00 96.56 348 ALA A C 1
ATOM 2785 O O . ALA A 1 348 ? -19.411 -3.075 9.458 1.00 96.56 348 ALA A O 1
ATOM 2786 N N . TYR A 1 349 ? -17.983 -1.575 10.336 1.00 98.06 349 TYR A N 1
ATOM 2787 C CA . TYR A 1 349 ? -18.853 -0.420 10.136 1.00 98.06 349 TYR A CA 1
ATOM 2788 C C . TYR A 1 349 ? -19.148 -0.153 8.651 1.00 98.06 349 TYR A C 1
ATOM 2790 O O . TYR A 1 349 ? -20.327 -0.057 8.281 1.00 98.06 349 TYR A O 1
ATOM 2798 N N . ILE A 1 350 ? -18.127 -0.093 7.787 1.00 97.94 350 ILE A N 1
ATOM 2799 C CA . ILE A 1 350 ? -18.292 0.126 6.338 1.00 97.94 350 ILE A CA 1
ATOM 2800 C C . ILE A 1 350 ? -19.100 -1.005 5.702 1.00 97.94 350 ILE A C 1
ATOM 2802 O O . ILE A 1 350 ? -19.990 -0.763 4.881 1.00 97.94 350 ILE A O 1
ATOM 2806 N N . LEU A 1 351 ? -18.865 -2.249 6.116 1.00 95.94 351 LEU A N 1
ATOM 2807 C CA . LEU A 1 351 ? -19.535 -3.425 5.566 1.00 95.94 351 LEU A CA 1
ATOM 2808 C C . LEU A 1 351 ? -20.910 -3.715 6.192 1.00 95.94 351 LEU A C 1
ATOM 2810 O O . LEU A 1 351 ? -21.527 -4.717 5.834 1.00 95.94 351 LEU A O 1
ATOM 2814 N N . ASN A 1 352 ? -21.452 -2.833 7.043 1.00 94.88 352 ASN A N 1
ATOM 2815 C CA . ASN A 1 352 ? -22.746 -3.026 7.723 1.00 94.88 352 ASN A CA 1
ATOM 2816 C C . ASN A 1 352 ? -22.823 -4.339 8.523 1.00 94.88 352 ASN A C 1
ATOM 2818 O O . ASN A 1 352 ? -23.864 -4.998 8.565 1.00 94.88 352 ASN A O 1
ATOM 2822 N N . GLN A 1 353 ? -21.715 -4.736 9.135 1.00 92.56 353 GLN A N 1
ATOM 2823 C CA . GLN A 1 353 ? -21.674 -5.901 10.004 1.00 92.56 353 GLN A CA 1
ATOM 2824 C C . GLN A 1 353 ? -22.168 -5.524 11.406 1.00 92.56 353 GLN A C 1
ATOM 2826 O O . GLN A 1 353 ? -22.015 -4.389 11.853 1.00 92.56 353 GLN A O 1
ATOM 2831 N N . ASN A 1 354 ? -22.776 -6.490 12.091 1.00 90.75 354 ASN A N 1
ATOM 2832 C CA . ASN A 1 354 ? -23.183 -6.365 13.489 1.00 90.75 354 ASN A CA 1
ATOM 2833 C C . ASN A 1 354 ? -22.459 -7.429 14.314 1.00 90.75 354 ASN A C 1
ATOM 2835 O O . ASN A 1 354 ? -22.175 -8.516 13.805 1.00 90.75 354 ASN A O 1
ATOM 2839 N N . SER A 1 355 ? -22.234 -7.146 15.593 1.00 91.19 355 SER A N 1
ATOM 2840 C CA . SER A 1 355 ? -21.613 -8.077 16.532 1.00 91.19 355 SER A CA 1
ATOM 2841 C C . SER A 1 355 ? -22.582 -8.493 17.634 1.00 91.19 355 SER A C 1
ATOM 2843 O O . SER A 1 355 ? -23.377 -7.697 18.128 1.00 91.19 355 SER A O 1
ATOM 2845 N N . LEU A 1 356 ? -22.492 -9.759 18.051 1.00 90.31 356 LEU A N 1
ATOM 2846 C CA . LEU A 1 356 ? -23.186 -10.250 19.247 1.00 90.31 356 LEU A CA 1
ATOM 2847 C C . LEU A 1 356 ? -22.458 -9.863 20.542 1.00 90.31 356 LEU A C 1
ATOM 2849 O O . LEU A 1 356 ? -23.052 -9.957 21.615 1.00 90.31 356 LEU A O 1
ATOM 2853 N N . LYS A 1 357 ? -21.192 -9.436 20.450 1.00 93.31 357 LYS A N 1
ATOM 2854 C CA . LYS A 1 357 ? -20.421 -8.924 21.585 1.00 93.31 357 LYS A CA 1
ATOM 2855 C C . LYS A 1 357 ? -20.837 -7.468 21.835 1.00 93.31 357 LYS A C 1
ATOM 2857 O O . LYS A 1 357 ? -20.606 -6.634 20.956 1.00 93.31 357 LYS A O 1
ATOM 2862 N N . PRO A 1 358 ? -21.438 -7.129 22.993 1.00 95.69 358 PRO A N 1
ATOM 2863 C CA . PRO A 1 358 ? -22.004 -5.798 23.209 1.00 95.69 358 PRO A CA 1
ATOM 2864 C C . PRO A 1 358 ? -20.994 -4.657 23.063 1.00 95.69 358 PRO A C 1
ATOM 2866 O O . PRO A 1 358 ? -21.333 -3.646 22.455 1.00 95.69 358 PRO A O 1
ATOM 2869 N N . ILE A 1 359 ? -19.760 -4.816 23.559 1.00 95.75 359 ILE A N 1
ATOM 2870 C CA . ILE A 1 359 ? -18.747 -3.757 23.442 1.00 95.75 359 ILE A CA 1
ATOM 2871 C C . ILE A 1 359 ? -18.279 -3.585 21.996 1.00 95.75 359 ILE A C 1
ATOM 2873 O O . ILE A 1 359 ? -18.198 -2.461 21.512 1.00 95.75 359 ILE A O 1
ATOM 2877 N N . VAL A 1 360 ? -18.080 -4.675 21.252 1.00 96.12 360 VAL A N 1
ATOM 2878 C CA . VAL A 1 360 ? -17.768 -4.582 19.815 1.00 96.12 360 VAL A CA 1
ATOM 2879 C C . VAL A 1 360 ? -18.890 -3.872 19.054 1.00 96.12 360 VAL A C 1
ATOM 2881 O O . VAL A 1 360 ? -18.617 -3.052 18.184 1.00 96.12 360 VAL A O 1
ATOM 2884 N N . GLN A 1 361 ? -20.159 -4.118 19.395 1.00 97.19 361 GLN A N 1
ATOM 2885 C CA . GLN A 1 361 ? -21.261 -3.382 18.775 1.00 97.19 361 GLN A CA 1
ATOM 2886 C C . GLN A 1 361 ? -21.235 -1.887 19.132 1.00 97.19 361 GLN A C 1
ATOM 2888 O O . GLN A 1 361 ? -21.482 -1.062 18.258 1.00 97.19 361 GLN A O 1
ATOM 2893 N N . GLN A 1 362 ? -20.884 -1.524 20.370 1.00 98.19 362 GLN A N 1
ATOM 2894 C CA . GLN A 1 362 ? -20.704 -0.119 20.762 1.00 98.19 362 GLN A CA 1
ATOM 2895 C C . GLN A 1 362 ? -19.565 0.555 19.987 1.00 98.19 362 GLN A C 1
ATOM 2897 O O . GLN A 1 362 ? -19.723 1.695 19.555 1.00 98.19 362 GLN A O 1
ATOM 2902 N N . LYS A 1 363 ? -18.457 -0.155 19.749 1.00 98.12 363 LYS A N 1
ATOM 2903 C CA . LYS A 1 363 ? -17.343 0.307 18.906 1.00 98.12 363 LYS A CA 1
ATOM 2904 C C . LYS A 1 363 ? -17.770 0.515 17.447 1.00 98.12 363 LYS A C 1
ATOM 2906 O O . LYS A 1 363 ? -17.400 1.506 16.833 1.00 98.12 363 LYS A O 1
ATOM 2911 N N . ILE A 1 364 ? -18.610 -0.363 16.894 1.00 98.06 364 ILE A N 1
ATOM 2912 C CA . ILE A 1 364 ? -19.196 -0.164 15.553 1.00 98.06 364 ILE A CA 1
ATOM 2913 C C . ILE A 1 364 ? -20.143 1.048 15.547 1.00 98.06 364 ILE A C 1
ATOM 2915 O O . ILE A 1 364 ? -20.167 1.824 14.590 1.00 98.06 364 ILE A O 1
ATOM 2919 N N . ASP A 1 365 ? -20.936 1.218 16.606 1.00 97.81 365 ASP A N 1
ATOM 2920 C CA . ASP A 1 365 ? -21.892 2.319 16.735 1.00 97.81 365 ASP A CA 1
ATOM 2921 C C . ASP A 1 365 ? -21.210 3.679 16.955 1.00 97.81 365 ASP A C 1
ATOM 2923 O O . ASP A 1 365 ? -21.775 4.697 16.558 1.00 97.81 365 ASP A O 1
ATOM 2927 N N . PHE A 1 366 ? -19.992 3.709 17.506 1.00 98.06 366 PHE A N 1
ATOM 2928 C CA . PHE A 1 366 ? -19.179 4.920 17.653 1.00 98.06 366 PHE A CA 1
ATOM 2929 C C . PHE A 1 366 ? -19.010 5.662 16.323 1.00 98.06 366 PHE A C 1
ATOM 2931 O O . PHE A 1 366 ? -19.247 6.868 16.266 1.00 98.06 366 PHE A O 1
ATOM 2938 N N . PHE A 1 367 ? -18.720 4.959 15.225 1.00 98.06 367 PHE A N 1
ATOM 2939 C CA . PHE A 1 367 ? -18.550 5.606 13.920 1.00 98.06 367 PHE A CA 1
ATOM 2940 C C . PHE A 1 367 ? -19.824 6.307 13.420 1.00 98.06 367 PHE A C 1
ATOM 2942 O O . PHE A 1 367 ? -19.731 7.326 12.744 1.00 98.06 367 PHE A O 1
ATOM 2949 N N . LYS A 1 368 ? -21.019 5.846 13.822 1.00 95.56 368 LYS A N 1
ATOM 2950 C CA . LYS A 1 368 ? -22.301 6.499 13.474 1.00 95.56 368 LYS A CA 1
ATOM 2951 C C . LYS A 1 368 ? -22.466 7.869 14.128 1.00 95.56 368 LYS A C 1
ATOM 2953 O O . LYS A 1 368 ? -23.316 8.657 13.722 1.00 95.56 368 LYS A O 1
ATOM 2958 N N . THR A 1 369 ? -21.703 8.130 15.187 1.00 95.06 369 THR A N 1
ATOM 2959 C CA . THR A 1 369 ? -21.728 9.409 15.902 1.00 95.06 369 THR A CA 1
ATOM 2960 C C . THR A 1 369 ? -20.869 10.477 15.225 1.00 95.06 369 THR A C 1
ATOM 2962 O O . THR A 1 369 ? -20.986 11.651 15.569 1.00 95.06 369 THR A O 1
ATOM 2965 N N . LEU A 1 370 ? -20.053 10.089 14.237 1.00 95.25 370 LEU A N 1
ATOM 2966 C CA . LEU A 1 370 ? -19.118 10.956 13.527 1.00 95.25 37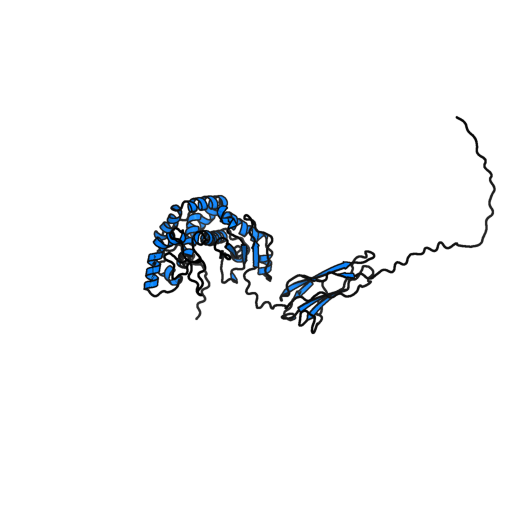0 LEU A CA 1
ATOM 2967 C C . LEU A 1 370 ? -19.671 11.287 12.124 1.00 95.25 370 LEU A C 1
ATOM 2969 O O . LEU A 1 370 ? -19.736 10.400 11.272 1.00 95.25 370 LEU A O 1
ATOM 2973 N N . PRO A 1 371 ? -20.053 12.549 11.838 1.00 94.06 371 PRO A N 1
ATOM 2974 C CA . PRO A 1 371 ? -20.658 12.915 10.552 1.00 94.06 371 PRO A CA 1
ATOM 2975 C C . PRO A 1 371 ? -19.796 12.593 9.323 1.00 94.06 371 PRO A C 1
ATOM 2977 O O . PRO A 1 371 ? -20.337 12.204 8.290 1.00 94.06 371 PRO A O 1
ATOM 2980 N N . GLU A 1 372 ? -18.469 12.723 9.429 1.00 95.62 372 GLU A N 1
ATOM 2981 C CA . GLU A 1 372 ? -17.551 12.391 8.333 1.00 95.62 372 GLU A CA 1
ATOM 2982 C C . GLU A 1 372 ? -17.594 10.894 7.988 1.00 95.62 372 GLU A C 1
ATOM 2984 O O . GLU A 1 372 ? -17.634 10.535 6.813 1.00 95.62 372 GLU A O 1
ATOM 2989 N N . PHE A 1 373 ? -17.679 10.010 8.987 1.00 97.06 373 PHE A N 1
ATOM 2990 C CA . PHE A 1 373 ? -17.701 8.562 8.761 1.00 97.06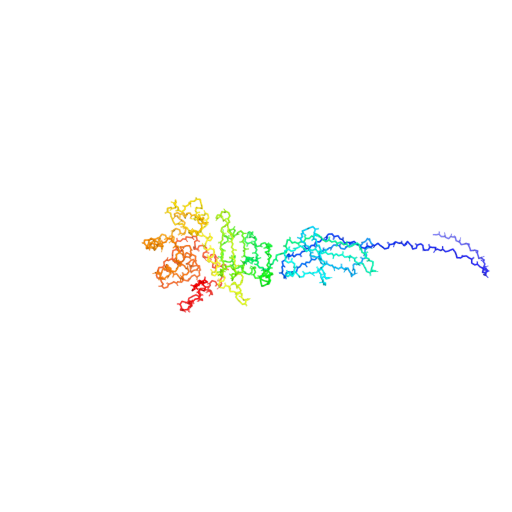 373 PHE A CA 1
ATOM 2991 C C . PHE A 1 373 ? -18.984 8.094 8.067 1.00 97.06 373 PHE A C 1
ATOM 2993 O O . PHE A 1 373 ? -18.921 7.188 7.238 1.00 97.06 373 PHE A O 1
ATOM 3000 N N . GLU A 1 374 ? -20.130 8.734 8.324 1.00 95.44 374 GLU A N 1
ATOM 3001 C CA . GLU A 1 374 ? -21.371 8.447 7.588 1.00 95.44 374 GLU A CA 1
ATOM 3002 C C . GLU A 1 374 ? -21.266 8.851 6.106 1.00 95.44 374 GLU A C 1
ATOM 3004 O O . GLU A 1 374 ? -21.746 8.125 5.226 1.00 95.44 374 GLU A O 1
ATOM 3009 N N . GLN A 1 375 ? -20.591 9.969 5.807 1.00 96.31 375 GLN A N 1
ATOM 3010 C CA . GLN A 1 375 ? -20.309 10.378 4.428 1.00 96.31 375 GLN A CA 1
ATOM 3011 C C . GLN A 1 375 ? -19.351 9.394 3.745 1.00 96.31 375 GLN A C 1
ATOM 3013 O O . GLN A 1 375 ? -19.678 8.887 2.671 1.00 96.31 375 GLN A O 1
ATOM 3018 N N . ILE A 1 376 ? -18.223 9.079 4.393 1.00 97.75 376 ILE A N 1
ATOM 3019 C CA . ILE A 1 376 ? -17.230 8.101 3.920 1.00 97.75 376 ILE A CA 1
ATOM 3020 C C . ILE A 1 376 ? -17.911 6.765 3.625 1.00 97.75 376 ILE A C 1
ATOM 3022 O O . ILE A 1 376 ? -17.779 6.216 2.534 1.00 97.75 376 ILE A O 1
ATOM 3026 N N . LYS A 1 377 ? -18.709 6.261 4.567 1.00 97.75 377 LYS A N 1
ATOM 3027 C CA . LYS A 1 377 ? -19.424 4.997 4.415 1.00 97.75 377 LYS A CA 1
ATOM 3028 C C . LYS A 1 377 ? -20.382 5.004 3.238 1.00 97.75 377 LYS A C 1
ATOM 3030 O O . LYS A 1 377 ? -20.443 4.013 2.513 1.00 97.75 377 LYS A O 1
ATOM 3035 N N . THR A 1 378 ? -21.151 6.075 3.069 1.00 97.19 378 THR A N 1
ATOM 3036 C CA . THR A 1 378 ? -22.096 6.188 1.953 1.00 97.19 378 THR A CA 1
ATOM 3037 C C . THR A 1 378 ? -21.345 6.156 0.626 1.00 97.19 378 THR A C 1
ATOM 3039 O O . THR A 1 378 ? -21.619 5.297 -0.208 1.00 97.19 378 THR A O 1
ATOM 3042 N N . GLU A 1 379 ? -20.328 7.005 0.476 1.00 97.94 379 GLU A N 1
ATOM 3043 C CA . GLU A 1 379 ? -19.535 7.107 -0.749 1.00 97.94 379 GLU A CA 1
ATOM 3044 C C . GLU A 1 379 ? -18.805 5.798 -1.090 1.00 97.94 379 GLU A C 1
ATOM 3046 O O . GLU A 1 379 ? -18.946 5.275 -2.198 1.00 97.94 379 GLU A O 1
ATOM 3051 N N . THR A 1 380 ? -18.067 5.227 -0.133 1.00 98.00 380 THR A N 1
ATOM 3052 C CA . THR A 1 380 ? -17.334 3.967 -0.318 1.00 98.00 380 THR A CA 1
ATOM 3053 C C . THR A 1 380 ? -18.287 2.837 -0.703 1.00 98.00 380 THR A C 1
ATOM 3055 O O . THR A 1 380 ? -18.021 2.073 -1.631 1.00 98.00 380 THR A O 1
ATOM 3058 N N . ARG A 1 381 ? -19.442 2.716 -0.040 1.00 97.69 381 ARG A N 1
ATOM 3059 C CA . ARG A 1 381 ? -20.410 1.658 -0.369 1.00 97.69 381 ARG A CA 1
ATOM 3060 C C . ARG A 1 381 ? -21.064 1.860 -1.732 1.00 97.69 381 ARG A C 1
ATOM 3062 O O . ARG A 1 381 ? -21.300 0.862 -2.414 1.00 97.69 381 ARG A O 1
ATOM 3069 N N . ASP A 1 382 ? -21.328 3.099 -2.135 1.00 97.69 382 ASP A N 1
ATOM 3070 C CA . ASP A 1 382 ? -21.864 3.411 -3.462 1.00 97.69 382 ASP A CA 1
ATOM 3071 C C . ASP A 1 382 ? -20.867 3.016 -4.564 1.00 97.69 382 ASP A C 1
ATOM 3073 O O . ASP A 1 382 ? -21.255 2.358 -5.534 1.00 97.69 382 ASP A O 1
ATOM 3077 N N . LYS A 1 383 ? -19.571 3.306 -4.376 1.00 97.56 383 LYS A N 1
ATOM 3078 C CA . LYS A 1 383 ? -18.487 2.886 -5.285 1.00 97.56 383 LYS A CA 1
ATOM 3079 C C . LYS A 1 383 ? -18.307 1.366 -5.344 1.00 97.56 383 LYS A C 1
ATOM 3081 O O . LYS A 1 383 ? -18.108 0.805 -6.424 1.00 97.56 383 LYS A O 1
ATOM 3086 N N . LEU A 1 384 ? -18.391 0.681 -4.202 1.00 97.06 384 LEU A N 1
ATOM 3087 C CA . LEU A 1 384 ? -18.294 -0.783 -4.125 1.00 97.06 384 LEU A CA 1
ATOM 3088 C C . LEU A 1 384 ? -19.530 -1.489 -4.715 1.00 97.06 384 LEU A C 1
ATOM 3090 O O . LEU A 1 384 ? -19.447 -2.639 -5.162 1.00 97.06 384 LEU A O 1
ATOM 3094 N N . GLY A 1 385 ? -20.695 -0.839 -4.706 1.00 95.94 385 GLY A N 1
ATOM 3095 C CA . GLY A 1 385 ? -21.947 -1.385 -5.222 1.00 95.94 385 GLY A CA 1
ATOM 3096 C C . GLY A 1 385 ? -22.301 -2.743 -4.601 1.00 95.94 385 GLY A C 1
ATOM 3097 O O . GLY A 1 385 ? -22.352 -2.915 -3.381 1.00 95.94 385 GLY A O 1
ATOM 3098 N N . SER A 1 386 ? -22.546 -3.753 -5.444 1.00 93.00 386 SER A N 1
ATOM 3099 C CA . SER A 1 386 ? -22.934 -5.094 -4.972 1.00 93.00 386 SER A CA 1
ATOM 3100 C C . SER A 1 386 ? -21.834 -5.826 -4.188 1.00 93.00 386 SER A C 1
ATOM 3102 O O . SER A 1 386 ? -22.150 -6.724 -3.402 1.00 93.00 386 SER A O 1
ATOM 3104 N N . LEU A 1 387 ? -20.557 -5.451 -4.361 1.00 93.00 387 LEU A N 1
ATOM 3105 C CA . LEU A 1 387 ? -19.436 -6.073 -3.653 1.00 93.00 387 LEU A CA 1
ATOM 3106 C C . LEU A 1 387 ? -19.576 -5.904 -2.137 1.00 93.00 387 LEU A C 1
ATOM 3108 O O . LEU A 1 387 ? -19.462 -6.890 -1.410 1.00 93.00 387 LEU A O 1
ATOM 3112 N N . ALA A 1 388 ? -19.939 -4.707 -1.665 1.00 91.94 388 ALA A N 1
ATOM 3113 C CA . ALA A 1 388 ? -20.115 -4.438 -0.238 1.00 91.94 388 ALA A CA 1
ATOM 3114 C C . ALA A 1 388 ? -21.142 -5.386 0.414 1.00 91.94 388 ALA A C 1
ATOM 3116 O O . ALA A 1 388 ? -20.945 -5.853 1.534 1.00 91.94 388 ALA A O 1
ATOM 3117 N N . GLY A 1 389 ? -22.230 -5.712 -0.296 1.00 88.06 389 GLY A N 1
ATOM 3118 C CA . GLY A 1 389 ? -23.232 -6.678 0.167 1.00 88.06 389 GLY A CA 1
ATOM 3119 C C . GLY A 1 389 ? -22.731 -8.126 0.151 1.00 88.06 389 GLY A C 1
ATOM 3120 O O . GLY A 1 389 ? -22.969 -8.871 1.105 1.00 88.06 389 GLY A O 1
ATOM 3121 N N . ARG A 1 390 ? -21.997 -8.523 -0.900 1.00 89.00 390 ARG A N 1
ATOM 3122 C CA . ARG A 1 390 ? -21.405 -9.869 -1.010 1.00 89.00 390 ARG A CA 1
ATOM 3123 C C . ARG A 1 390 ? -20.433 -10.147 0.139 1.00 89.00 390 ARG A C 1
ATOM 3125 O O . ARG A 1 390 ? -20.557 -11.190 0.780 1.00 89.00 390 ARG A O 1
ATOM 3132 N N . VAL A 1 391 ? -19.519 -9.219 0.433 1.00 87.19 391 VAL A N 1
ATOM 3133 C CA . VAL A 1 391 ? -18.512 -9.393 1.497 1.00 87.19 391 VAL A CA 1
ATOM 3134 C C . VAL A 1 391 ? -19.160 -9.382 2.883 1.00 87.19 391 VAL A C 1
ATOM 3136 O O . VAL A 1 391 ? -18.925 -10.299 3.667 1.00 87.19 391 VAL A O 1
ATOM 3139 N N . SER A 1 392 ? -20.088 -8.452 3.141 1.00 84.00 392 SER A N 1
ATOM 3140 C CA . SER A 1 392 ? -20.877 -8.405 4.386 1.00 84.00 392 SER A CA 1
ATOM 3141 C C . SER A 1 392 ? -21.525 -9.756 4.736 1.00 84.00 392 SER A C 1
ATOM 3143 O O . SER A 1 392 ? -21.448 -10.229 5.873 1.00 84.00 392 SER A O 1
ATOM 3145 N N . SER A 1 393 ? -22.104 -10.436 3.738 1.00 69.06 393 SER A N 1
ATOM 3146 C CA . SER A 1 393 ? -22.786 -11.719 3.944 1.00 69.06 393 SER A CA 1
ATOM 3147 C C . SER A 1 393 ? -21.846 -12.885 4.288 1.00 69.06 393 SER A C 1
ATOM 3149 O O . SER A 1 393 ? -22.208 -13.712 5.129 1.00 69.06 393 SER A O 1
ATOM 3151 N N . LYS A 1 394 ? -20.633 -12.934 3.711 1.00 60.72 394 LYS A N 1
ATOM 3152 C CA . LYS A 1 394 ? -19.644 -14.004 3.957 1.00 60.72 394 LYS A CA 1
ATOM 3153 C C . LYS A 1 394 ? -19.129 -14.001 5.399 1.00 60.72 394 LYS A C 1
ATOM 3155 O O . LYS A 1 394 ? -18.979 -15.066 6.003 1.00 60.72 394 LYS A O 1
ATOM 3160 N N . VAL A 1 395 ? -18.903 -12.819 5.968 1.00 54.00 395 VAL A N 1
ATOM 3161 C CA . VAL A 1 395 ? -18.407 -12.680 7.346 1.00 54.00 395 VAL A CA 1
ATOM 3162 C C . VAL A 1 395 ? -19.479 -13.099 8.359 1.00 54.00 395 VAL A C 1
ATOM 3164 O O . VAL A 1 395 ? -19.178 -13.814 9.316 1.00 54.00 395 VAL A O 1
ATOM 3167 N N . SER A 1 396 ? -20.757 -12.793 8.089 1.00 46.50 396 SER A N 1
ATOM 3168 C CA . SER A 1 396 ? -21.881 -13.194 8.954 1.00 46.50 396 SER A CA 1
ATOM 3169 C C . SER A 1 396 ? -22.038 -14.717 9.108 1.00 46.50 396 SER A C 1
ATOM 3171 O O . SER A 1 396 ? -22.478 -15.196 10.154 1.00 46.50 396 SER A O 1
ATOM 3173 N N . THR A 1 397 ? -21.637 -15.498 8.097 1.00 32.97 397 THR A N 1
ATOM 3174 C CA . THR A 1 397 ? -21.709 -16.968 8.120 1.00 32.97 397 THR A CA 1
ATOM 3175 C C . THR A 1 397 ? -20.508 -17.637 8.793 1.00 32.97 397 THR A C 1
ATOM 3177 O O . THR A 1 397 ? -20.646 -18.753 9.293 1.00 32.97 397 THR A O 1
ATOM 3180 N N . ASN A 1 398 ? -19.358 -16.957 8.876 1.00 35.19 398 ASN A N 1
ATOM 3181 C CA . ASN A 1 398 ? -18.105 -17.506 9.416 1.00 35.19 398 ASN A CA 1
ATOM 3182 C C . ASN A 1 398 ? -17.859 -17.190 10.902 1.00 35.19 398 ASN A C 1
ATOM 3184 O O . ASN A 1 398 ? -16.874 -17.650 11.477 1.00 35.19 398 ASN A O 1
ATOM 3188 N N . HIS A 1 399 ? -18.794 -16.521 11.586 1.00 35.69 399 HIS A N 1
ATOM 3189 C CA . HIS A 1 399 ? -18.776 -16.408 13.054 1.00 35.69 399 HIS A CA 1
ATOM 3190 C C . HIS A 1 399 ? -18.974 -17.750 13.795 1.00 35.69 399 HIS A C 1
ATOM 3192 O O . HIS A 1 399 ? -18.956 -17.796 15.026 1.00 35.69 399 HIS A O 1
ATOM 3198 N N . ARG A 1 400 ? -19.083 -18.874 13.071 1.00 30.69 400 ARG A N 1
ATOM 3199 C CA . ARG A 1 400 ? -18.783 -20.213 13.592 1.00 30.69 400 ARG A CA 1
ATOM 3200 C C . ARG A 1 400 ? -17.494 -20.735 12.955 1.00 30.69 400 ARG A C 1
ATOM 3202 O O . ARG A 1 400 ? -17.499 -21.215 11.831 1.00 30.69 400 ARG A O 1
ATOM 3209 N N . SER A 1 401 ? -16.417 -20.682 13.736 1.00 30.97 401 SER A N 1
ATOM 3210 C CA . SER A 1 401 ? -15.177 -21.447 13.557 1.00 30.97 401 SER A CA 1
ATOM 3211 C C . SER A 1 401 ? -14.442 -21.301 12.217 1.00 30.97 401 SER A C 1
ATOM 3213 O O . SER A 1 401 ? -14.421 -22.233 11.421 1.00 30.97 401 SER A O 1
ATOM 3215 N N . THR A 1 402 ? -13.671 -20.229 12.056 1.00 28.72 402 THR A N 1
ATOM 3216 C CA . THR A 1 402 ? -12.388 -20.309 11.337 1.00 28.72 402 THR A CA 1
ATOM 3217 C C . THR A 1 402 ? -11.334 -19.520 12.099 1.00 28.72 402 THR A C 1
ATOM 3219 O O . THR A 1 402 ? -11.004 -18.384 11.772 1.00 28.72 402 THR A O 1
ATOM 3222 N N . GLY A 1 403 ? -10.794 -20.145 13.147 1.00 32.69 403 GLY A N 1
ATOM 3223 C CA . GLY A 1 403 ? -9.481 -19.779 13.657 1.00 32.69 403 GLY A CA 1
ATOM 3224 C C . GLY A 1 403 ? -8.446 -20.097 12.584 1.00 32.69 403 GLY A C 1
ATOM 3225 O O . GLY A 1 403 ? -8.035 -21.245 12.451 1.00 32.69 403 GLY A O 1
ATOM 3226 N N . ALA A 1 404 ? -8.081 -19.099 11.784 1.00 30.39 404 ALA A N 1
ATOM 3227 C CA . ALA A 1 404 ? -6.917 -19.143 10.908 1.00 30.39 404 ALA A CA 1
ATOM 3228 C C . ALA A 1 404 ? -6.514 -17.733 10.453 1.00 30.39 404 ALA A C 1
ATOM 3230 O O . ALA A 1 404 ? -6.308 -17.507 9.268 1.00 30.39 404 ALA A O 1
ATOM 3231 N N . ILE A 1 405 ? -6.316 -16.802 11.390 1.00 35.12 405 ILE A N 1
ATOM 3232 C CA . ILE A 1 405 ? -5.312 -15.763 11.147 1.00 35.12 405 ILE A CA 1
ATOM 3233 C C . ILE A 1 405 ? -3.966 -16.426 11.459 1.00 35.12 405 ILE A C 1
ATOM 3235 O O . ILE A 1 405 ? -3.546 -16.526 12.613 1.00 35.12 405 ILE A O 1
ATOM 3239 N N . ARG A 1 406 ? -3.327 -16.998 10.433 1.00 35.75 406 ARG A N 1
ATOM 3240 C CA . ARG A 1 406 ? -1.985 -17.587 10.538 1.00 35.75 406 ARG A CA 1
ATOM 3241 C C . ARG A 1 406 ? -0.936 -16.476 10.552 1.00 35.75 406 ARG A C 1
ATOM 3243 O O . ARG A 1 406 ? -0.202 -16.313 9.584 1.00 35.75 406 ARG A O 1
ATOM 3250 N N . HIS A 1 407 ? -0.806 -15.775 11.674 1.00 33.62 407 HIS A N 1
ATOM 3251 C CA . HIS A 1 407 ? 0.425 -15.037 11.933 1.00 33.62 407 HIS A CA 1
ATOM 3252 C C . HIS A 1 407 ? 1.560 -16.020 12.218 1.00 33.62 407 HIS A C 1
ATOM 3254 O O . HIS A 1 407 ? 1.433 -16.966 13.003 1.00 33.62 407 HIS A O 1
ATOM 3260 N N . GLY A 1 408 ? 2.681 -15.804 11.530 1.00 33.88 408 GLY A N 1
ATOM 3261 C CA . GLY A 1 408 ? 3.952 -16.422 11.853 1.00 33.88 408 GLY A CA 1
ATOM 3262 C C . GLY A 1 408 ? 4.411 -15.965 13.232 1.00 33.88 408 GLY A C 1
ATOM 3263 O O . GLY A 1 408 ? 5.064 -14.943 13.360 1.00 33.88 408 GLY A O 1
ATOM 3264 N N . CYS A 1 409 ? 4.107 -16.758 14.254 1.00 25.09 409 CYS A N 1
ATOM 3265 C CA . CYS A 1 409 ? 4.859 -16.762 15.498 1.00 25.09 409 CYS A CA 1
ATOM 3266 C C . CYS A 1 409 ? 5.612 -18.094 15.557 1.00 25.09 409 CYS A C 1
ATOM 3268 O O . CYS A 1 409 ? 5.032 -19.161 15.775 1.00 25.09 409 CYS A O 1
ATOM 3270 N N . VAL A 1 410 ? 6.911 -18.048 15.258 1.00 24.98 410 VAL A N 1
ATOM 3271 C CA . VAL A 1 410 ? 7.813 -19.182 15.453 1.00 24.98 410 VAL A CA 1
ATOM 3272 C C . VAL A 1 410 ? 7.930 -19.402 16.959 1.00 24.98 410 VAL A C 1
ATOM 3274 O O . VAL A 1 410 ? 8.585 -18.636 17.658 1.00 24.98 410 VAL A O 1
ATOM 3277 N N . ARG A 1 411 ? 7.319 -20.478 17.468 1.00 23.55 411 ARG A N 1
ATOM 3278 C CA . ARG A 1 411 ? 7.752 -21.073 18.736 1.00 23.55 411 ARG A CA 1
ATOM 3279 C C . ARG A 1 411 ? 9.160 -21.618 18.526 1.00 23.55 411 ARG A C 1
ATOM 3281 O O . ARG A 1 411 ? 9.323 -22.696 17.956 1.00 23.55 411 ARG A O 1
ATOM 3288 N N . ILE A 1 412 ? 10.159 -20.877 18.988 1.00 29.05 412 ILE A N 1
ATOM 3289 C CA . ILE A 1 412 ? 11.488 -21.432 19.233 1.00 29.05 412 ILE A CA 1
ATOM 3290 C C . ILE A 1 412 ? 11.324 -22.417 20.398 1.00 29.05 412 ILE A C 1
ATOM 3292 O O . ILE A 1 412 ? 10.840 -22.044 21.467 1.00 29.05 412 ILE A O 1
ATOM 3296 N N . ARG A 1 413 ? 11.636 -23.690 20.150 1.00 30.41 413 ARG A N 1
ATOM 3297 C CA . ARG A 1 413 ? 11.915 -24.669 21.204 1.00 30.41 413 ARG A CA 1
ATOM 3298 C C . ARG A 1 413 ? 13.404 -24.693 21.479 1.00 30.41 413 ARG A C 1
ATOM 3300 O O . ARG A 1 413 ? 14.159 -24.588 20.487 1.00 30.41 413 ARG A O 1
#

Nearest PDB structures (foldseek):
  5fm5-assembly1_N  TM=4.865E-01  e=5.905E-02  Homo sapiens
  2edd-assembly1_A  TM=4.119E-01  e=2.235E-01  Homo sapiens
  7zxk-assembly2_D  TM=4.459E-01  e=8.946E-01  Homo sapiens
  8d7h-assembly1_E  TM=4.461E-01  e=4.860E-01  Homo sapiens
  4hlj-assembly1_A  TM=3.430E-01  e=2.713E+00  Homo sapiens

pLDDT: mean 82.9, std 19.89, range [23.55, 98.62]

Sequence (413 aa):
MRIFKLIIVFFTITLLMIQCSEDESIIRDITTNLPPTASSLNISGAPVVGQILKGNYTYTDKEGDQENGSEYKWYRADNNTGLNRIEIPNATDTVYTVTDADVSKFLSFEVTPKQIDSQKGETMLSNYVGQVNDNSSISQSMITVYQVNNGEITDPFNYNVIGELYEAQQDIAKHNEIWDLVKKSVPDSYINRIAEFKIFWGVTDGRKLGYVEANSDLTVWNFAMAIDYAYPDGVFDEAGTLETTLHEFAHILTLNDTQVDEEISVGNCDNYFPDYPKEGFARYGCSFTDSYINQYYVPFWENIWNAAQNNGLINSEVEYFSNTYPEEFITSYAGTTPSEDLAETYIAYILNQNSLKPIVQQKIDFFKTLPEFEQIKTETRDKLGSLAGRVSSKVSTNHRSTGAIRHGCVRIR

Radius of gyration: 36.25 Å; Cα contacts (8 Å, |Δi|>4): 705; chains: 1; bounding box: 65×54×140 Å

Mean predicted aligned error: 15.48 Å